Protein AF-A0A162J5L1-F1 (afdb_monomer)

Structure (mmCIF, N/CA/C/O backbone):
data_AF-A0A162J5L1-F1
#
_entry.id   AF-A0A162J5L1-F1
#
loop_
_atom_site.group_PDB
_atom_site.id
_atom_site.type_symbol
_atom_site.label_atom_id
_atom_site.label_alt_id
_atom_site.label_comp_id
_atom_site.label_asym_id
_atom_site.label_entity_id
_atom_site.label_seq_id
_atom_site.pdbx_PDB_ins_code
_atom_site.Cartn_x
_atom_site.Cartn_y
_atom_site.Cartn_z
_atom_site.occupancy
_atom_site.B_iso_or_equiv
_atom_site.auth_seq_id
_atom_site.auth_comp_id
_atom_site.auth_asym_id
_atom_site.auth_atom_id
_atom_site.pdbx_PDB_model_num
ATOM 1 N N . MET A 1 1 ? -24.250 -11.290 -26.781 1.00 43.41 1 MET A N 1
ATOM 2 C CA . MET A 1 1 ? -25.250 -11.915 -25.893 1.00 43.41 1 MET A CA 1
ATOM 3 C C . MET A 1 1 ? -24.844 -11.512 -24.492 1.00 43.41 1 MET A C 1
ATOM 5 O O . MET A 1 1 ? -23.792 -11.963 -24.065 1.00 43.41 1 MET A O 1
ATOM 9 N N . ASP A 1 2 ? -25.583 -10.611 -23.847 1.00 47.97 2 ASP A N 1
ATOM 10 C CA . ASP A 1 2 ? -25.292 -10.205 -22.467 1.00 47.97 2 ASP A CA 1
ATOM 11 C C . ASP A 1 2 ? -25.579 -11.386 -21.537 1.00 47.97 2 ASP A C 1
ATOM 13 O O . ASP A 1 2 ? -26.735 -11.768 -21.344 1.00 47.97 2 ASP A O 1
ATOM 17 N N . GLN A 1 3 ? -24.530 -12.004 -20.992 1.00 59.78 3 GLN A N 1
ATOM 18 C CA . GLN A 1 3 ? -24.691 -12.860 -19.821 1.00 59.78 3 GLN A CA 1
ATOM 19 C C . GLN A 1 3 ? -25.046 -11.955 -18.639 1.00 59.78 3 GLN A C 1
ATOM 21 O O . GLN A 1 3 ? -24.416 -10.920 -18.431 1.00 59.78 3 GLN A O 1
ATOM 26 N N . SER A 1 4 ? -26.072 -12.313 -17.866 1.00 77.44 4 SER A N 1
ATOM 27 C CA . SER A 1 4 ? -26.405 -11.551 -16.662 1.00 77.44 4 SER A CA 1
ATOM 28 C C . SER A 1 4 ? -25.272 -11.675 -15.636 1.00 77.44 4 SER A C 1
ATOM 30 O O . SER A 1 4 ? -24.654 -12.734 -15.522 1.00 77.44 4 SER A O 1
ATOM 32 N N . ALA A 1 5 ? -25.018 -10.627 -14.846 1.00 76.25 5 ALA A N 1
ATOM 33 C CA . ALA A 1 5 ? -23.974 -10.632 -13.810 1.00 76.25 5 ALA A CA 1
ATOM 34 C C . ALA A 1 5 ? -24.096 -11.831 -12.842 1.00 76.25 5 ALA A C 1
ATOM 36 O O . ALA A 1 5 ? -23.098 -12.416 -12.431 1.00 76.25 5 ALA A O 1
ATOM 37 N N . ALA A 1 6 ? -25.329 -12.265 -12.555 1.00 79.75 6 ALA A N 1
ATOM 38 C CA . ALA A 1 6 ? -25.604 -13.459 -11.758 1.00 79.75 6 ALA A CA 1
ATOM 39 C C . ALA A 1 6 ? -25.089 -14.757 -12.411 1.00 79.75 6 ALA A C 1
ATOM 41 O O . ALA A 1 6 ? -24.610 -15.648 -11.713 1.00 79.75 6 ALA A O 1
ATOM 42 N N . SER A 1 7 ? -25.153 -14.862 -13.742 1.00 84.25 7 SER A N 1
ATOM 43 C CA . SER A 1 7 ? -24.625 -16.011 -14.485 1.00 84.25 7 SER A CA 1
ATOM 44 C C . SER A 1 7 ? -23.099 -16.069 -14.425 1.00 84.25 7 SER A C 1
ATOM 46 O O . SER A 1 7 ? -22.542 -17.149 -14.248 1.00 84.25 7 SER A O 1
ATOM 48 N N . VAL A 1 8 ? -22.418 -14.925 -14.540 1.00 85.50 8 VAL A N 1
ATOM 49 C CA . VAL A 1 8 ? -20.948 -14.855 -14.446 1.00 85.50 8 VAL A CA 1
ATOM 50 C C . VAL A 1 8 ? -20.485 -15.217 -13.032 1.00 85.50 8 VAL A C 1
ATOM 52 O O . VAL A 1 8 ? -19.583 -16.037 -12.858 1.00 85.50 8 VAL A O 1
ATOM 55 N N . GLN A 1 9 ? -21.173 -14.688 -12.018 1.00 85.88 9 GLN A N 1
ATOM 56 C CA . GLN A 1 9 ? -20.917 -14.979 -10.609 1.00 85.88 9 GLN A CA 1
ATOM 57 C C . GLN A 1 9 ? -21.093 -1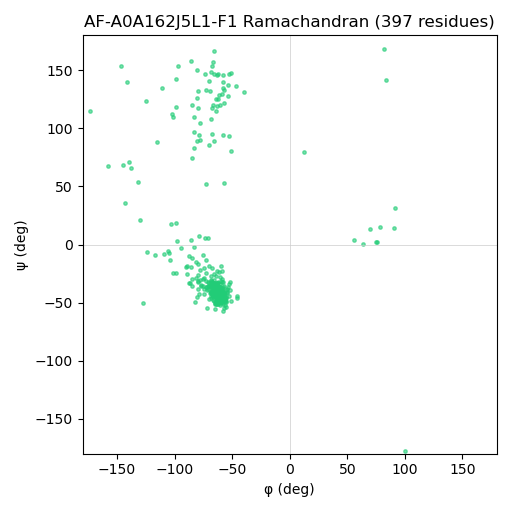6.470 -10.271 1.00 85.88 9 GLN A C 1
ATOM 59 O O . GLN A 1 9 ? -20.293 -17.043 -9.528 1.00 85.88 9 GLN A O 1
ATOM 64 N N . ALA A 1 10 ? -22.118 -17.123 -10.824 1.00 89.06 10 ALA A N 1
ATOM 65 C CA . ALA A 1 10 ? -22.335 -18.555 -10.637 1.00 89.06 10 ALA A CA 1
ATOM 66 C C . ALA A 1 10 ? -21.226 -19.392 -11.295 1.00 89.06 10 ALA A C 1
ATOM 68 O O . ALA A 1 10 ? -20.729 -20.339 -10.688 1.00 89.06 10 ALA A O 1
ATOM 69 N N . ASN A 1 11 ? -20.788 -19.004 -12.497 1.00 91.88 11 ASN A N 1
ATOM 70 C CA . ASN A 1 11 ? -19.734 -19.705 -13.230 1.00 91.88 11 ASN A CA 1
ATOM 71 C C . ASN A 1 11 ? -18.399 -19.697 -12.475 1.00 91.88 11 ASN A C 1
ATOM 73 O O . ASN A 1 11 ? -17.766 -20.743 -12.339 1.00 91.88 11 ASN A O 1
ATOM 77 N N . ILE A 1 12 ? -17.975 -18.540 -11.952 1.00 92.94 12 ILE A N 1
ATOM 78 C CA . ILE A 1 12 ? -16.718 -18.466 -11.194 1.00 92.94 12 ILE A CA 1
ATOM 79 C C . ILE A 1 12 ? -16.820 -19.181 -9.838 1.00 92.94 12 ILE A C 1
ATOM 81 O O . ILE A 1 12 ? -15.860 -19.803 -9.391 1.00 92.94 12 ILE A O 1
ATOM 85 N N . SER A 1 13 ? -17.998 -19.162 -9.207 1.00 93.19 13 SER A N 1
ATOM 86 C CA . SER A 1 13 ? -18.236 -19.889 -7.954 1.00 93.19 13 SER A CA 1
ATOM 87 C C . SER A 1 13 ? -18.125 -21.402 -8.165 1.00 93.19 13 SER A C 1
ATOM 89 O O . SER A 1 13 ? -17.435 -22.074 -7.403 1.00 93.19 13 SER A O 1
ATOM 91 N N . ALA A 1 14 ? -18.717 -21.920 -9.246 1.00 94.31 14 ALA A N 1
ATOM 92 C CA . ALA A 1 14 ? -18.604 -23.325 -9.633 1.00 94.31 14 ALA A CA 1
ATOM 93 C C . ALA A 1 14 ? -17.154 -23.721 -9.963 1.00 94.31 14 ALA A C 1
ATOM 95 O O . ALA A 1 14 ? -16.708 -24.802 -9.580 1.00 94.31 14 ALA A O 1
ATOM 96 N N . LEU A 1 15 ? -16.391 -22.835 -10.619 1.00 95.56 15 LEU A N 1
ATOM 97 C CA . LEU A 1 15 ? -14.957 -23.041 -10.840 1.00 95.56 15 LEU A CA 1
ATOM 98 C C . LEU A 1 15 ? -14.209 -23.181 -9.508 1.00 95.56 15 LEU A C 1
ATOM 100 O O . LEU A 1 15 ? -13.416 -24.107 -9.347 1.00 95.56 15 LEU A O 1
ATOM 104 N N . PHE A 1 16 ? -14.445 -22.281 -8.552 1.00 96.81 16 PHE A N 1
ATOM 105 C CA . PHE A 1 16 ? -13.789 -22.347 -7.245 1.00 96.81 16 PHE A CA 1
ATOM 106 C C . PHE A 1 16 ? -14.157 -23.613 -6.477 1.00 96.81 16 PHE A C 1
ATOM 108 O O . PHE A 1 16 ? -13.268 -24.265 -5.933 1.00 96.81 16 PHE A O 1
ATOM 115 N N . GLU A 1 17 ? -15.428 -24.003 -6.487 1.00 97.00 17 GLU A N 1
ATOM 116 C CA . GLU A 1 17 ? -15.888 -25.250 -5.880 1.00 97.00 17 GLU A CA 1
ATOM 117 C C . GLU A 1 17 ? -15.199 -26.474 -6.501 1.00 97.00 17 GLU A C 1
ATOM 119 O O . GLU A 1 17 ? -14.709 -27.348 -5.785 1.00 97.00 17 GLU A O 1
ATOM 124 N N . GLN A 1 18 ? -15.067 -26.502 -7.830 1.00 96.44 18 GLN A N 1
ATOM 125 C CA . GLN A 1 18 ? -14.379 -27.572 -8.547 1.00 96.44 18 GLN A CA 1
ATOM 126 C C . GLN A 1 18 ? -12.883 -27.644 -8.203 1.00 96.44 18 GLN A C 1
ATOM 128 O O . GLN A 1 18 ? -12.355 -28.738 -8.011 1.00 96.44 18 GLN A O 1
ATOM 133 N N . GLN A 1 19 ? -12.188 -26.503 -8.153 1.00 96.25 19 GLN A N 1
ATOM 134 C CA . GLN A 1 19 ? -10.735 -26.465 -7.936 1.00 96.25 19 GLN A CA 1
ATOM 135 C C . GLN A 1 19 ? -10.343 -26.700 -6.472 1.00 96.25 19 GLN A C 1
ATOM 137 O O . GLN A 1 19 ? -9.317 -27.319 -6.193 1.00 96.25 19 GLN A O 1
ATOM 142 N N . LEU A 1 20 ? -11.148 -26.216 -5.525 1.00 96.50 20 LEU A N 1
ATOM 143 C CA . LEU A 1 20 ? -10.869 -26.336 -4.090 1.00 96.50 20 LEU A CA 1
ATOM 144 C C . LEU A 1 20 ? -11.456 -27.615 -3.474 1.00 96.50 20 LEU A C 1
ATOM 146 O O . LEU A 1 20 ? -11.009 -28.041 -2.404 1.00 96.50 20 LEU A O 1
ATOM 150 N N . GLY A 1 21 ? -12.437 -28.222 -4.147 1.00 97.25 21 GLY A N 1
ATOM 151 C CA . GLY A 1 21 ? -13.313 -29.254 -3.604 1.00 97.25 21 GLY A CA 1
ATOM 152 C C . GLY A 1 21 ? -14.487 -28.641 -2.834 1.00 97.25 21 GLY A C 1
ATOM 153 O O . GLY A 1 21 ? -14.313 -27.659 -2.107 1.00 97.25 21 GLY A O 1
ATOM 154 N N . ALA A 1 22 ? -15.672 -29.247 -2.971 1.00 96.12 22 ALA A N 1
ATOM 155 C CA . ALA A 1 22 ? -16.925 -28.733 -2.412 1.00 96.12 22 ALA A CA 1
ATOM 156 C C . ALA A 1 22 ? -16.852 -28.480 -0.899 1.00 96.12 22 ALA A C 1
ATOM 158 O O . ALA A 1 22 ? -17.219 -27.401 -0.441 1.00 96.12 22 ALA A O 1
ATOM 159 N N . ASP A 1 23 ? -16.289 -29.418 -0.132 1.00 96.31 23 ASP A N 1
ATOM 160 C CA . ASP A 1 23 ? -16.159 -29.279 1.324 1.00 96.31 23 ASP A CA 1
ATOM 161 C C . ASP A 1 23 ? -15.295 -28.069 1.710 1.00 96.31 23 ASP A C 1
ATOM 163 O O . ASP A 1 23 ? -15.692 -27.255 2.544 1.00 96.31 23 ASP A O 1
ATOM 167 N N . THR A 1 24 ? -14.136 -27.906 1.060 1.00 95.81 24 THR A N 1
ATOM 168 C CA . THR A 1 24 ? -13.232 -26.770 1.296 1.00 95.81 24 THR A CA 1
ATOM 169 C C . THR A 1 24 ? -13.897 -25.451 0.914 1.00 95.81 24 THR A C 1
ATOM 171 O O . THR A 1 24 ? -13.812 -24.473 1.653 1.00 95.81 24 THR A O 1
ATOM 174 N N . TYR A 1 25 ? -14.556 -25.408 -0.247 1.00 97.25 25 TYR A N 1
ATOM 175 C CA . TYR A 1 25 ? -15.240 -24.212 -0.725 1.00 97.25 25 TYR A CA 1
ATOM 176 C C . TYR A 1 25 ? -16.390 -23.819 0.208 1.00 97.25 25 TYR A C 1
ATOM 178 O O . TYR A 1 25 ? -16.482 -22.666 0.623 1.00 97.25 25 TYR A O 1
ATOM 186 N N . HIS A 1 26 ? -17.229 -24.768 0.620 1.00 96.38 26 HIS A N 1
ATOM 187 C CA . HIS A 1 26 ? -18.313 -24.491 1.556 1.00 96.38 26 HIS A CA 1
ATOM 188 C C . HIS A 1 26 ? -17.804 -24.069 2.939 1.00 96.38 26 HIS A C 1
ATOM 190 O O . HIS A 1 26 ? -18.379 -23.150 3.523 1.00 96.38 26 HIS A O 1
ATOM 196 N N . ASP A 1 27 ? -16.712 -24.650 3.449 1.00 96.56 27 ASP A N 1
ATOM 197 C CA . ASP A 1 27 ? -16.069 -24.174 4.682 1.00 96.56 27 ASP A CA 1
ATOM 198 C C . ASP A 1 27 ? -15.562 -22.728 4.542 1.00 96.56 27 ASP A C 1
ATOM 200 O O . ASP A 1 27 ? -15.802 -21.902 5.422 1.00 96.56 27 ASP A O 1
ATOM 204 N N . LEU A 1 28 ? -14.947 -22.370 3.408 1.00 95.69 28 LEU A N 1
ATOM 205 C CA . LEU A 1 28 ? -14.508 -20.995 3.127 1.00 95.69 28 LEU A CA 1
ATOM 206 C C . LEU A 1 28 ? -15.671 -19.998 3.104 1.00 95.69 28 LEU A C 1
ATOM 208 O O . LEU A 1 28 ? -15.535 -18.869 3.587 1.00 95.69 28 LEU A O 1
ATOM 212 N N . ILE A 1 29 ? -16.813 -20.386 2.536 1.00 96.62 29 ILE A N 1
ATOM 213 C CA . ILE A 1 29 ? -17.990 -19.517 2.460 1.00 96.62 29 ILE A CA 1
ATOM 214 C C . ILE A 1 29 ? -18.687 -19.395 3.823 1.00 96.62 29 ILE A C 1
ATOM 216 O O . ILE A 1 29 ? -19.135 -18.298 4.173 1.00 96.62 29 ILE A O 1
ATOM 220 N N . ASN A 1 30 ? -18.766 -20.479 4.597 1.00 96.00 30 ASN A N 1
ATOM 221 C CA . ASN A 1 30 ? -19.514 -20.528 5.858 1.00 96.00 30 ASN A CA 1
ATOM 222 C C . ASN A 1 30 ? -18.691 -20.112 7.085 1.00 96.00 30 ASN A C 1
ATOM 224 O O . ASN A 1 30 ? -19.255 -19.679 8.085 1.00 96.00 30 ASN A O 1
ATOM 228 N N . SER A 1 31 ? -17.369 -20.248 7.037 1.00 95.81 31 SER A N 1
ATOM 229 C CA . SER A 1 31 ? -16.448 -19.939 8.136 1.00 95.81 31 SER A CA 1
ATOM 230 C C . SER A 1 31 ? -15.202 -19.220 7.606 1.00 95.81 31 SER A C 1
ATOM 232 O O . SER A 1 31 ? -14.096 -19.780 7.644 1.00 95.81 31 SER A O 1
ATOM 234 N N . PRO A 1 32 ? -15.378 -17.989 7.080 1.00 95.38 32 PRO A N 1
ATOM 235 C CA . PRO A 1 32 ? -14.318 -17.263 6.404 1.00 95.38 32 PRO A CA 1
ATOM 236 C C . PRO A 1 32 ? -13.232 -16.786 7.372 1.00 95.38 32 PRO A C 1
ATOM 238 O O . PRO A 1 32 ? -13.514 -16.293 8.461 1.00 95.38 32 PRO A O 1
ATOM 241 N N . SER A 1 33 ? -11.978 -16.868 6.933 1.00 94.19 33 SER A N 1
ATOM 242 C CA . SER A 1 33 ? -10.848 -16.171 7.549 1.00 94.19 33 SER A CA 1
ATOM 243 C C . SER A 1 33 ? -9.839 -15.778 6.475 1.00 94.19 33 SER A C 1
ATOM 245 O O . SER A 1 33 ? -9.729 -16.452 5.451 1.00 94.19 33 SER A O 1
ATOM 247 N N . ILE A 1 34 ? -9.067 -14.716 6.714 1.00 93.94 34 ILE A N 1
ATOM 248 C CA . ILE A 1 34 ? -8.049 -14.249 5.761 1.00 93.94 34 ILE A CA 1
ATOM 249 C C . ILE A 1 34 ? -7.063 -15.376 5.430 1.00 93.94 34 ILE A C 1
ATOM 251 O O . ILE A 1 34 ? -6.839 -15.675 4.260 1.00 93.94 34 ILE A O 1
ATOM 255 N N . SER A 1 35 ? -6.552 -16.073 6.450 1.00 91.69 35 SER A N 1
ATOM 256 C CA . SER A 1 35 ? -5.611 -17.185 6.277 1.00 91.69 35 SER A CA 1
ATOM 257 C C . SER A 1 35 ? -6.166 -18.310 5.403 1.00 91.69 35 SER A C 1
ATOM 259 O O . SER A 1 35 ? -5.481 -18.764 4.490 1.00 91.69 35 SER A O 1
ATOM 261 N N . LYS A 1 36 ? -7.421 -18.730 5.618 1.00 95.06 36 LYS A N 1
ATOM 262 C CA . LYS A 1 36 ? -8.051 -19.771 4.797 1.00 95.06 36 LYS A CA 1
ATOM 263 C C . LYS A 1 36 ? -8.164 -19.335 3.334 1.00 95.06 36 LYS A C 1
ATOM 265 O O . LYS A 1 36 ? -7.905 -20.142 2.446 1.00 95.06 36 LYS A O 1
ATOM 270 N N . TYR A 1 37 ? -8.511 -18.071 3.079 1.00 96.00 37 TYR A N 1
ATOM 271 C CA . TYR A 1 37 ? -8.616 -17.542 1.716 1.00 96.00 37 TYR A CA 1
ATOM 272 C C . TYR A 1 37 ? -7.247 -17.457 1.038 1.00 96.00 37 TYR A C 1
ATOM 274 O O . TYR A 1 37 ? -7.127 -17.908 -0.098 1.00 96.00 37 TYR A O 1
ATOM 282 N N . LEU A 1 38 ? -6.214 -16.975 1.740 1.00 92.44 38 LEU A N 1
ATOM 283 C CA . LEU A 1 38 ? -4.837 -16.941 1.233 1.00 92.44 38 LEU A CA 1
ATOM 284 C C . LEU A 1 38 ? -4.309 -18.336 0.866 1.00 92.44 38 LEU A C 1
ATOM 286 O O . LEU A 1 38 ? -3.703 -18.507 -0.193 1.00 92.44 38 LEU A O 1
ATOM 290 N N . GLU A 1 39 ? -4.565 -19.346 1.704 1.00 93.12 39 GLU A N 1
ATOM 291 C CA . GLU A 1 39 ? -4.201 -20.737 1.404 1.00 93.12 39 GLU A CA 1
ATOM 292 C C . GLU A 1 39 ? -5.006 -21.314 0.233 1.00 93.12 39 GLU A C 1
ATOM 294 O O . GLU A 1 39 ? -4.471 -22.079 -0.572 1.00 93.12 39 GLU A O 1
ATOM 299 N N . ALA A 1 40 ? -6.281 -20.941 0.100 1.00 95.38 40 ALA A N 1
ATOM 300 C CA . ALA A 1 40 ? -7.107 -21.355 -1.027 1.00 95.38 40 ALA A CA 1
ATOM 301 C C . ALA A 1 40 ? -6.560 -20.813 -2.356 1.00 95.38 40 ALA A C 1
ATOM 303 O O . ALA A 1 40 ? -6.467 -21.569 -3.324 1.00 95.38 40 ALA A O 1
ATOM 304 N N . GLY A 1 41 ? -6.112 -19.553 -2.400 1.00 93.81 41 GLY A N 1
ATOM 305 C CA . GLY A 1 41 ? -5.526 -18.958 -3.605 1.00 93.81 41 GLY A CA 1
ATOM 306 C C . GLY A 1 41 ? -4.303 -19.701 -4.138 1.00 93.81 41 GLY A C 1
ATOM 307 O O . GLY A 1 41 ? -4.112 -19.757 -5.349 1.00 93.81 41 GLY A O 1
ATOM 308 N N . LYS A 1 42 ? -3.515 -20.364 -3.277 1.00 91.56 42 LYS A N 1
ATOM 309 C CA . LYS A 1 42 ? -2.368 -21.196 -3.707 1.00 91.56 42 LYS A CA 1
ATOM 310 C C . LYS A 1 42 ? -2.782 -22.362 -4.605 1.00 91.56 42 LYS A C 1
ATOM 312 O O . LYS A 1 42 ? -1.968 -22.869 -5.371 1.00 91.56 42 LYS A O 1
ATOM 317 N N . LYS A 1 43 ? -4.044 -22.787 -4.511 1.00 93.62 43 LYS A N 1
ATOM 318 C CA . LYS A 1 43 ? -4.644 -23.860 -5.313 1.00 93.62 43 LYS A CA 1
ATOM 319 C C . LYS A 1 43 ? -5.436 -23.336 -6.513 1.00 93.62 43 LYS A C 1
ATOM 321 O O . LYS A 1 43 ? -6.038 -24.136 -7.220 1.00 93.62 43 LYS A O 1
ATOM 326 N N . LEU A 1 44 ? -5.451 -22.022 -6.746 1.00 93.69 44 LEU A N 1
ATOM 327 C CA . LEU A 1 44 ? -6.208 -21.372 -7.814 1.00 93.69 44 LEU A CA 1
ATOM 328 C C . LEU A 1 44 ? -5.252 -20.723 -8.830 1.00 93.69 44 LEU A C 1
ATOM 330 O O . LEU A 1 44 ? -4.925 -19.542 -8.704 1.00 93.69 44 LEU A O 1
ATOM 334 N N . PRO A 1 45 ? -4.796 -21.458 -9.862 1.00 91.44 45 PRO A N 1
ATOM 335 C CA . PRO A 1 45 ? -3.941 -20.894 -10.899 1.00 91.44 45 PRO A CA 1
ATOM 336 C C . PRO A 1 45 ? -4.617 -19.718 -11.609 1.00 91.44 45 PRO A C 1
ATOM 338 O O . PRO A 1 45 ? -5.723 -19.852 -12.136 1.00 91.44 45 PRO A O 1
ATOM 341 N N . TRP A 1 46 ? -3.923 -18.582 -11.715 1.00 90.50 46 TRP A N 1
ATOM 342 C CA . TRP A 1 46 ? -4.471 -17.384 -12.361 1.00 90.50 46 TRP A CA 1
ATOM 343 C C . TRP A 1 46 ? -4.907 -17.612 -13.815 1.00 90.50 46 TRP A C 1
ATOM 345 O O . TRP A 1 46 ? -5.897 -17.037 -14.264 1.00 90.50 46 TRP A O 1
ATOM 355 N N . GLY A 1 47 ? -4.232 -18.505 -14.545 1.00 88.75 47 GLY A N 1
ATOM 356 C CA . GLY A 1 47 ? -4.631 -18.878 -15.906 1.00 88.75 47 GLY A CA 1
ATOM 357 C C . GLY A 1 47 ? -6.035 -19.494 -15.997 1.00 88.75 47 GLY A C 1
ATOM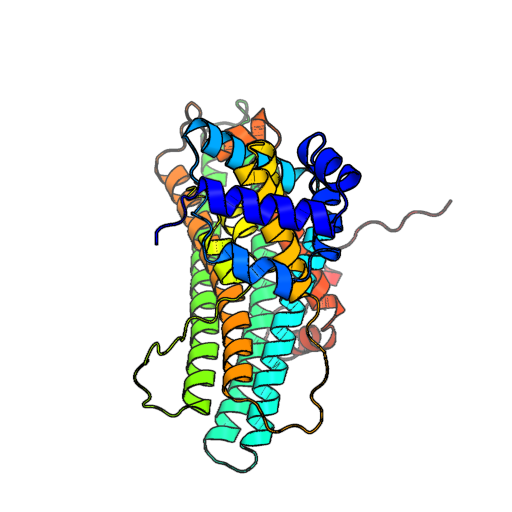 358 O O . GLY A 1 47 ? -6.691 -19.335 -17.019 1.00 88.75 47 GLY A O 1
ATOM 359 N N . LEU A 1 48 ? -6.517 -20.141 -14.928 1.00 90.12 48 LEU A N 1
ATOM 360 C CA . LEU A 1 48 ? -7.880 -20.675 -14.847 1.00 90.12 48 LEU A CA 1
ATOM 361 C C . LEU A 1 48 ? -8.884 -19.629 -14.360 1.00 90.12 48 LEU A C 1
ATOM 363 O O . LEU A 1 48 ? -10.032 -19.649 -14.781 1.00 90.12 48 LEU A O 1
ATOM 367 N N . VAL A 1 49 ? -8.462 -18.717 -13.482 1.00 91.50 49 VAL A N 1
ATOM 368 C CA . VAL A 1 49 ? -9.343 -17.703 -12.881 1.00 91.50 49 VAL A CA 1
ATOM 369 C C . VAL A 1 49 ? -9.577 -16.524 -13.830 1.00 91.50 49 VAL A C 1
ATOM 371 O O . VAL A 1 49 ? -10.712 -16.097 -14.024 1.00 91.50 49 VAL A O 1
ATOM 374 N N . SER A 1 50 ? -8.518 -16.019 -14.466 1.00 89.81 50 SER A N 1
ATOM 375 C CA . SER A 1 50 ? -8.539 -14.791 -15.272 1.00 89.81 50 SER A CA 1
ATOM 376 C C . SER A 1 50 ? -9.596 -14.721 -16.384 1.00 89.81 50 SER A C 1
ATOM 378 O O . SER A 1 50 ? -10.156 -13.633 -16.540 1.00 89.81 50 SER A O 1
ATOM 380 N N . PRO A 1 51 ? -9.952 -15.807 -17.107 1.00 89.25 51 PRO A N 1
ATOM 381 C CA . PRO A 1 51 ? -10.994 -15.740 -18.132 1.00 89.25 51 PRO A CA 1
ATOM 382 C C . PRO A 1 51 ? -12.376 -15.412 -17.559 1.00 89.25 51 PRO A C 1
ATOM 384 O O . PRO A 1 51 ? -13.196 -14.831 -18.253 1.00 89.25 51 PRO A O 1
ATOM 387 N N . HIS A 1 52 ? -12.630 -15.756 -16.294 1.00 88.94 52 HIS A N 1
ATOM 388 C CA . HIS A 1 52 ? -13.914 -15.514 -15.636 1.00 88.94 52 HIS A CA 1
ATOM 389 C C . HIS A 1 52 ? -13.982 -14.149 -14.946 1.00 88.94 52 HIS A C 1
ATOM 391 O O . HIS A 1 52 ? -15.073 -13.672 -14.656 1.00 88.94 52 HIS A O 1
ATOM 397 N N . VAL A 1 53 ? -12.834 -13.518 -14.674 1.00 87.56 53 VAL A N 1
ATOM 398 C CA . VAL A 1 53 ? -12.772 -12.233 -13.957 1.00 87.56 53 VAL A CA 1
ATOM 399 C C . VAL A 1 53 ? -13.035 -11.047 -14.881 1.00 87.56 53 VAL A C 1
ATOM 401 O O . VAL A 1 53 ? -13.544 -10.033 -14.420 1.00 87.56 53 VAL A O 1
ATOM 404 N N . GLN A 1 54 ? -12.717 -11.156 -16.174 1.00 81.06 54 GLN A N 1
ATOM 405 C CA . GLN A 1 54 ? -12.928 -10.066 -17.142 1.00 81.06 54 GLN A CA 1
ATOM 406 C C . GLN A 1 54 ? -14.393 -9.631 -17.236 1.00 81.06 54 GLN A C 1
ATOM 408 O O . GLN A 1 54 ? -14.666 -8.448 -17.432 1.00 81.06 54 GLN A O 1
ATOM 413 N N . ASP A 1 55 ? -15.306 -10.581 -17.043 1.00 83.19 55 ASP A N 1
ATOM 414 C CA . ASP A 1 55 ? -16.748 -10.369 -17.130 1.00 83.19 55 ASP A CA 1
ATOM 415 C C . ASP A 1 55 ? -17.394 -10.082 -15.762 1.00 83.19 55 ASP A C 1
ATOM 417 O O . ASP A 1 55 ? -18.604 -9.851 -15.685 1.00 83.19 55 ASP A O 1
ATOM 421 N N . LEU A 1 56 ? -16.622 -10.109 -14.665 1.00 86.31 56 LEU A N 1
ATOM 422 C CA . LEU A 1 56 ? -17.149 -9.776 -13.344 1.00 86.31 56 LEU A CA 1
ATOM 423 C C . LEU A 1 56 ? -17.397 -8.274 -13.230 1.00 86.31 56 LEU A C 1
ATOM 425 O O . LEU A 1 56 ? -16.543 -7.441 -13.539 1.00 86.31 56 LEU A O 1
ATOM 429 N N . ALA A 1 57 ? -18.578 -7.934 -12.720 1.00 88.19 57 ALA A N 1
ATOM 430 C CA . ALA A 1 57 ? -18.888 -6.565 -12.356 1.00 88.19 57 ALA A CA 1
ATOM 431 C C . ALA A 1 57 ? -18.044 -6.124 -11.150 1.00 88.19 57 ALA A C 1
ATOM 433 O O . ALA A 1 57 ? -17.733 -6.916 -10.261 1.00 88.19 57 ALA A O 1
ATOM 434 N N . LYS A 1 58 ? -17.717 -4.829 -11.108 1.00 92.44 58 LYS A N 1
ATOM 435 C CA . LYS A 1 58 ? -17.144 -4.183 -9.922 1.00 92.44 58 LYS A CA 1
ATOM 436 C C . LYS A 1 58 ? -18.085 -4.380 -8.733 1.00 92.44 58 LYS A C 1
ATOM 438 O O . LYS A 1 58 ? -19.272 -4.067 -8.866 1.00 92.44 58 LYS A O 1
ATOM 443 N N . VAL A 1 59 ? -17.542 -4.784 -7.583 1.00 94.31 59 VAL A N 1
ATOM 444 C CA . VAL A 1 59 ? -18.314 -4.996 -6.352 1.00 94.31 59 VAL A CA 1
ATOM 445 C C . VAL A 1 59 ? -19.061 -3.721 -5.970 1.00 94.31 59 VAL A C 1
ATOM 447 O O . VAL A 1 59 ? -18.455 -2.666 -5.756 1.00 94.31 59 VAL A O 1
ATOM 450 N N . GLN A 1 60 ? -20.388 -3.812 -5.876 1.00 94.81 60 GLN A N 1
ATOM 451 C CA . GLN A 1 60 ? -21.244 -2.692 -5.483 1.00 94.81 60 GLN A CA 1
ATOM 452 C C . GLN A 1 60 ? -21.616 -2.799 -4.006 1.00 94.81 60 GLN A C 1
ATOM 454 O O . GLN A 1 60 ? -22.280 -3.743 -3.588 1.00 94.81 60 GLN A O 1
ATOM 459 N N . LEU A 1 61 ? -21.213 -1.801 -3.216 1.00 96.12 61 LEU A N 1
ATOM 460 C CA . LEU A 1 61 ? -21.505 -1.741 -1.784 1.00 96.12 61 LEU A CA 1
ATOM 461 C C . LEU A 1 61 ? -22.495 -0.618 -1.467 1.00 96.12 61 LEU A C 1
ATOM 463 O O . LEU A 1 61 ? -22.329 0.523 -1.910 1.00 96.12 61 LEU A O 1
ATOM 467 N N . THR A 1 62 ? -23.488 -0.934 -0.638 1.00 96.38 62 THR A N 1
ATOM 468 C CA . THR A 1 62 ? -24.333 0.063 0.040 1.00 96.38 62 THR A CA 1
ATOM 469 C C . THR A 1 62 ? -23.513 0.893 1.035 1.00 96.38 62 THR A C 1
ATOM 471 O O . THR A 1 62 ? -22.392 0.529 1.380 1.00 96.38 62 THR A O 1
ATOM 474 N N . ALA A 1 63 ? -24.059 2.009 1.530 1.00 94.44 63 ALA A N 1
ATOM 475 C CA . ALA A 1 63 ? -23.358 2.862 2.498 1.00 94.44 63 ALA A CA 1
ATOM 476 C C . ALA A 1 63 ? -22.934 2.101 3.771 1.00 94.44 63 ALA A C 1
ATOM 478 O O . ALA A 1 63 ? -21.788 2.216 4.195 1.00 94.44 63 ALA A O 1
ATOM 479 N N . GLU A 1 64 ? -23.821 1.266 4.319 1.00 95.88 64 GLU A N 1
ATOM 480 C CA . GLU A 1 64 ? -23.527 0.423 5.486 1.00 95.88 64 GLU A CA 1
ATOM 481 C C . GLU A 1 64 ? -22.425 -0.601 5.180 1.00 95.88 64 GLU A C 1
ATOM 483 O O . GLU A 1 64 ? -21.487 -0.770 5.954 1.00 95.88 64 GLU A O 1
ATOM 488 N N . GLN A 1 65 ? -22.479 -1.238 4.009 1.00 97.25 65 GLN A N 1
ATOM 489 C CA . GLN A 1 65 ? -21.445 -2.189 3.601 1.00 97.25 65 GLN A CA 1
ATOM 490 C C . GLN A 1 65 ? -20.095 -1.510 3.344 1.00 97.25 65 GLN A C 1
ATOM 492 O O . GLN A 1 65 ? -19.060 -2.114 3.600 1.00 97.25 65 GLN A O 1
ATOM 497 N N . LYS A 1 66 ? -20.069 -0.257 2.868 1.00 95.50 66 LYS A N 1
ATOM 498 C CA . LYS A 1 66 ? -18.820 0.515 2.764 1.00 95.50 66 LYS A CA 1
ATOM 499 C C . LYS A 1 66 ? -18.216 0.777 4.142 1.00 95.50 66 LYS A C 1
ATOM 501 O O . LYS A 1 66 ? -17.007 0.653 4.296 1.00 95.50 66 LYS A O 1
ATOM 506 N N . GLU A 1 67 ? -19.039 1.078 5.145 1.00 92.44 67 GLU A N 1
ATOM 507 C CA . GLU A 1 67 ? -18.569 1.230 6.526 1.00 92.44 67 GLU A CA 1
ATOM 508 C C . GLU A 1 67 ? -18.018 -0.092 7.084 1.00 92.44 67 GLU A C 1
ATOM 510 O O . GLU A 1 67 ? -16.928 -0.111 7.656 1.00 92.44 67 GLU A O 1
ATOM 515 N N . GLN A 1 68 ? -18.721 -1.209 6.859 1.00 95.75 68 GLN A N 1
ATOM 516 C CA . GLN A 1 68 ? -18.256 -2.550 7.238 1.00 95.75 68 GLN A CA 1
ATOM 517 C C . GLN A 1 68 ? -16.940 -2.919 6.544 1.00 95.75 68 GLN A C 1
ATOM 519 O O . GLN A 1 68 ? -16.030 -3.433 7.189 1.00 95.75 68 GLN A O 1
ATOM 524 N N . TYR A 1 69 ? -16.816 -2.611 5.252 1.00 96.19 69 TYR A N 1
ATOM 525 C CA . TYR A 1 69 ? -15.602 -2.829 4.470 1.00 96.19 69 TYR A CA 1
ATOM 526 C C . TYR A 1 69 ? -14.413 -2.049 5.044 1.00 96.19 69 TYR A C 1
ATOM 528 O O . TYR A 1 69 ? -13.358 -2.630 5.304 1.00 96.19 69 TYR A O 1
ATOM 536 N N . THR A 1 70 ? -14.597 -0.753 5.315 1.00 93.44 70 THR A N 1
ATOM 537 C CA . THR A 1 70 ? -13.569 0.092 5.938 1.00 93.44 70 THR A CA 1
ATOM 538 C C . THR A 1 70 ? -13.195 -0.410 7.333 1.00 93.44 70 THR A C 1
ATOM 540 O O . THR A 1 70 ? -12.010 -0.486 7.655 1.00 93.44 70 THR A O 1
ATOM 543 N N . ARG A 1 71 ? -14.175 -0.810 8.156 1.00 91.81 71 ARG A N 1
ATOM 544 C CA . ARG A 1 71 ? -13.920 -1.388 9.486 1.00 91.81 71 ARG A CA 1
ATOM 545 C C . ARG A 1 71 ? -13.125 -2.691 9.393 1.00 91.81 71 ARG A C 1
ATOM 547 O O . ARG A 1 71 ? -12.129 -2.825 10.090 1.00 91.81 71 ARG A O 1
ATOM 554 N N . GLY A 1 72 ? -13.491 -3.593 8.483 1.00 94.00 72 GLY A N 1
ATOM 555 C CA . GLY A 1 72 ? -12.765 -4.845 8.258 1.00 94.00 72 GLY A CA 1
ATOM 556 C C . GLY A 1 72 ? -11.319 -4.632 7.808 1.00 94.00 72 GLY A C 1
ATOM 557 O O . GLY A 1 72 ? -10.427 -5.355 8.250 1.00 94.00 72 GLY A O 1
ATOM 558 N N . ILE A 1 73 ? -11.061 -3.610 6.985 1.00 92.62 73 ILE A N 1
ATOM 559 C CA . ILE A 1 73 ? -9.697 -3.196 6.629 1.00 92.62 73 ILE A CA 1
ATOM 560 C C . ILE A 1 73 ? -8.924 -2.719 7.866 1.00 92.62 73 ILE A C 1
ATOM 562 O O . ILE A 1 73 ? -7.797 -3.166 8.073 1.00 92.62 73 ILE A O 1
ATOM 566 N N . ILE A 1 74 ? -9.518 -1.848 8.690 1.00 90.56 74 ILE A N 1
ATOM 567 C CA . ILE A 1 74 ? -8.897 -1.337 9.925 1.00 90.56 74 ILE A CA 1
ATOM 568 C C . ILE A 1 74 ? -8.575 -2.488 10.883 1.00 90.56 74 ILE A C 1
ATOM 570 O O . ILE A 1 74 ? -7.448 -2.587 11.364 1.00 90.56 74 ILE A O 1
ATOM 574 N N . ASP A 1 75 ? -9.541 -3.373 11.131 1.00 90.69 75 ASP A N 1
ATOM 575 C CA . ASP A 1 75 ? -9.377 -4.528 12.014 1.00 90.69 75 ASP A CA 1
ATOM 576 C C . ASP A 1 75 ? -8.252 -5.434 11.520 1.00 90.69 75 ASP A C 1
ATOM 578 O O . ASP A 1 75 ? -7.342 -5.768 12.275 1.00 90.69 75 ASP A O 1
ATOM 582 N N . THR A 1 76 ? -8.243 -5.738 10.223 1.00 91.19 76 THR A N 1
ATOM 583 C CA . THR A 1 76 ? -7.181 -6.544 9.613 1.00 91.19 76 THR A CA 1
ATOM 584 C C . THR A 1 76 ? -5.820 -5.890 9.776 1.00 91.19 76 THR A C 1
ATOM 586 O O . THR A 1 76 ? -4.860 -6.564 10.145 1.00 91.19 76 THR A O 1
ATOM 589 N N . MET A 1 77 ? -5.740 -4.580 9.524 1.00 86.88 77 MET A N 1
ATOM 590 C CA . MET A 1 77 ? -4.502 -3.820 9.625 1.00 86.88 77 MET A CA 1
ATOM 591 C C . MET A 1 77 ? -3.938 -3.842 11.052 1.00 86.88 77 MET A C 1
ATOM 593 O O . MET A 1 77 ? -2.728 -4.006 11.219 1.00 86.88 77 MET A O 1
ATOM 597 N N . CYS A 1 78 ? -4.806 -3.725 12.062 1.00 84.50 78 CYS A N 1
ATOM 598 C CA . CYS A 1 78 ? -4.435 -3.725 13.477 1.00 84.50 78 CYS A CA 1
ATOM 599 C C . CYS A 1 78 ? -4.123 -5.112 14.052 1.00 84.50 78 CYS A C 1
ATOM 601 O O . CYS A 1 78 ? -3.226 -5.216 14.887 1.00 84.50 78 CYS A O 1
ATOM 603 N N . ASP A 1 79 ? -4.824 -6.160 13.618 1.00 81.31 79 ASP A N 1
ATOM 604 C CA . ASP A 1 79 ? -4.820 -7.439 14.332 1.00 81.31 79 ASP A CA 1
ATOM 605 C C . ASP A 1 79 ? -3.850 -8.481 13.732 1.00 81.31 79 ASP A C 1
ATOM 607 O O . ASP A 1 79 ? -3.436 -9.399 14.441 1.00 81.31 79 ASP A O 1
ATOM 611 N N . GLN A 1 80 ? -3.487 -8.396 12.438 1.00 63.41 80 GLN A N 1
ATOM 612 C CA . GLN A 1 80 ? -2.868 -9.532 11.716 1.00 63.41 80 GLN A CA 1
ATOM 613 C C . GLN A 1 80 ? -1.760 -9.178 10.701 1.00 63.41 80 GLN A C 1
ATOM 615 O O . GLN A 1 80 ? -1.638 -9.833 9.667 1.00 63.41 80 GLN A O 1
ATOM 620 N N . THR A 1 81 ? -0.920 -8.168 10.951 1.00 67.00 81 THR A N 1
ATOM 621 C CA . THR A 1 81 ? -0.052 -7.637 9.878 1.00 67.00 81 THR A CA 1
ATOM 622 C C . THR A 1 81 ? 1.449 -7.763 10.062 1.00 67.00 81 THR A C 1
ATOM 624 O O . THR A 1 81 ? 2.153 -7.521 9.091 1.00 67.00 81 THR A O 1
ATOM 627 N N . GLN A 1 82 ? 1.998 -8.164 11.213 1.00 72.00 82 GLN A N 1
ATOM 628 C CA . GLN A 1 82 ? 3.458 -8.081 11.390 1.00 72.00 82 GLN A CA 1
ATOM 629 C C . GLN A 1 82 ? 4.245 -8.919 10.367 1.00 72.00 82 GLN A C 1
ATOM 631 O O . GLN A 1 82 ? 5.194 -8.416 9.764 1.00 72.00 82 GLN A O 1
ATOM 636 N N . ASP A 1 83 ? 3.832 -10.160 10.115 1.00 77.94 83 ASP A N 1
ATOM 637 C CA . ASP A 1 83 ? 4.488 -11.004 9.110 1.00 77.94 83 ASP A CA 1
ATOM 638 C C . ASP A 1 83 ? 4.183 -10.537 7.682 1.00 77.94 83 ASP A C 1
ATOM 640 O O . ASP A 1 83 ? 5.077 -10.478 6.840 1.00 77.94 83 ASP A O 1
ATOM 644 N N . MET A 1 84 ? 2.965 -10.060 7.432 1.00 79.00 84 MET A N 1
ATOM 645 C CA . MET A 1 84 ? 2.580 -9.508 6.131 1.00 79.00 84 MET A CA 1
ATOM 646 C C . MET A 1 84 ? 3.319 -8.212 5.794 1.00 79.00 84 MET A C 1
ATOM 648 O O . MET A 1 84 ? 3.659 -7.973 4.637 1.00 79.00 84 MET A O 1
ATOM 652 N N . MET A 1 85 ? 3.611 -7.380 6.795 1.00 78.50 85 MET A N 1
ATOM 653 C CA . MET A 1 85 ? 4.429 -6.178 6.659 1.00 78.50 85 MET A CA 1
ATOM 654 C C . MET A 1 85 ? 5.878 -6.543 6.334 1.00 78.50 85 MET A C 1
ATOM 656 O O . MET A 1 85 ? 6.475 -5.896 5.476 1.00 78.50 85 MET A O 1
ATOM 660 N N . LYS A 1 86 ? 6.432 -7.608 6.934 1.00 81.00 86 LYS A N 1
ATOM 661 C CA . LYS A 1 86 ? 7.771 -8.114 6.575 1.00 81.00 86 LYS A CA 1
ATOM 662 C C . LYS A 1 86 ? 7.823 -8.600 5.126 1.00 81.00 86 LYS A C 1
ATOM 664 O O . LYS A 1 86 ? 8.759 -8.262 4.401 1.00 81.00 86 LYS A O 1
ATOM 669 N N . GLU A 1 87 ? 6.825 -9.364 4.685 1.00 80.62 87 GLU A N 1
ATOM 670 C CA . GLU A 1 87 ? 6.745 -9.842 3.297 1.00 80.62 87 GLU A CA 1
ATOM 671 C C . GLU A 1 87 ? 6.484 -8.704 2.299 1.00 80.62 87 GLU A C 1
ATOM 673 O O . GLU A 1 87 ? 7.040 -8.681 1.202 1.00 80.62 87 GLU A O 1
ATOM 678 N N . THR A 1 88 ? 5.696 -7.704 2.686 1.00 79.44 88 THR A N 1
ATOM 679 C CA . THR A 1 88 ? 5.473 -6.500 1.871 1.00 79.44 88 THR A CA 1
ATOM 680 C C . THR A 1 88 ? 6.750 -5.668 1.757 1.00 79.44 88 THR A C 1
ATOM 682 O O . THR A 1 88 ? 7.098 -5.236 0.664 1.00 79.44 88 THR A O 1
ATOM 685 N N . SER A 1 89 ? 7.506 -5.517 2.851 1.00 78.31 89 SER A N 1
ATOM 686 C CA . SER A 1 89 ? 8.842 -4.904 2.831 1.00 78.31 89 SER A CA 1
ATOM 687 C C . SER A 1 89 ? 9.789 -5.665 1.890 1.00 78.31 89 SER A C 1
ATOM 689 O O . SER A 1 89 ? 10.519 -5.043 1.126 1.00 78.31 89 SER A O 1
ATOM 691 N N . LYS A 1 90 ? 9.705 -7.007 1.844 1.00 80.50 90 LYS A N 1
ATOM 692 C CA . LYS A 1 90 ? 10.435 -7.822 0.852 1.00 80.50 90 LYS A CA 1
ATOM 693 C C . LYS A 1 90 ? 10.069 -7.469 -0.578 1.00 80.50 90 LYS A C 1
ATOM 695 O O . LYS A 1 90 ? 10.944 -7.269 -1.403 1.00 80.50 90 LYS A O 1
ATOM 700 N N . THR A 1 91 ? 8.771 -7.378 -0.845 1.00 79.62 91 THR A N 1
ATOM 701 C CA . THR A 1 91 ? 8.261 -7.073 -2.183 1.00 79.62 91 THR A CA 1
ATOM 702 C C . THR A 1 91 ? 8.814 -5.738 -2.685 1.00 79.62 91 THR A C 1
ATOM 704 O O . THR A 1 91 ? 9.117 -5.603 -3.865 1.00 79.62 91 THR A O 1
ATOM 707 N N . LEU A 1 92 ? 8.981 -4.746 -1.805 1.00 76.12 92 LEU A N 1
ATOM 708 C CA . LEU A 1 92 ? 9.579 -3.465 -2.181 1.00 76.12 92 LEU A CA 1
ATOM 709 C C . LEU A 1 92 ? 11.079 -3.547 -2.467 1.00 76.12 92 LEU A C 1
ATOM 711 O O . LEU A 1 92 ? 11.535 -2.888 -3.401 1.00 76.12 92 LEU A O 1
ATOM 715 N N . ASP A 1 93 ? 11.820 -4.341 -1.696 1.00 76.94 93 ASP A N 1
ATOM 716 C CA . ASP A 1 93 ? 13.241 -4.579 -1.955 1.00 76.94 93 ASP A CA 1
ATOM 717 C C . ASP A 1 93 ? 13.451 -5.320 -3.285 1.00 76.94 93 ASP A C 1
ATOM 719 O O . ASP A 1 93 ? 14.234 -4.886 -4.130 1.00 76.94 93 ASP A O 1
ATOM 723 N N . ASP A 1 94 ? 12.645 -6.353 -3.547 1.00 78.50 94 ASP A N 1
ATOM 724 C CA . ASP A 1 94 ? 12.653 -7.076 -4.821 1.00 78.50 94 ASP A CA 1
ATOM 725 C C . ASP A 1 94 ? 12.395 -6.109 -6.001 1.00 78.50 94 ASP A C 1
ATOM 727 O O . ASP A 1 94 ? 13.092 -6.156 -7.014 1.00 78.50 94 ASP A O 1
ATOM 731 N N . LEU A 1 95 ? 11.456 -5.160 -5.859 1.00 78.94 95 LEU A N 1
ATOM 732 C CA . LEU A 1 95 ? 11.209 -4.124 -6.873 1.00 78.94 95 LEU A CA 1
ATOM 733 C C . LEU A 1 95 ? 12.408 -3.187 -7.074 1.00 78.94 95 LEU A C 1
ATOM 735 O O . LEU A 1 95 ? 12.682 -2.776 -8.205 1.00 78.94 95 LEU A O 1
ATOM 739 N N . TYR A 1 96 ? 13.105 -2.814 -5.998 1.00 80.94 96 TYR A N 1
ATOM 740 C CA . TYR A 1 96 ? 14.327 -2.019 -6.100 1.00 80.94 96 TYR A CA 1
ATOM 741 C C . TYR A 1 96 ? 15.389 -2.769 -6.903 1.00 80.94 96 TYR A C 1
ATOM 743 O O . TYR A 1 96 ? 15.921 -2.218 -7.872 1.00 80.94 96 TYR A O 1
ATOM 751 N N . TRP A 1 97 ? 15.635 -4.037 -6.582 1.00 78.31 97 TRP A N 1
ATOM 752 C CA . TRP A 1 97 ? 16.596 -4.860 -7.307 1.00 78.31 97 TRP A CA 1
ATOM 753 C C . TRP A 1 97 ? 16.209 -5.091 -8.761 1.00 78.31 97 TRP A C 1
ATOM 755 O O . TRP A 1 97 ? 17.069 -4.949 -9.629 1.00 78.31 97 TRP A O 1
ATOM 765 N N . ASP A 1 98 ? 14.936 -5.356 -9.054 1.00 77.38 98 ASP A N 1
ATOM 766 C CA . ASP A 1 98 ? 14.432 -5.442 -10.427 1.00 77.38 98 ASP A CA 1
ATOM 767 C C . ASP A 1 98 ? 14.766 -4.164 -11.216 1.00 77.38 98 ASP A C 1
ATOM 769 O O . ASP A 1 98 ? 15.218 -4.232 -12.364 1.00 77.38 98 ASP A O 1
ATOM 773 N N . SER A 1 99 ? 14.621 -2.989 -10.588 1.00 79.44 99 SER A N 1
ATOM 774 C CA . SER A 1 99 ? 14.970 -1.703 -11.203 1.00 79.44 99 SER A CA 1
ATOM 775 C C . SER A 1 99 ? 16.478 -1.537 -11.421 1.00 79.44 99 SER A C 1
ATOM 777 O O . SER A 1 99 ? 16.898 -1.102 -12.495 1.00 79.44 99 SER A O 1
ATOM 779 N N . VAL A 1 100 ? 17.308 -1.924 -10.445 1.00 80.00 100 VAL A N 1
ATOM 780 C CA . VAL A 1 100 ? 18.773 -1.864 -10.551 1.00 80.00 100 VAL A CA 1
ATOM 781 C C . VAL A 1 100 ? 19.241 -2.783 -11.672 1.00 80.00 100 VAL A C 1
ATOM 783 O O . VAL A 1 100 ? 19.98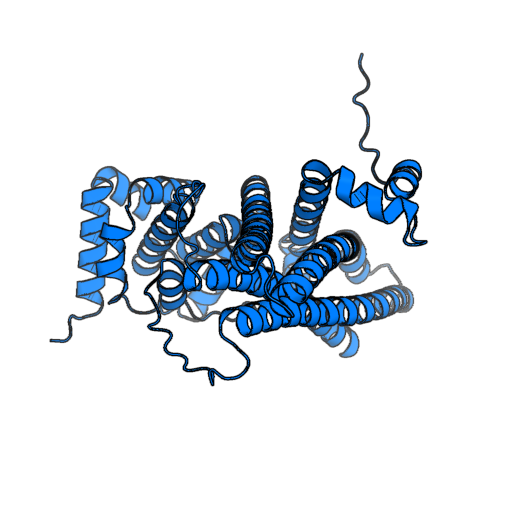9 -2.350 -12.547 1.00 80.00 100 VAL A O 1
ATOM 786 N N . TRP A 1 101 ? 18.744 -4.019 -11.711 1.00 78.81 101 TRP A N 1
ATOM 787 C CA . TRP A 1 101 ? 19.051 -4.972 -12.772 1.00 78.81 101 TRP A CA 1
ATOM 788 C C . TRP A 1 101 ? 18.569 -4.492 -14.137 1.00 78.81 101 TRP A C 1
ATOM 790 O O . TRP A 1 101 ? 19.286 -4.650 -15.122 1.00 78.81 101 TRP A O 1
ATOM 800 N N . ALA A 1 102 ? 17.395 -3.868 -14.233 1.00 78.69 102 ALA A N 1
ATOM 801 C CA . ALA A 1 102 ? 16.927 -3.277 -15.483 1.00 78.69 102 ALA A CA 1
ATOM 802 C C . ALA A 1 102 ? 17.862 -2.163 -15.987 1.00 78.69 102 ALA A C 1
ATOM 804 O O . ALA A 1 102 ? 18.189 -2.132 -17.176 1.00 78.69 102 ALA A O 1
ATOM 805 N N . ILE A 1 103 ? 18.344 -1.293 -15.093 1.00 77.44 103 ILE A N 1
ATOM 806 C CA . ILE A 1 103 ? 19.301 -0.230 -15.431 1.00 77.44 103 ILE A C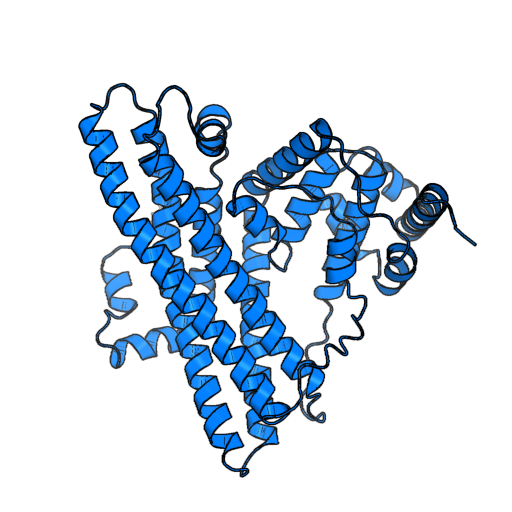A 1
ATOM 807 C C . ILE A 1 103 ? 20.660 -0.819 -15.842 1.00 77.44 103 ILE A C 1
ATOM 809 O O . ILE A 1 103 ? 21.229 -0.382 -16.844 1.00 77.44 103 ILE A O 1
ATOM 813 N N . LEU A 1 104 ? 21.159 -1.831 -15.123 1.00 77.56 104 LEU A N 1
ATOM 814 C CA . LEU A 1 104 ? 22.418 -2.518 -15.438 1.00 77.56 104 LEU A CA 1
ATOM 815 C C . LEU A 1 104 ? 22.361 -3.250 -16.786 1.00 77.56 104 LEU A C 1
ATOM 817 O O . LEU A 1 104 ? 23.254 -3.077 -17.610 1.00 77.56 104 LEU A O 1
ATOM 821 N N . ASN A 1 105 ? 21.281 -3.981 -17.063 1.00 77.44 105 ASN A N 1
ATOM 822 C CA . ASN A 1 105 ? 21.068 -4.620 -18.365 1.00 77.44 105 ASN A CA 1
ATOM 823 C C . ASN A 1 105 ? 21.013 -3.581 -19.496 1.00 77.44 105 ASN A C 1
ATOM 825 O O . ASN A 1 105 ? 21.541 -3.802 -20.586 1.00 77.44 105 ASN A O 1
ATOM 829 N N . GLY A 1 106 ? 20.391 -2.424 -19.244 1.00 74.50 106 GLY A N 1
ATOM 830 C CA . GLY A 1 106 ? 20.411 -1.305 -20.182 1.00 74.50 106 GLY A CA 1
ATOM 831 C C . GLY A 1 106 ? 21.834 -0.814 -20.455 1.00 74.50 106 GLY A C 1
ATOM 832 O O . GLY A 1 106 ? 22.188 -0.570 -21.606 1.00 74.50 106 GLY A O 1
ATOM 833 N N . PHE A 1 107 ? 22.659 -0.693 -19.412 1.00 72.25 107 PHE A N 1
ATOM 834 C CA . PHE A 1 107 ? 24.064 -0.315 -19.543 1.00 72.25 107 PHE A CA 1
ATOM 835 C C . PHE A 1 107 ? 24.838 -1.301 -20.436 1.00 72.25 107 PHE A C 1
ATOM 837 O O . PHE A 1 107 ? 25.489 -0.858 -21.380 1.00 72.25 107 PHE A O 1
ATOM 844 N N . GLU A 1 108 ? 24.700 -2.610 -20.213 1.00 74.62 108 GLU A N 1
ATOM 845 C CA . GLU A 1 108 ? 25.328 -3.643 -21.053 1.00 74.62 108 GLU A CA 1
ATOM 846 C C . GLU A 1 108 ? 24.854 -3.565 -22.514 1.00 74.62 108 GLU A C 1
ATOM 848 O O . GLU A 1 108 ? 25.647 -3.679 -23.447 1.00 74.62 108 GLU A O 1
ATOM 853 N N . HIS A 1 109 ? 23.564 -3.297 -22.741 1.00 79.69 109 HIS A N 1
ATOM 854 C CA . HIS A 1 109 ? 23.012 -3.163 -24.091 1.00 79.69 109 HIS A CA 1
ATOM 855 C C . HIS A 1 109 ? 23.602 -1.980 -24.880 1.00 79.69 109 HIS A C 1
ATOM 857 O O . HIS A 1 109 ? 23.753 -2.052 -26.104 1.00 79.69 109 HIS A O 1
ATOM 863 N N . PHE A 1 110 ? 23.909 -0.877 -24.195 1.00 79.00 110 PHE A N 1
ATOM 864 C CA . PHE A 1 110 ? 24.451 0.340 -24.799 1.00 79.00 110 PHE A CA 1
ATOM 865 C C . PHE A 1 110 ? 25.957 0.510 -24.580 1.00 79.00 110 PHE A C 1
ATOM 867 O O . PHE A 1 110 ? 26.467 1.613 -24.779 1.00 79.00 110 PHE A O 1
ATOM 874 N N . GLU A 1 111 ? 26.681 -0.546 -24.210 1.00 79.69 111 GLU A N 1
ATOM 875 C CA . GLU A 1 111 ? 28.125 -0.473 -23.990 1.00 79.69 111 GLU A CA 1
ATOM 876 C C . GLU A 1 111 ? 28.848 0.111 -25.220 1.00 79.69 111 GLU A C 1
ATOM 878 O O . GLU A 1 111 ? 28.632 -0.303 -26.365 1.00 79.69 111 GLU A O 1
ATOM 883 N N . GLY A 1 112 ? 29.667 1.145 -24.998 1.00 80.12 112 GLY A N 1
ATOM 884 C CA . GLY A 1 112 ? 30.389 1.856 -26.051 1.00 80.12 112 GLY A CA 1
ATOM 885 C C . GLY A 1 112 ? 29.533 2.806 -26.899 1.00 80.12 112 GLY A C 1
ATOM 886 O O . GLY A 1 112 ? 30.059 3.424 -27.828 1.00 80.12 112 GLY A O 1
ATOM 887 N N . ARG A 1 113 ? 28.232 2.963 -26.611 1.00 82.88 113 ARG A N 1
ATOM 888 C CA . ARG A 1 113 ? 27.322 3.866 -27.339 1.00 82.88 113 ARG A CA 1
ATOM 889 C C . ARG A 1 113 ? 27.076 5.149 -26.552 1.00 82.88 113 ARG A C 1
ATOM 891 O O . ARG A 1 113 ? 26.424 5.154 -25.510 1.00 82.88 113 ARG A O 1
ATOM 898 N N . GLN A 1 114 ? 27.578 6.261 -27.082 1.00 84.12 114 GLN A N 1
ATOM 899 C CA . GLN A 1 114 ? 27.420 7.587 -26.483 1.00 84.12 114 GLN A CA 1
ATOM 900 C C . GLN A 1 114 ? 26.276 8.376 -27.148 1.00 84.12 114 GLN A C 1
ATOM 902 O O . GLN A 1 114 ? 26.132 8.305 -28.371 1.00 84.12 114 GLN A O 1
ATOM 907 N N . PRO A 1 115 ? 25.491 9.166 -26.383 1.00 86.00 115 PRO A N 1
ATOM 908 C CA . PRO A 1 115 ? 25.635 9.451 -24.947 1.00 86.00 115 PRO A CA 1
ATOM 909 C C . PRO A 1 115 ? 24.960 8.424 -24.012 1.00 86.00 115 PRO A C 1
ATOM 911 O O . PRO A 1 115 ? 24.941 8.628 -22.798 1.00 86.00 115 PRO A O 1
ATOM 914 N N . GLN A 1 116 ? 24.377 7.347 -24.550 1.00 83.88 116 GLN A N 1
ATOM 915 C CA . GLN A 1 116 ? 23.477 6.453 -23.816 1.00 83.88 116 GLN A CA 1
ATOM 916 C C . GLN A 1 116 ? 24.133 5.775 -22.617 1.00 83.88 116 GLN A C 1
ATOM 918 O O . GLN A 1 116 ? 23.563 5.774 -21.525 1.00 83.88 116 GLN A O 1
ATOM 923 N N . GLU A 1 117 ? 25.343 5.261 -22.807 1.00 80.50 117 GLU A N 1
ATOM 924 C CA . GLU A 1 117 ? 26.114 4.619 -21.750 1.00 80.50 117 GLU A CA 1
ATOM 925 C C . GLU A 1 117 ? 26.331 5.565 -20.556 1.00 80.50 117 GLU A C 1
ATOM 927 O O . GLU A 1 117 ? 26.073 5.203 -19.407 1.00 80.50 117 GLU A O 1
ATOM 932 N N . THR A 1 118 ? 26.751 6.806 -20.825 1.00 84.06 118 THR A N 1
ATOM 933 C CA . THR A 1 118 ? 27.016 7.812 -19.785 1.00 84.06 118 THR A CA 1
ATOM 934 C C . THR A 1 118 ? 25.749 8.154 -19.004 1.00 84.06 118 THR A C 1
ATOM 936 O O . THR A 1 118 ? 25.783 8.250 -17.776 1.00 84.06 118 THR A O 1
ATOM 939 N N . ILE A 1 119 ? 24.614 8.292 -19.695 1.00 84.75 119 ILE A N 1
ATOM 940 C CA . ILE A 1 119 ? 23.338 8.621 -19.050 1.00 84.75 119 ILE A CA 1
ATOM 941 C C . ILE A 1 119 ? 22.858 7.466 -18.165 1.00 84.75 119 ILE A C 1
ATOM 943 O O . ILE A 1 119 ? 22.422 7.713 -17.044 1.00 84.75 119 ILE A O 1
ATOM 947 N N . LEU A 1 120 ? 22.976 6.211 -18.610 1.00 82.19 120 LEU A N 1
ATOM 948 C CA . LEU A 1 120 ? 22.565 5.051 -17.810 1.00 82.19 120 LEU A CA 1
ATOM 949 C C . LEU A 1 120 ? 23.460 4.835 -16.583 1.00 82.19 120 LEU A C 1
ATOM 951 O O . LEU A 1 120 ? 22.949 4.517 -15.508 1.00 82.19 120 LEU A O 1
ATOM 955 N N . ARG A 1 121 ? 24.770 5.096 -16.692 1.00 80.56 121 ARG A N 1
ATOM 956 C CA . ARG A 1 121 ? 25.671 5.114 -15.524 1.00 80.56 121 ARG A CA 1
ATOM 957 C C . ARG A 1 121 ? 25.256 6.182 -14.511 1.00 80.56 121 ARG A C 1
ATOM 959 O O . ARG A 1 121 ? 25.150 5.889 -13.321 1.00 80.56 121 ARG A O 1
ATOM 966 N N . ALA A 1 122 ? 24.977 7.401 -14.975 1.00 82.94 122 ALA A N 1
ATOM 967 C CA . ALA A 1 122 ? 24.504 8.482 -14.111 1.00 82.94 122 ALA A CA 1
ATOM 968 C C . ALA A 1 122 ? 23.141 8.157 -13.473 1.00 82.94 122 ALA A C 1
ATOM 970 O O . ALA A 1 122 ? 22.923 8.439 -12.295 1.00 82.94 122 ALA A O 1
ATOM 971 N N . LEU A 1 123 ? 22.239 7.526 -14.229 1.00 83.12 123 LEU A N 1
ATOM 972 C CA . LEU A 1 123 ? 20.929 7.099 -13.748 1.00 83.12 123 LEU A CA 1
ATOM 973 C C . LEU A 1 123 ? 21.040 6.031 -12.656 1.00 83.12 123 LEU A C 1
ATOM 975 O O . LEU A 1 123 ? 20.323 6.126 -11.668 1.00 83.12 123 LEU A O 1
ATOM 979 N N . SER A 1 124 ? 21.951 5.065 -12.804 1.00 81.12 124 SER A N 1
ATOM 980 C CA . SER A 1 124 ? 22.221 4.045 -11.784 1.00 81.12 124 SER A CA 1
ATOM 981 C C . SER A 1 124 ? 22.645 4.681 -10.456 1.00 81.12 124 SER A C 1
ATOM 983 O O . SER A 1 124 ? 22.012 4.453 -9.427 1.00 81.12 124 SER A O 1
ATOM 985 N N . LEU A 1 125 ? 23.630 5.589 -10.491 1.00 79.69 125 LEU A N 1
ATOM 986 C CA . LEU A 1 125 ? 24.079 6.329 -9.305 1.00 79.69 125 LEU A CA 1
ATOM 987 C C . LEU A 1 125 ? 22.949 7.162 -8.684 1.00 79.69 125 LEU A C 1
ATOM 989 O O . LEU A 1 125 ? 22.761 7.153 -7.467 1.00 79.69 125 LEU A O 1
ATOM 993 N N . ARG A 1 126 ? 22.166 7.860 -9.517 1.00 83.00 126 ARG A N 1
ATOM 994 C CA . ARG A 1 126 ? 21.022 8.659 -9.062 1.00 83.00 126 ARG A CA 1
ATOM 995 C C . ARG A 1 126 ? 19.942 7.783 -8.428 1.00 83.00 126 ARG A C 1
ATOM 997 O O . ARG A 1 126 ? 19.393 8.187 -7.409 1.00 83.00 126 ARG A O 1
ATOM 1004 N N . ASN A 1 127 ? 19.644 6.614 -8.994 1.00 82.06 127 ASN A N 1
ATOM 1005 C CA . ASN A 1 127 ? 18.653 5.683 -8.454 1.00 82.06 127 ASN A CA 1
ATOM 1006 C C . ASN A 1 127 ? 19.039 5.227 -7.043 1.00 82.06 127 ASN A C 1
ATOM 1008 O O . ASN A 1 127 ? 18.238 5.363 -6.119 1.00 82.06 127 ASN A O 1
ATOM 1012 N N . THR A 1 128 ? 20.291 4.797 -6.863 1.00 81.19 128 THR A N 1
ATOM 1013 C CA . THR A 1 128 ? 20.831 4.407 -5.554 1.00 81.19 128 THR A CA 1
ATOM 1014 C C . THR A 1 128 ? 20.768 5.563 -4.556 1.00 81.19 128 THR A C 1
ATOM 1016 O O . THR A 1 128 ? 20.263 5.397 -3.449 1.00 81.19 128 THR A O 1
ATOM 1019 N N . ALA A 1 129 ? 21.203 6.766 -4.943 1.00 81.38 129 ALA A N 1
ATOM 1020 C CA . ALA A 1 129 ? 21.154 7.931 -4.060 1.00 81.38 129 ALA A CA 1
ATOM 1021 C C . ALA A 1 129 ? 19.715 8.318 -3.671 1.00 81.38 129 ALA A C 1
ATOM 1023 O O . ALA A 1 129 ? 19.448 8.684 -2.525 1.00 81.38 129 ALA A O 1
ATOM 1024 N N . VAL A 1 130 ? 18.763 8.252 -4.608 1.00 84.06 130 VAL A N 1
ATOM 1025 C CA . VAL A 1 130 ? 17.351 8.560 -4.336 1.00 84.06 130 VAL A CA 1
ATOM 1026 C C . VAL A 1 130 ? 16.754 7.558 -3.349 1.00 84.06 130 VAL A C 1
ATOM 1028 O O . VAL A 1 130 ? 16.058 8.009 -2.433 1.00 84.06 130 VAL A O 1
ATOM 1031 N N . PHE A 1 131 ? 17.077 6.269 -3.502 1.00 82.38 131 PHE A N 1
ATOM 1032 C CA . PHE A 1 131 ? 16.686 5.179 -2.605 1.00 82.38 131 PHE A CA 1
ATOM 1033 C C . PHE A 1 131 ? 17.271 5.335 -1.189 1.00 82.38 131 PHE A C 1
ATOM 1035 O O . PHE A 1 131 ? 16.536 5.314 -0.208 1.00 82.38 131 PHE A O 1
ATOM 1042 N N . LEU A 1 132 ? 18.569 5.610 -1.038 1.00 79.81 132 LEU A N 1
ATOM 1043 C CA . LEU A 1 132 ? 19.160 5.816 0.297 1.00 79.81 132 LEU A CA 1
ATOM 1044 C C . LEU A 1 132 ? 18.544 7.006 1.026 1.00 79.81 132 LEU A C 1
ATOM 1046 O O . LEU A 1 132 ? 18.107 6.909 2.172 1.00 79.81 132 LEU A O 1
ATOM 1050 N N . ASN A 1 133 ? 18.406 8.126 0.320 1.00 81.38 133 ASN A N 1
ATOM 1051 C CA . ASN A 1 133 ? 17.747 9.299 0.874 1.00 81.38 133 ASN A CA 1
ATOM 1052 C C . ASN A 1 133 ? 16.263 9.036 1.200 1.00 81.38 133 ASN A C 1
ATOM 1054 O O . ASN A 1 133 ? 15.681 9.754 2.012 1.00 81.38 133 ASN A O 1
ATOM 1058 N N . SER A 1 134 ? 15.621 8.048 0.565 1.00 83.94 134 SER A N 1
ATOM 1059 C CA . SER A 1 134 ? 14.252 7.658 0.909 1.00 83.94 134 SER A CA 1
ATOM 1060 C C . SER A 1 134 ? 14.190 6.872 2.223 1.00 83.94 134 SER A C 1
ATOM 1062 O O . SER A 1 134 ? 13.234 7.028 2.974 1.00 83.94 134 SER A O 1
ATOM 1064 N N . VAL A 1 135 ? 15.243 6.136 2.585 1.00 82.44 135 VAL A N 1
ATOM 1065 C CA . VAL A 1 135 ? 15.374 5.464 3.894 1.00 82.44 135 VAL A CA 1
ATOM 1066 C C . VAL A 1 135 ? 15.525 6.481 5.030 1.00 82.44 135 VAL A C 1
ATOM 1068 O O . VAL A 1 135 ? 14.913 6.333 6.088 1.00 82.44 135 VAL A O 1
ATOM 1071 N N . ILE A 1 136 ? 16.278 7.562 4.804 1.00 82.62 136 ILE A N 1
ATOM 1072 C CA . ILE A 1 136 ? 16.398 8.665 5.773 1.00 82.62 136 ILE A CA 1
ATOM 1073 C C . ILE A 1 136 ? 15.029 9.309 6.021 1.00 82.62 136 ILE A C 1
ATOM 1075 O O . ILE A 1 136 ? 14.641 9.533 7.169 1.00 82.62 136 ILE A O 1
ATOM 1079 N N . LEU A 1 137 ? 14.273 9.573 4.951 1.00 83.25 137 LEU A N 1
ATOM 1080 C CA . LEU A 1 137 ? 12.928 10.127 5.069 1.00 83.25 137 LEU A CA 1
ATOM 1081 C C . LEU A 1 137 ? 11.976 9.159 5.787 1.00 83.25 137 LEU A C 1
ATOM 1083 O O . LEU A 1 137 ? 11.266 9.585 6.695 1.00 83.25 137 LEU A O 1
ATOM 1087 N N . ALA A 1 138 ? 12.028 7.863 5.458 1.00 83.62 138 ALA A N 1
ATOM 1088 C CA . ALA A 1 138 ? 11.274 6.810 6.141 1.00 83.62 138 ALA A CA 1
ATOM 1089 C C . ALA A 1 138 ? 11.537 6.793 7.654 1.00 83.62 138 ALA A C 1
ATOM 1091 O O . ALA A 1 138 ? 10.615 6.616 8.444 1.00 83.62 138 ALA A O 1
ATOM 1092 N N . HIS A 1 139 ? 12.777 7.023 8.083 1.00 84.19 139 HIS A N 1
ATOM 1093 C CA . HIS A 1 139 ? 13.116 7.088 9.502 1.00 84.19 139 HIS A CA 1
ATOM 1094 C C . HIS A 1 139 ? 12.519 8.314 10.207 1.00 84.19 139 HIS A C 1
ATOM 1096 O O . HIS A 1 139 ? 12.022 8.201 11.329 1.00 84.19 139 HIS A O 1
ATOM 1102 N N . THR A 1 140 ? 12.527 9.485 9.569 1.00 83.88 140 THR A N 1
ATOM 1103 C CA . THR A 1 140 ? 11.866 10.677 10.130 1.00 83.88 140 THR A CA 1
ATOM 1104 C C . THR A 1 140 ? 10.356 10.464 10.226 1.00 83.88 140 THR A C 1
ATOM 1106 O O . THR A 1 140 ? 9.744 10.762 11.249 1.00 83.88 140 THR A O 1
ATOM 1109 N N . MET A 1 141 ? 9.772 9.864 9.194 1.00 82.88 141 MET A N 1
ATOM 1110 C CA . MET A 1 141 ? 8.366 9.488 9.161 1.00 82.88 141 MET A CA 1
ATOM 1111 C C . MET A 1 141 ? 7.975 8.480 10.238 1.00 82.88 141 MET A C 1
ATOM 1113 O O . MET A 1 141 ? 6.974 8.676 10.917 1.00 82.88 141 MET A O 1
ATOM 1117 N N . MET A 1 142 ? 8.781 7.436 10.438 1.00 86.31 142 MET A N 1
ATOM 1118 C CA . MET A 1 142 ? 8.592 6.455 11.505 1.00 86.31 142 MET A CA 1
ATOM 1119 C C . MET A 1 142 ? 8.416 7.143 12.859 1.00 86.31 142 MET A C 1
ATOM 1121 O O . MET A 1 142 ? 7.482 6.830 13.595 1.00 86.31 142 MET A O 1
ATOM 1125 N N . LYS A 1 143 ? 9.305 8.094 13.174 1.00 83.12 143 LYS A N 1
ATOM 1126 C CA . LYS A 1 143 ? 9.255 8.857 14.424 1.00 83.12 143 LYS A CA 1
ATOM 1127 C C . LYS A 1 143 ? 8.002 9.710 14.505 1.00 83.12 143 LYS A C 1
ATOM 1129 O O . LYS A 1 143 ? 7.305 9.631 15.506 1.00 83.12 143 LYS A O 1
ATOM 1134 N N . TYR A 1 144 ? 7.694 10.456 13.446 1.00 82.25 144 TYR A N 1
ATOM 1135 C CA . TYR A 1 144 ? 6.491 11.281 13.378 1.00 82.25 144 TYR A CA 1
ATOM 1136 C C . TYR A 1 144 ? 5.220 10.452 13.625 1.00 82.25 144 TYR A C 1
ATOM 1138 O O . TYR A 1 144 ? 4.406 10.793 14.480 1.00 82.25 144 TYR A O 1
ATOM 1146 N N . CYS A 1 145 ? 5.078 9.312 12.943 1.00 81.31 145 CYS A N 1
ATOM 1147 C CA . CYS A 1 145 ? 3.928 8.423 13.086 1.00 81.31 145 CYS A CA 1
ATOM 1148 C C . CYS A 1 145 ? 3.837 7.786 14.486 1.00 81.31 145 CYS A C 1
ATOM 1150 O O . CYS A 1 145 ? 2.746 7.695 15.052 1.00 81.31 145 CYS A O 1
ATOM 1152 N N . ALA A 1 146 ? 4.968 7.366 15.065 1.00 84.88 146 ALA A N 1
ATOM 1153 C CA . ALA A 1 146 ? 5.006 6.807 16.416 1.00 84.88 146 ALA A CA 1
ATOM 1154 C C . ALA A 1 146 ? 4.654 7.857 17.482 1.00 84.88 146 ALA A C 1
ATOM 1156 O O . ALA A 1 146 ? 3.861 7.579 18.384 1.00 84.88 146 ALA A O 1
ATOM 1157 N N . ASP A 1 147 ? 5.200 9.068 17.357 1.00 81.19 147 ASP A N 1
ATOM 1158 C CA . ASP A 1 147 ? 4.899 10.195 18.236 1.00 81.19 147 ASP A CA 1
ATOM 1159 C C . ASP A 1 147 ? 3.429 10.596 18.145 1.00 81.19 147 ASP A C 1
ATOM 1161 O O . ASP A 1 147 ? 2.813 10.902 19.165 1.00 81.19 147 ASP A O 1
ATOM 1165 N N . PHE A 1 148 ? 2.838 10.558 16.952 1.00 78.38 148 PHE A N 1
ATOM 1166 C CA . PHE A 1 148 ? 1.446 10.936 16.756 1.00 78.38 148 PHE A CA 1
ATOM 1167 C C . PHE A 1 148 ? 0.492 10.098 17.623 1.00 78.38 148 PHE A C 1
ATOM 1169 O O . PHE A 1 148 ? -0.204 10.636 18.487 1.00 78.38 148 PHE A O 1
ATOM 1176 N N . ASP A 1 149 ? 0.526 8.773 17.487 1.00 81.19 149 ASP A N 1
ATOM 1177 C CA . ASP A 1 149 ? -0.329 7.882 18.285 1.00 81.19 149 ASP A CA 1
ATOM 1178 C C . ASP A 1 149 ? 0.141 7.721 19.737 1.00 81.19 149 ASP A C 1
ATOM 1180 O O . ASP A 1 149 ? -0.663 7.449 20.634 1.00 81.19 149 ASP A O 1
ATOM 1184 N N . GLY A 1 150 ? 1.450 7.826 19.976 1.00 82.75 150 GLY A N 1
ATOM 1185 C CA . GLY A 1 150 ? 2.062 7.576 21.280 1.00 82.75 150 GLY A CA 1
ATOM 1186 C C . GLY A 1 150 ? 2.042 8.775 22.225 1.00 82.75 150 GLY A C 1
ATOM 1187 O O . GLY A 1 150 ? 1.988 8.592 23.440 1.00 82.75 150 GLY A O 1
ATOM 1188 N N . ARG A 1 151 ? 2.077 9.995 21.683 1.00 82.44 151 ARG A N 1
ATOM 1189 C CA . ARG A 1 151 ? 2.245 11.243 22.441 1.00 82.44 151 ARG A CA 1
ATOM 1190 C C . ARG A 1 151 ? 1.162 12.260 22.119 1.00 82.44 151 ARG A C 1
ATOM 1192 O O . ARG A 1 151 ? 0.552 12.794 23.041 1.00 82.44 151 ARG A O 1
ATOM 1199 N N . VAL A 1 152 ? 0.912 12.525 20.840 1.00 77.62 152 VAL A N 1
ATOM 1200 C CA . VAL A 1 152 ? 0.040 13.629 20.410 1.00 77.62 152 VAL A CA 1
ATOM 1201 C C . VAL A 1 152 ? -1.419 13.328 20.707 1.00 77.62 152 VAL A C 1
ATOM 1203 O O . VAL A 1 152 ? -2.059 14.092 21.422 1.00 77.62 152 VAL A O 1
ATOM 1206 N N . VAL A 1 153 ? -1.931 12.194 20.224 1.00 79.25 153 VAL A N 1
ATOM 1207 C CA . VAL A 1 153 ? -3.329 11.791 20.429 1.00 79.25 153 VAL A CA 1
ATOM 1208 C C . VAL A 1 153 ? -3.692 11.742 21.926 1.00 79.25 153 VAL A C 1
ATOM 1210 O O . VAL A 1 153 ? -4.681 12.379 22.300 1.00 79.25 153 VAL A O 1
ATOM 1213 N N . PRO A 1 154 ? -2.901 11.100 22.817 1.00 82.94 154 PRO A N 1
ATOM 1214 C CA . PRO A 1 154 ? -3.176 11.119 24.256 1.00 82.94 154 PRO A CA 1
ATOM 1215 C C . PRO A 1 154 ? -3.119 12.517 24.884 1.00 82.94 154 PRO A C 1
ATOM 1217 O O . PRO A 1 154 ? -3.980 12.857 25.689 1.00 82.94 154 PRO A O 1
ATOM 1220 N N . LEU A 1 155 ? -2.131 13.343 24.516 1.00 79.19 155 LEU A N 1
ATOM 1221 C CA . LEU A 1 155 ? -1.986 14.700 25.056 1.00 79.19 155 LEU A CA 1
ATOM 1222 C C . LEU A 1 155 ? -3.148 15.607 24.635 1.00 79.19 155 LEU A C 1
ATOM 1224 O O . LEU A 1 155 ? -3.631 16.411 25.431 1.00 79.19 155 LEU A O 1
ATOM 1228 N N . CYS A 1 156 ? -3.606 15.473 23.392 1.00 72.69 156 CYS A N 1
ATOM 1229 C CA . CYS A 1 156 ? -4.773 16.188 22.900 1.00 72.69 156 CYS A CA 1
ATOM 1230 C C . CYS A 1 156 ? -6.042 15.759 23.642 1.00 72.69 156 CYS A C 1
ATOM 1232 O O . CYS A 1 156 ? -6.875 16.618 23.902 1.00 72.69 156 CYS A O 1
ATOM 1234 N N . ALA A 1 157 ? -6.166 14.488 24.033 1.00 77.88 157 ALA A N 1
ATOM 1235 C CA . ALA A 1 157 ? -7.316 13.962 24.768 1.00 77.88 157 ALA A CA 1
ATOM 1236 C C . ALA A 1 157 ? -7.304 14.260 26.284 1.00 77.88 157 ALA A C 1
ATOM 1238 O O . ALA A 1 157 ? -8.345 14.148 26.928 1.00 77.88 157 ALA A O 1
ATOM 1239 N N . ASP A 1 158 ? -6.163 14.640 26.873 1.00 83.19 158 ASP A N 1
ATOM 1240 C CA . ASP A 1 158 ? -6.048 14.858 28.321 1.00 83.19 158 ASP A CA 1
ATOM 1241 C C . ASP A 1 158 ? -6.641 16.205 28.759 1.00 83.19 158 ASP A C 1
ATOM 1243 O O . ASP A 1 158 ? -6.026 17.267 28.616 1.00 83.19 158 ASP A O 1
ATOM 1247 N N . GLU A 1 159 ? -7.828 16.154 29.368 1.00 80.81 159 GLU A N 1
ATOM 1248 C CA . GLU A 1 159 ? -8.547 17.316 29.897 1.00 80.81 159 GLU A CA 1
ATOM 1249 C C . GLU A 1 159 ? -7.766 18.105 30.964 1.00 80.81 159 GLU A C 1
ATOM 1251 O O . GLU A 1 159 ? -8.000 19.306 31.123 1.00 80.81 159 GLU A O 1
ATOM 1256 N N . ASN A 1 160 ? -6.790 17.485 31.635 1.00 87.69 160 ASN A N 1
ATOM 1257 C CA . ASN A 1 160 ? -6.002 18.116 32.696 1.00 87.69 160 ASN A CA 1
ATOM 1258 C C . ASN A 1 160 ? -4.851 18.983 32.165 1.00 87.69 160 ASN A C 1
ATOM 1260 O O . ASN A 1 160 ? -4.292 19.797 32.905 1.00 87.69 160 ASN A O 1
ATOM 1264 N N . VAL A 1 161 ? -4.477 18.843 30.889 1.00 81.06 161 VAL A N 1
ATOM 1265 C CA . VAL A 1 161 ? -3.436 19.677 30.276 1.00 81.06 161 VAL A CA 1
ATOM 1266 C C . VAL A 1 161 ? -4.048 21.020 29.873 1.00 81.06 161 VAL A C 1
ATOM 1268 O O . VAL A 1 161 ? -5.017 21.030 29.126 1.00 81.06 161 VAL A O 1
ATOM 1271 N N . PRO A 1 162 ? -3.521 22.186 30.280 1.00 82.62 162 PRO A N 1
ATOM 1272 C CA . PRO A 1 162 ? -4.068 23.467 29.833 1.00 82.62 162 PRO A CA 1
ATOM 1273 C C . PRO A 1 162 ? -4.055 23.606 28.305 1.00 82.62 162 PRO A C 1
ATOM 1275 O O . PRO A 1 162 ? -3.054 23.272 27.668 1.00 82.62 162 PRO A O 1
ATOM 1278 N N . ILE A 1 163 ? -5.123 24.174 27.733 1.00 74.25 163 ILE A N 1
ATOM 1279 C CA . ILE A 1 163 ? -5.280 24.388 26.281 1.00 74.25 163 ILE A CA 1
ATOM 1280 C C . ILE A 1 163 ? -4.010 24.977 25.625 1.00 74.25 163 ILE A C 1
ATOM 1282 O O . ILE A 1 163 ? -3.560 24.402 24.637 1.00 74.25 163 ILE A O 1
ATOM 1286 N N . PRO A 1 164 ? -3.339 26.015 26.177 1.00 77.50 164 PRO A N 1
ATOM 1287 C CA . PRO A 1 164 ? -2.133 26.575 25.556 1.00 77.50 164 PRO A CA 1
ATOM 1288 C C . PRO A 1 164 ? -0.973 25.581 25.396 1.00 77.50 164 PRO A C 1
ATOM 1290 O O . PRO A 1 164 ? -0.207 25.679 24.444 1.00 77.50 164 PRO A O 1
ATOM 1293 N N . LYS A 1 165 ? -0.837 24.603 26.304 1.00 77.25 165 LYS A N 1
ATOM 1294 C CA . LYS A 1 165 ? 0.195 23.562 26.187 1.00 77.25 165 LYS A CA 1
ATOM 1295 C C . LYS A 1 165 ? -0.135 22.556 25.086 1.00 77.25 165 LYS A C 1
ATOM 1297 O O . LYS A 1 165 ? 0.776 22.109 24.401 1.00 77.25 165 LYS A O 1
ATOM 1302 N N . ARG A 1 166 ? -1.418 22.224 24.904 1.00 74.19 166 ARG A N 1
ATOM 1303 C CA . ARG A 1 166 ? -1.866 21.363 23.796 1.00 74.19 166 ARG A CA 1
ATOM 1304 C C . ARG A 1 166 ? -1.628 22.060 22.454 1.00 74.19 166 ARG A C 1
ATOM 1306 O O . ARG A 1 166 ? -1.069 21.454 21.551 1.00 74.19 166 ARG A O 1
ATOM 1313 N N . VAL A 1 167 ? -1.948 23.356 22.373 1.00 72.25 167 VAL A N 1
ATOM 1314 C CA . VAL A 1 167 ? -1.705 24.198 21.187 1.00 72.25 167 VAL A CA 1
ATOM 1315 C C . VAL A 1 167 ? -0.215 24.285 20.835 1.00 72.25 167 VAL A C 1
ATOM 1317 O O . VAL A 1 167 ? 0.139 24.114 19.677 1.00 72.25 167 VAL A O 1
ATOM 1320 N N . ALA A 1 168 ? 0.683 24.465 21.808 1.00 75.62 168 ALA A N 1
ATOM 1321 C CA . ALA A 1 168 ? 2.121 24.541 21.524 1.00 75.62 168 ALA A CA 1
ATOM 1322 C C . ALA A 1 168 ? 2.692 23.249 20.902 1.00 75.62 168 ALA A C 1
ATOM 1324 O O . ALA A 1 168 ? 3.536 23.312 20.010 1.00 75.62 168 ALA A O 1
ATOM 1325 N N . VAL A 1 169 ? 2.217 22.078 21.344 1.00 72.06 169 VAL A N 1
ATOM 1326 C CA . VAL A 1 169 ? 2.607 20.785 20.752 1.00 72.06 169 VAL A CA 1
ATOM 1327 C C . VAL A 1 169 ? 2.045 20.638 19.334 1.00 72.06 169 VAL A C 1
ATOM 1329 O O . VAL A 1 169 ? 2.720 20.106 18.457 1.00 72.06 169 VAL A O 1
ATOM 1332 N N . ILE A 1 170 ? 0.842 21.161 19.088 1.00 69.75 170 ILE A N 1
ATOM 1333 C CA . ILE A 1 170 ? 0.225 21.204 17.756 1.00 69.75 170 ILE A CA 1
ATOM 1334 C C . ILE A 1 170 ? 1.058 22.056 16.786 1.00 69.75 170 ILE A C 1
ATOM 1336 O O . ILE A 1 170 ? 1.339 21.612 15.676 1.00 69.75 170 ILE A O 1
ATOM 1340 N N . GLU A 1 171 ? 1.506 23.240 17.205 1.00 72.50 171 GLU A N 1
ATOM 1341 C CA . GLU A 1 171 ? 2.335 24.125 16.372 1.00 72.50 171 GLU A CA 1
ATOM 1342 C C . GLU A 1 171 ? 3.717 23.526 16.056 1.00 72.50 171 GLU A C 1
ATOM 1344 O O . GLU A 1 171 ? 4.309 23.807 15.013 1.00 72.50 171 GLU A O 1
ATOM 1349 N N . GLU A 1 172 ? 4.272 22.713 16.957 1.00 75.31 172 GLU A N 1
ATOM 1350 C CA . GLU A 1 172 ? 5.517 21.981 16.707 1.00 75.31 172 GLU A CA 1
ATOM 1351 C C . GLU A 1 172 ? 5.326 20.901 15.638 1.00 75.31 172 GLU A C 1
ATOM 1353 O O . GLU A 1 172 ? 6.091 20.853 14.673 1.00 75.31 172 GLU A O 1
ATOM 1358 N N . LEU A 1 173 ? 4.253 20.117 15.747 1.00 72.75 173 LEU A N 1
ATOM 1359 C CA . LEU A 1 173 ? 3.908 19.090 14.762 1.00 72.75 173 LEU A CA 1
ATOM 1360 C C . LEU A 1 173 ? 3.541 19.671 13.402 1.00 72.75 173 LEU A C 1
ATOM 1362 O O . LEU A 1 173 ? 3.829 19.047 12.386 1.00 72.75 173 LEU A O 1
ATOM 1366 N N . GLU A 1 174 ? 2.927 20.854 13.361 1.00 71.62 174 GLU A N 1
ATOM 1367 C CA . GLU A 1 174 ? 2.644 21.558 12.111 1.00 71.62 174 GLU A CA 1
ATOM 1368 C C . GLU A 1 174 ? 3.938 21.842 11.341 1.00 71.62 174 GLU A C 1
ATOM 1370 O O . GLU A 1 174 ? 4.032 21.562 10.144 1.00 71.62 174 GLU A O 1
ATOM 1375 N N . ARG A 1 175 ? 4.960 22.371 12.026 1.00 76.94 175 ARG A N 1
ATOM 1376 C CA . ARG A 1 175 ? 6.252 22.666 11.393 1.00 7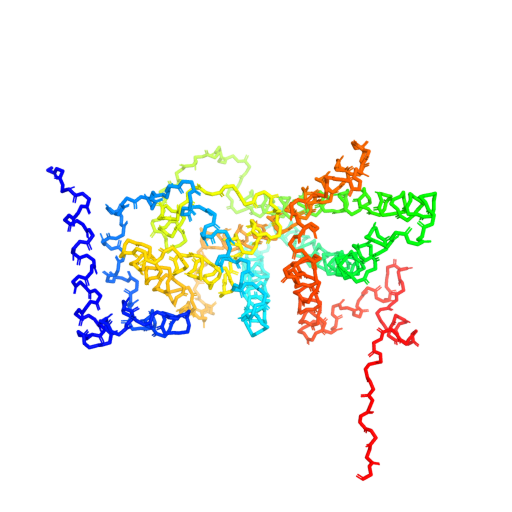6.94 175 ARG A CA 1
ATOM 1377 C C . ARG A 1 175 ? 6.913 21.400 10.862 1.00 76.94 175 ARG A C 1
ATOM 1379 O O . ARG A 1 175 ? 7.439 21.415 9.750 1.00 76.94 175 ARG A O 1
ATOM 1386 N N . GLU A 1 176 ? 6.869 20.316 11.629 1.00 76.75 176 GLU A N 1
ATOM 1387 C CA . GLU A 1 176 ? 7.406 19.022 11.200 1.00 76.75 176 GLU A CA 1
ATOM 1388 C C . GLU A 1 176 ? 6.636 18.448 10.004 1.00 76.75 176 GLU A C 1
ATOM 1390 O O . GLU A 1 176 ? 7.255 18.000 9.038 1.00 76.75 176 GLU A O 1
ATOM 1395 N N . ALA A 1 177 ? 5.303 18.536 10.014 1.00 77.00 177 ALA A N 1
ATOM 1396 C CA . ALA A 1 177 ? 4.449 18.058 8.931 1.00 77.00 177 ALA A CA 1
ATOM 1397 C C . ALA A 1 177 ? 4.731 18.782 7.604 1.00 77.00 177 ALA A C 1
ATOM 1399 O O . ALA A 1 177 ? 4.859 18.128 6.571 1.00 77.00 177 ALA A O 1
ATOM 1400 N N . LEU A 1 178 ? 4.909 20.110 7.620 1.00 78.19 178 LEU A N 1
ATOM 1401 C CA . LEU A 1 178 ? 5.241 20.888 6.414 1.00 78.19 178 LEU A CA 1
ATOM 1402 C C . LEU A 1 178 ? 6.614 20.517 5.832 1.00 78.19 178 LEU A C 1
ATOM 1404 O O . LEU A 1 178 ? 6.787 20.449 4.613 1.00 78.19 178 LEU A O 1
ATOM 1408 N N . ILE A 1 179 ? 7.604 20.266 6.694 1.00 81.81 179 ILE A N 1
ATOM 1409 C CA . ILE A 1 179 ? 8.939 19.826 6.264 1.00 81.81 179 ILE A CA 1
ATOM 1410 C C . ILE A 1 179 ? 8.857 18.433 5.627 1.00 81.81 179 ILE A C 1
ATOM 1412 O O . ILE A 1 179 ? 9.461 18.194 4.578 1.00 81.81 179 ILE A O 1
ATOM 1416 N N . LEU A 1 180 ? 8.088 17.526 6.235 1.00 81.56 180 LEU A N 1
ATOM 1417 C CA . LEU A 1 180 ? 7.863 16.179 5.714 1.00 81.56 180 LEU A CA 1
ATOM 1418 C C . LEU A 1 180 ? 7.116 16.194 4.377 1.00 81.56 180 LEU A C 1
ATOM 1420 O O . LEU A 1 180 ? 7.515 15.468 3.468 1.00 81.56 180 LEU A O 1
ATOM 1424 N N . GLU A 1 181 ? 6.103 17.048 4.219 1.00 81.88 181 GLU A N 1
ATOM 1425 C CA . GLU A 1 181 ? 5.383 17.240 2.954 1.00 81.88 181 GLU A CA 1
ATOM 1426 C C . GLU A 1 181 ? 6.352 17.622 1.826 1.00 81.88 181 GLU A C 1
ATOM 1428 O O . GLU A 1 181 ? 6.406 16.954 0.790 1.00 81.88 181 GLU A O 1
ATOM 1433 N N . ALA A 1 182 ? 7.176 18.653 2.044 1.00 83.06 182 ALA A N 1
ATOM 1434 C CA . ALA A 1 182 ? 8.147 19.108 1.052 1.00 83.06 182 ALA A CA 1
ATOM 1435 C C . ALA A 1 182 ? 9.172 18.015 0.697 1.00 83.06 182 ALA A C 1
ATOM 1437 O O . ALA A 1 182 ? 9.506 17.827 -0.478 1.00 83.06 182 ALA A O 1
ATOM 1438 N N . ALA A 1 183 ? 9.644 17.261 1.694 1.00 84.94 183 ALA A N 1
ATOM 1439 C CA . ALA A 1 183 ? 10.565 16.149 1.479 1.00 84.94 183 ALA A CA 1
ATOM 1440 C C . ALA A 1 183 ? 9.922 15.010 0.664 1.00 84.94 183 ALA A C 1
ATOM 1442 O O . ALA A 1 183 ? 10.555 14.462 -0.241 1.00 84.94 183 ALA A O 1
ATOM 1443 N N . CYS A 1 184 ? 8.654 14.693 0.928 1.00 83.81 184 CYS A N 1
ATOM 1444 C CA . CYS A 1 184 ? 7.900 13.676 0.198 1.00 83.81 184 CYS A CA 1
ATOM 1445 C C . CYS A 1 184 ? 7.610 14.085 -1.251 1.00 83.81 184 CYS A C 1
ATOM 1447 O O . CYS A 1 184 ? 7.792 13.280 -2.167 1.00 83.81 184 CYS A O 1
ATOM 1449 N N . ALA A 1 185 ? 7.238 15.346 -1.485 1.00 84.75 185 ALA A N 1
ATOM 1450 C CA . ALA A 1 185 ? 7.038 15.882 -2.831 1.00 84.75 185 ALA A CA 1
ATOM 1451 C C . ALA A 1 185 ? 8.336 15.851 -3.657 1.00 84.75 185 ALA A C 1
ATOM 1453 O O . ALA A 1 185 ? 8.329 15.474 -4.832 1.00 84.75 185 ALA A O 1
ATOM 1454 N N . LEU A 1 186 ? 9.474 16.177 -3.032 1.00 87.00 186 LEU A N 1
ATOM 1455 C CA . LEU A 1 186 ? 10.784 16.049 -3.670 1.00 87.00 186 LEU A CA 1
ATOM 1456 C C . LEU A 1 186 ? 11.082 14.593 -4.058 1.00 87.00 186 LEU A C 1
ATOM 1458 O O . LEU A 1 186 ? 11.631 14.348 -5.134 1.00 87.00 186 LEU A O 1
ATOM 1462 N N . LYS A 1 187 ? 10.703 13.621 -3.219 1.00 86.50 187 LYS A N 1
ATOM 1463 C CA . LYS A 1 187 ? 10.881 12.197 -3.527 1.00 86.50 187 LYS A CA 1
ATOM 1464 C C . LYS A 1 187 ? 10.012 11.736 -4.687 1.00 86.50 187 LYS A C 1
ATOM 1466 O O . LYS A 1 187 ? 10.538 11.080 -5.587 1.00 86.50 187 LYS A O 1
ATOM 1471 N N . ASP A 1 188 ? 8.737 12.117 -4.719 1.00 84.06 188 ASP A N 1
ATOM 1472 C CA . ASP A 1 188 ? 7.857 11.813 -5.855 1.00 84.06 188 ASP A CA 1
ATOM 1473 C C . ASP A 1 188 ? 8.452 12.328 -7.177 1.00 84.06 188 ASP A C 1
ATOM 1475 O O . ASP A 1 188 ? 8.562 11.576 -8.151 1.00 84.06 188 ASP A O 1
ATOM 1479 N N . TYR A 1 189 ? 8.936 13.574 -7.181 1.00 86.69 189 TYR A N 1
ATOM 1480 C CA . TYR A 1 189 ? 9.617 14.159 -8.335 1.00 86.69 189 TYR A CA 1
ATOM 1481 C C . TYR A 1 189 ? 10.867 13.362 -8.740 1.00 86.69 189 TYR A C 1
ATOM 1483 O O . TYR A 1 189 ? 11.027 13.003 -9.906 1.00 86.69 189 TYR A O 1
ATOM 1491 N N . GLN A 1 190 ? 11.745 13.036 -7.785 1.00 88.50 190 GLN A N 1
ATOM 1492 C CA . GLN A 1 190 ? 12.990 12.307 -8.049 1.00 88.50 190 GLN A CA 1
ATOM 1493 C C . GLN A 1 190 ? 12.752 10.926 -8.677 1.00 88.50 190 GLN A C 1
ATOM 1495 O O . GLN A 1 190 ? 13.449 10.564 -9.627 1.00 88.50 190 GLN A O 1
ATOM 1500 N N . PHE A 1 191 ? 11.764 10.170 -8.194 1.00 86.31 191 PHE A N 1
ATOM 1501 C CA . PHE A 1 191 ? 11.399 8.884 -8.793 1.00 86.31 191 PHE A CA 1
ATOM 1502 C C . PHE A 1 191 ? 10.735 9.043 -10.168 1.00 86.31 191 PHE A C 1
ATOM 1504 O O . PHE A 1 191 ? 10.980 8.234 -11.064 1.00 86.31 191 PHE A O 1
ATOM 1511 N N . GLY A 1 192 ? 9.927 10.090 -10.367 1.00 85.31 192 GLY A N 1
ATOM 1512 C CA . GLY A 1 192 ? 9.343 10.409 -11.673 1.00 85.31 192 GLY A CA 1
ATOM 1513 C C . GLY A 1 192 ? 10.404 10.712 -12.736 1.00 85.31 192 GLY A C 1
ATOM 1514 O O . GLY A 1 192 ? 10.314 10.231 -13.868 1.00 85.31 192 GLY A O 1
ATOM 1515 N N . GLU A 1 193 ? 11.446 11.443 -12.351 1.00 88.56 193 GLU A N 1
ATOM 1516 C CA . GLU A 1 193 ? 12.599 11.757 -13.198 1.00 88.56 193 GLU A CA 1
ATOM 1517 C C . GLU A 1 193 ? 13.407 10.514 -13.585 1.00 88.56 193 GLU A C 1
ATOM 1519 O O . GLU A 1 193 ? 13.813 10.384 -14.742 1.00 88.56 193 GLU A O 1
ATOM 1524 N N . ILE A 1 194 ? 13.617 9.581 -12.646 1.00 87.75 194 ILE A N 1
ATOM 1525 C CA . ILE A 1 194 ? 14.295 8.303 -12.923 1.00 87.75 194 ILE A CA 1
ATOM 1526 C C . ILE A 1 194 ? 13.537 7.531 -14.005 1.00 87.75 194 ILE A C 1
ATOM 1528 O O . ILE A 1 194 ? 14.134 7.131 -15.006 1.00 87.75 194 ILE A O 1
ATOM 1532 N N . ASN A 1 195 ? 12.218 7.386 -13.842 1.00 86.06 195 ASN A N 1
ATOM 1533 C CA . ASN A 1 195 ? 11.376 6.685 -14.809 1.00 86.06 195 ASN A CA 1
ATOM 1534 C C . ASN A 1 195 ? 11.425 7.342 -16.195 1.00 86.06 195 ASN A C 1
ATOM 1536 O O . ASN A 1 195 ? 11.666 6.682 -17.204 1.00 86.06 195 ASN A O 1
ATOM 1540 N N . THR A 1 196 ? 11.242 8.664 -16.235 1.00 86.50 196 THR A N 1
ATOM 1541 C CA . THR A 1 196 ? 11.201 9.436 -17.485 1.00 86.50 196 THR A CA 1
ATOM 1542 C C . THR A 1 196 ? 12.532 9.365 -18.225 1.00 86.50 196 THR A C 1
ATOM 1544 O O . THR A 1 196 ? 12.557 9.152 -19.440 1.00 86.50 196 THR A O 1
ATOM 1547 N N . THR A 1 197 ? 13.645 9.481 -17.494 1.00 86.69 197 THR A N 1
ATOM 1548 C CA . THR A 1 197 ? 14.992 9.342 -18.057 1.00 86.69 197 THR A CA 1
ATOM 1549 C C . THR A 1 197 ? 15.169 7.948 -18.648 1.00 86.69 197 THR A C 1
ATOM 1551 O O . THR A 1 197 ? 15.516 7.833 -19.819 1.00 86.69 197 THR A O 1
ATOM 1554 N N . PHE A 1 198 ? 14.870 6.889 -17.890 1.00 85.38 198 PHE A N 1
ATOM 1555 C CA . PHE A 1 198 ? 15.039 5.510 -18.353 1.00 85.38 198 PHE A CA 1
ATOM 1556 C C . PHE A 1 198 ? 14.241 5.207 -19.629 1.00 85.38 198 PHE A C 1
ATOM 1558 O O . PHE A 1 198 ? 14.791 4.690 -20.603 1.00 85.38 198 PHE A O 1
ATOM 1565 N N . GLN A 1 199 ? 12.963 5.595 -19.658 1.00 82.62 199 GLN A N 1
ATOM 1566 C CA . GLN A 1 199 ? 12.094 5.410 -20.822 1.00 82.62 199 GLN A CA 1
ATOM 1567 C C . GLN A 1 199 ? 12.608 6.173 -22.048 1.00 82.62 199 GLN A C 1
ATOM 1569 O O . GLN A 1 199 ? 12.720 5.601 -23.133 1.00 82.62 199 GLN A O 1
ATOM 1574 N N . THR A 1 200 ? 12.973 7.446 -21.869 1.00 82.75 200 THR A N 1
ATOM 1575 C CA . THR A 1 200 ? 13.515 8.286 -22.950 1.00 82.75 200 THR A CA 1
ATOM 1576 C C . THR A 1 200 ? 14.809 7.700 -23.510 1.00 82.75 200 THR A C 1
ATOM 1578 O O . THR A 1 200 ? 15.037 7.746 -24.718 1.00 82.75 200 THR A O 1
ATOM 1581 N N . MET A 1 201 ? 15.646 7.110 -22.654 1.00 82.12 201 MET A N 1
ATOM 1582 C CA . MET A 1 201 ? 16.893 6.481 -23.078 1.00 82.12 201 MET A CA 1
ATOM 1583 C C . MET A 1 201 ? 16.675 5.246 -23.948 1.00 82.12 201 MET A C 1
ATOM 1585 O O . MET A 1 201 ? 17.383 5.072 -24.938 1.00 82.12 201 MET A O 1
ATOM 1589 N N . LEU A 1 202 ? 15.701 4.406 -23.600 1.00 75.69 202 LEU A N 1
ATOM 1590 C CA . LEU A 1 202 ? 15.434 3.166 -24.327 1.00 75.69 202 LEU A CA 1
ATOM 1591 C C . LEU A 1 202 ? 14.628 3.377 -25.614 1.00 75.69 202 LEU A C 1
ATOM 1593 O O . LEU A 1 202 ? 14.824 2.638 -26.577 1.00 75.69 202 LEU A O 1
ATOM 1597 N N . LEU A 1 203 ? 13.739 4.373 -25.645 1.00 76.38 203 LEU A N 1
ATOM 1598 C CA . LEU A 1 203 ? 12.791 4.591 -26.747 1.00 76.38 203 LEU A CA 1
ATOM 1599 C C . LEU A 1 203 ? 13.103 5.829 -27.613 1.00 76.38 203 LEU A C 1
ATOM 1601 O O . LEU A 1 203 ? 12.485 6.015 -28.661 1.00 76.38 203 LEU A O 1
ATOM 1605 N N . GLY A 1 204 ? 14.063 6.666 -27.207 1.00 68.81 204 GLY A N 1
ATOM 1606 C CA . GLY A 1 204 ? 14.442 7.916 -27.871 1.00 68.81 204 GLY A CA 1
ATOM 1607 C C . GLY A 1 204 ? 13.539 9.124 -27.534 1.00 68.81 204 GLY A C 1
ATOM 1608 O O . GLY A 1 204 ? 12.451 8.955 -26.984 1.00 68.81 204 GLY A O 1
ATOM 1609 N N . PRO A 1 205 ? 13.942 10.369 -27.891 1.00 60.41 205 PRO A N 1
ATOM 1610 C CA . PRO A 1 205 ? 13.258 11.614 -27.483 1.00 60.41 205 PRO A CA 1
ATOM 1611 C C . PRO A 1 205 ? 11.890 11.890 -28.134 1.00 60.41 205 PRO A C 1
ATOM 1613 O O . PRO A 1 205 ? 11.337 12.977 -27.983 1.00 60.41 205 PRO A O 1
ATOM 1616 N N . SER A 1 206 ? 11.344 10.970 -28.927 1.00 47.56 206 SER A N 1
ATOM 1617 C CA . SER A 1 206 ? 10.096 11.175 -29.671 1.00 47.56 206 SER A CA 1
ATOM 1618 C C . SER A 1 206 ? 9.452 9.841 -30.030 1.00 47.56 206 SER A C 1
ATOM 1620 O O . SER A 1 206 ? 9.319 9.483 -31.194 1.00 47.56 206 SER A O 1
ATOM 1622 N N . SER A 1 207 ? 8.987 9.119 -29.020 1.00 44.34 207 SER A N 1
ATOM 1623 C CA . SER A 1 207 ? 7.644 8.569 -29.141 1.00 44.34 207 SER A CA 1
ATOM 1624 C C . SER A 1 207 ? 6.759 9.492 -28.317 1.00 44.34 207 SER A C 1
ATOM 1626 O O . SER A 1 207 ? 6.851 9.560 -27.094 1.00 44.34 207 SER A O 1
ATOM 1628 N N . THR A 1 208 ? 5.910 10.270 -28.991 1.00 41.44 208 THR A N 1
ATOM 1629 C CA . THR A 1 208 ? 4.641 10.666 -28.381 1.00 41.44 208 THR A CA 1
ATOM 1630 C C . THR A 1 208 ? 4.123 9.442 -27.649 1.00 41.44 208 THR A C 1
ATOM 1632 O O . THR A 1 208 ? 4.138 8.361 -28.242 1.00 41.44 208 THR A O 1
ATOM 1635 N N . LEU A 1 209 ? 3.724 9.612 -26.383 1.00 43.69 209 LEU A N 1
ATOM 1636 C CA . LEU A 1 209 ? 2.998 8.615 -25.606 1.00 43.69 209 LEU A CA 1
ATOM 1637 C C . LEU A 1 209 ? 1.794 8.141 -26.428 1.00 43.69 209 LEU A C 1
ATOM 1639 O O . LEU A 1 209 ? 0.655 8.552 -26.213 1.00 43.69 209 LEU A O 1
ATOM 1643 N N . THR A 1 210 ? 2.014 7.240 -27.372 1.00 37.12 210 THR A N 1
ATOM 1644 C CA . THR A 1 210 ? 1.010 6.291 -27.751 1.00 37.12 210 THR A CA 1
ATOM 1645 C C . THR A 1 210 ? 0.935 5.450 -26.501 1.00 37.12 210 THR A C 1
ATOM 1647 O O . THR A 1 210 ? 1.699 4.522 -26.267 1.00 37.12 210 THR A O 1
ATOM 1650 N N . LYS A 1 211 ? -0.024 5.818 -25.652 1.00 43.97 211 LYS A N 1
ATOM 1651 C CA . LYS A 1 211 ? -0.725 4.877 -24.795 1.00 43.97 211 LYS A CA 1
ATOM 1652 C C . LYS A 1 211 ? -1.362 3.796 -25.688 1.00 43.97 211 LYS A C 1
ATOM 1654 O O . LYS A 1 211 ? -2.535 3.497 -25.548 1.00 43.97 211 LYS A O 1
ATOM 1659 N N . THR A 1 212 ? -0.607 3.137 -26.566 1.00 33.03 212 THR A N 1
ATOM 1660 C CA . THR A 1 212 ? -0.810 1.737 -26.912 1.00 33.03 212 THR A CA 1
ATOM 1661 C C . THR A 1 212 ? -0.335 0.916 -25.719 1.00 33.03 212 THR A C 1
ATOM 1663 O O . THR A 1 212 ? 0.445 -0.018 -25.833 1.00 33.03 212 THR A O 1
ATOM 1666 N N . SER A 1 213 ? -0.849 1.262 -24.536 1.00 38.69 213 SER A N 1
ATOM 1667 C CA . SER A 1 213 ? -1.158 0.255 -23.554 1.00 38.69 213 SER A CA 1
ATOM 1668 C C . SER A 1 213 ? -2.292 -0.520 -24.214 1.00 38.69 213 SER A C 1
ATOM 1670 O O . SER A 1 213 ? -3.467 -0.191 -24.063 1.00 38.69 213 SER A O 1
ATOM 1672 N N . THR A 1 214 ? -1.958 -1.545 -25.000 1.00 39.12 214 THR A N 1
ATOM 1673 C CA . THR A 1 214 ? -2.744 -2.769 -24.886 1.00 39.12 214 THR A CA 1
ATOM 1674 C C . THR A 1 214 ? -2.689 -3.074 -23.403 1.00 39.12 214 THR A C 1
ATOM 1676 O O . THR A 1 214 ? -1.670 -3.566 -22.923 1.00 39.12 214 THR A O 1
ATOM 1679 N N . ARG A 1 215 ? -3.695 -2.592 -22.663 1.00 46.62 215 ARG A N 1
ATOM 1680 C CA . ARG A 1 215 ? -3.837 -2.781 -21.225 1.00 46.62 215 ARG A CA 1
ATOM 1681 C C . ARG A 1 215 ? -3.864 -4.290 -21.069 1.00 46.62 215 ARG A C 1
ATOM 1683 O O . ARG A 1 215 ? -4.885 -4.917 -21.340 1.00 46.62 215 ARG A O 1
ATOM 1690 N N . SER A 1 216 ? -2.709 -4.890 -20.806 1.00 56.00 216 SER A N 1
ATOM 1691 C CA . SER A 1 216 ? -2.646 -6.315 -20.568 1.00 56.00 216 SER A CA 1
ATOM 1692 C C . SER A 1 216 ? -3.509 -6.542 -19.338 1.00 56.00 216 SER A C 1
ATOM 1694 O O . SER A 1 216 ? -3.411 -5.808 -18.354 1.00 56.00 216 SER A O 1
ATOM 1696 N N . PHE A 1 217 ? -4.443 -7.483 -19.435 1.00 69.50 217 PHE A N 1
ATOM 1697 C CA . PHE A 1 217 ? -5.271 -7.867 -18.305 1.00 69.50 217 PHE A CA 1
ATOM 1698 C C . PHE A 1 217 ? -4.376 -8.617 -17.314 1.00 69.50 217 PHE A C 1
ATOM 1700 O O . PHE A 1 217 ? -4.210 -9.834 -17.388 1.00 69.50 217 PHE A O 1
ATOM 1707 N N . THR A 1 218 ? -3.698 -7.863 -16.454 1.00 78.88 218 THR A N 1
ATOM 1708 C CA . THR A 1 218 ? -2.830 -8.390 -15.403 1.00 78.88 218 THR A CA 1
ATOM 1709 C C . THR A 1 218 ? -3.653 -8.712 -14.155 1.00 78.88 218 THR A C 1
ATOM 1711 O O . THR A 1 218 ? -4.717 -8.107 -13.968 1.00 78.88 218 THR A O 1
ATOM 1714 N N . PRO A 1 219 ? -3.149 -9.592 -13.267 1.00 84.56 219 PRO A N 1
ATOM 1715 C CA . PRO A 1 219 ? -3.735 -9.806 -11.944 1.00 84.56 219 PRO A CA 1
ATOM 1716 C C . PRO A 1 219 ? -4.079 -8.496 -11.215 1.00 84.56 219 PRO A C 1
ATOM 1718 O O . PRO A 1 219 ? -5.199 -8.338 -10.737 1.00 84.56 219 PRO A O 1
ATOM 1721 N N . ASP A 1 220 ? -3.176 -7.509 -11.238 1.00 79.75 220 ASP A N 1
ATOM 1722 C CA . ASP A 1 220 ? -3.401 -6.202 -10.605 1.00 79.75 220 ASP A CA 1
ATOM 1723 C C . ASP A 1 220 ? -4.588 -5.452 -11.206 1.00 79.75 220 ASP A C 1
ATOM 1725 O O . ASP A 1 220 ? -5.451 -4.964 -10.481 1.00 79.75 220 ASP A O 1
ATOM 1729 N N . THR A 1 221 ? -4.650 -5.349 -12.538 1.00 82.06 221 THR A N 1
ATOM 1730 C CA . THR A 1 221 ? -5.745 -4.620 -13.199 1.00 82.06 221 THR A CA 1
ATOM 1731 C C . THR A 1 221 ? -7.092 -5.301 -12.987 1.00 82.06 221 THR A C 1
ATOM 1733 O O . THR A 1 221 ? -8.101 -4.617 -12.830 1.00 82.06 221 THR A O 1
ATOM 1736 N N . ALA A 1 222 ? -7.105 -6.634 -12.931 1.00 86.06 222 ALA A N 1
ATOM 1737 C CA . ALA A 1 222 ? -8.297 -7.420 -12.661 1.00 86.06 222 ALA A CA 1
ATOM 1738 C C . ALA A 1 222 ? -8.818 -7.169 -11.240 1.00 86.06 222 ALA A C 1
ATOM 1740 O O . ALA A 1 222 ? -9.992 -6.852 -11.062 1.00 86.06 222 ALA A O 1
ATOM 1741 N N . VAL A 1 223 ? -7.929 -7.222 -10.242 1.00 88.88 223 VAL A N 1
ATOM 1742 C CA . VAL A 1 223 ? -8.264 -6.910 -8.847 1.00 88.88 223 VAL A CA 1
ATOM 1743 C C . VAL A 1 223 ? -8.773 -5.474 -8.715 1.00 88.88 223 VAL A C 1
ATOM 1745 O O . VAL A 1 223 ? -9.823 -5.253 -8.121 1.00 88.88 223 VAL A O 1
ATOM 1748 N N . GLN A 1 224 ? -8.088 -4.496 -9.311 1.00 87.38 224 GLN A N 1
ATOM 1749 C CA . GLN A 1 224 ? -8.497 -3.087 -9.243 1.00 87.38 224 GLN A CA 1
ATOM 1750 C C . GLN A 1 224 ? -9.880 -2.834 -9.857 1.00 87.38 224 GLN A C 1
ATOM 1752 O O . GLN A 1 224 ? -10.646 -2.030 -9.331 1.00 87.38 224 GLN A O 1
ATOM 1757 N N . ASN A 1 225 ? -10.221 -3.529 -10.944 1.00 88.31 225 ASN A N 1
ATOM 1758 C CA . ASN A 1 225 ? -11.539 -3.409 -11.568 1.00 88.31 225 ASN A CA 1
ATOM 1759 C C . ASN A 1 225 ? -12.652 -4.075 -10.742 1.00 88.31 225 ASN A C 1
ATOM 1761 O O . ASN A 1 225 ? -13.810 -3.684 -10.870 1.00 88.31 225 ASN A O 1
ATOM 1765 N N . LEU A 1 226 ? -12.307 -5.059 -9.907 1.00 91.31 226 LEU A N 1
ATOM 1766 C CA . LEU A 1 226 ? -13.252 -5.796 -9.075 1.00 91.31 226 LEU A CA 1
ATOM 1767 C C . LEU A 1 226 ? -13.558 -5.082 -7.751 1.00 91.31 226 LEU A C 1
ATOM 1769 O O . LEU A 1 226 ? -14.687 -5.143 -7.273 1.00 91.31 226 LEU A O 1
ATOM 1773 N N . LEU A 1 227 ? -12.570 -4.414 -7.152 1.00 92.88 227 LEU A N 1
ATOM 1774 C CA . LEU A 1 227 ? -12.697 -3.807 -5.825 1.00 92.88 227 LEU A CA 1
ATOM 1775 C C . LEU A 1 227 ? -13.772 -2.706 -5.762 1.00 92.88 227 LEU A C 1
ATOM 1777 O O . LEU A 1 227 ? -13.954 -1.959 -6.725 1.00 92.88 227 LEU A O 1
ATOM 1781 N N . PRO A 1 228 ? -14.463 -2.556 -4.619 1.00 93.31 228 PRO A N 1
ATOM 1782 C CA . PRO A 1 228 ? -15.488 -1.535 -4.451 1.00 93.31 228 PRO A CA 1
ATOM 1783 C C . PRO A 1 228 ? -14.909 -0.116 -4.452 1.00 93.31 228 PRO A C 1
ATOM 1785 O O . PRO A 1 228 ? -13.763 0.114 -4.076 1.00 93.31 228 PRO A O 1
ATOM 1788 N N . ASP A 1 229 ? -15.735 0.857 -4.848 1.00 90.88 229 ASP A N 1
ATOM 1789 C CA . ASP A 1 229 ? -15.381 2.279 -4.785 1.00 90.88 229 ASP A CA 1
ATOM 1790 C C . ASP A 1 229 ? -15.631 2.837 -3.381 1.00 90.88 229 ASP A C 1
ATOM 1792 O O . ASP A 1 229 ? -16.774 3.157 -3.012 1.00 90.88 229 ASP A O 1
ATOM 1796 N N . VAL A 1 230 ? -14.573 2.880 -2.575 1.00 88.50 230 VAL A N 1
ATOM 1797 C CA . VAL A 1 230 ? -14.612 3.352 -1.190 1.00 88.50 230 VAL A CA 1
ATOM 1798 C C . VAL A 1 230 ? -13.590 4.467 -1.023 1.00 88.50 230 VAL A C 1
ATOM 1800 O O . VAL A 1 230 ? -12.403 4.277 -1.267 1.00 88.50 230 VAL A O 1
ATOM 1803 N N . ASP A 1 231 ? -14.074 5.622 -0.577 1.00 86.12 231 ASP A N 1
ATOM 1804 C CA . ASP A 1 231 ? -13.233 6.687 -0.047 1.00 86.12 231 ASP A CA 1
ATOM 1805 C C . ASP A 1 231 ? -12.947 6.372 1.424 1.00 86.12 231 ASP A C 1
ATOM 1807 O O . ASP A 1 231 ? -13.856 6.389 2.260 1.00 86.12 231 ASP A O 1
ATOM 1811 N N . PHE A 1 232 ? -11.700 6.016 1.725 1.00 79.62 232 PHE A N 1
ATOM 1812 C CA . PHE A 1 232 ? -11.296 5.606 3.066 1.00 79.62 232 PHE A CA 1
ATOM 1813 C C . PHE A 1 232 ? -11.154 6.764 4.050 1.00 79.62 232 PHE A C 1
ATOM 1815 O O . PHE A 1 232 ? -10.984 6.496 5.239 1.00 79.62 232 PHE A O 1
ATOM 1822 N N . ARG A 1 233 ? -11.221 8.022 3.585 1.00 71.94 233 ARG A N 1
ATOM 1823 C CA . ARG A 1 233 ? -11.088 9.242 4.405 1.00 71.94 233 ARG A CA 1
ATOM 1824 C C . ARG A 1 233 ? -9.801 9.354 5.229 1.00 71.94 233 ARG A C 1
ATOM 1826 O O . ARG A 1 233 ? -9.679 10.269 6.025 1.00 71.94 233 ARG A O 1
ATOM 1833 N N . THR A 1 234 ? -8.874 8.411 5.097 1.00 72.12 234 THR A N 1
ATOM 1834 C CA . THR A 1 234 ? -7.530 8.470 5.667 1.00 72.12 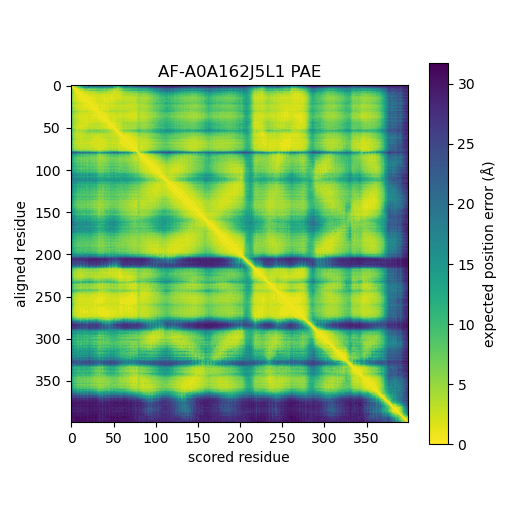234 THR A CA 1
ATOM 1835 C C . THR A 1 234 ? -6.568 7.867 4.652 1.00 72.12 234 THR A C 1
ATOM 1837 O O . THR A 1 234 ? -6.878 6.852 3.996 1.00 72.12 234 THR A O 1
ATOM 1840 N N . TRP A 1 235 ? -5.386 8.460 4.491 1.00 73.12 235 TRP A N 1
ATOM 1841 C CA . TRP A 1 235 ? -4.443 7.923 3.519 1.00 73.12 235 TRP A CA 1
ATOM 1842 C C . TRP A 1 235 ? -3.728 6.696 4.042 1.00 73.12 235 TRP A C 1
ATOM 1844 O O . TRP A 1 235 ? -3.370 5.866 3.223 1.00 73.12 235 TRP A O 1
ATOM 1854 N N . VAL A 1 236 ? -3.640 6.475 5.357 1.00 78.12 236 VAL A N 1
ATOM 1855 C CA . VAL A 1 236 ? -3.109 5.224 5.930 1.00 78.12 236 VAL A CA 1
ATOM 1856 C C . VAL A 1 236 ? -3.831 3.982 5.388 1.00 78.12 236 VAL A C 1
ATOM 1858 O O . VAL A 1 236 ? -3.199 2.980 5.048 1.00 78.12 236 VAL A O 1
ATOM 1861 N N . LEU A 1 237 ? -5.155 4.051 5.239 1.00 84.00 237 LEU A N 1
ATOM 1862 C CA . LEU A 1 237 ? -5.954 2.946 4.700 1.00 84.00 237 LEU A CA 1
ATOM 1863 C C . LEU A 1 237 ? -5.894 2.880 3.169 1.00 84.00 237 LEU A C 1
ATOM 1865 O O . LEU A 1 237 ? -5.792 1.795 2.587 1.00 84.00 237 LEU A O 1
ATOM 1869 N N . THR A 1 238 ? -5.887 4.040 2.509 1.00 83.50 238 THR A N 1
ATOM 1870 C CA . THR A 1 238 ? -5.641 4.132 1.059 1.00 83.50 238 THR A CA 1
ATOM 1871 C C . THR A 1 238 ? -4.280 3.536 0.698 1.00 83.50 238 THR A C 1
ATOM 1873 O O . THR A 1 238 ? -4.142 2.805 -0.280 1.00 83.50 238 THR A O 1
ATOM 1876 N N . TYR A 1 239 ? -3.281 3.797 1.530 1.00 78.50 239 TYR A N 1
ATOM 1877 C CA . TYR A 1 239 ? -1.924 3.304 1.444 1.00 78.50 239 TYR A CA 1
ATOM 1878 C C . TYR A 1 239 ? -1.889 1.787 1.623 1.00 78.50 239 TYR A C 1
ATOM 1880 O O . TYR A 1 239 ? -1.442 1.081 0.717 1.00 78.50 239 TYR A O 1
ATOM 1888 N N . ALA A 1 240 ? -2.445 1.278 2.727 1.00 81.75 240 ALA A N 1
ATOM 1889 C CA . ALA A 1 240 ? -2.489 -0.153 3.013 1.00 81.75 240 ALA A CA 1
ATOM 1890 C C . ALA A 1 240 ? -3.131 -0.954 1.869 1.00 81.75 240 ALA A C 1
ATOM 1892 O O . ALA A 1 240 ? -2.633 -2.016 1.517 1.00 81.75 240 ALA A O 1
ATOM 1893 N N . THR A 1 241 ? -4.179 -0.422 1.233 1.00 86.44 241 THR A N 1
ATOM 1894 C CA . THR A 1 241 ? -4.883 -1.070 0.110 1.00 86.44 241 THR A CA 1
ATOM 1895 C C . THR A 1 241 ? -4.243 -0.827 -1.266 1.00 86.44 241 THR A C 1
ATOM 1897 O O . THR A 1 241 ? -4.595 -1.491 -2.245 1.00 86.44 241 THR A O 1
ATOM 1900 N N . SER A 1 242 ? -3.291 0.099 -1.382 1.00 81.25 242 SER A N 1
ATOM 1901 C CA . SER A 1 242 ? -2.645 0.451 -2.657 1.00 81.25 242 SER A CA 1
ATOM 1902 C C . SER A 1 242 ? -1.239 -0.115 -2.818 1.00 81.25 242 SER A C 1
ATOM 1904 O O . SER A 1 242 ? -0.704 -0.092 -3.931 1.00 81.25 242 SER A O 1
ATOM 1906 N N . LEU A 1 243 ? -0.634 -0.609 -1.736 1.00 77.19 243 LEU A N 1
ATOM 1907 C CA . LEU A 1 243 ? 0.682 -1.232 -1.779 1.00 77.19 243 LEU A CA 1
ATOM 1908 C C . LEU A 1 243 ? 0.682 -2.503 -2.636 1.00 77.19 243 LEU A C 1
ATOM 1910 O O . LEU A 1 243 ? -0.319 -3.222 -2.659 1.00 77.19 243 LEU A O 1
ATOM 1914 N N . PRO A 1 244 ? 1.782 -2.811 -3.338 1.00 77.06 244 PRO A N 1
ATOM 1915 C CA . PRO A 1 244 ? 1.992 -4.155 -3.847 1.00 77.06 244 PRO A CA 1
ATOM 1916 C C . PRO A 1 244 ? 2.359 -5.095 -2.696 1.00 77.06 244 PRO A C 1
ATOM 1918 O O . PRO A 1 244 ? 3.056 -4.703 -1.761 1.00 77.06 244 PRO A O 1
ATOM 1921 N N . GLY A 1 245 ? 1.936 -6.349 -2.807 1.00 81.06 245 GLY A N 1
ATOM 1922 C CA . GLY A 1 245 ? 2.341 -7.409 -1.897 1.00 81.06 245 GLY A CA 1
ATOM 1923 C C . GLY A 1 245 ? 1.320 -7.753 -0.809 1.00 81.06 245 GLY A C 1
ATOM 1924 O O . GLY A 1 245 ? 0.225 -7.182 -0.750 1.00 81.06 245 GLY A O 1
ATOM 1925 N N . PRO A 1 246 ? 1.684 -8.700 0.073 1.00 85.56 246 PRO A N 1
ATOM 1926 C CA . PRO A 1 246 ? 0.709 -9.472 0.840 1.00 85.56 246 PRO A CA 1
ATOM 1927 C C . PRO A 1 246 ? -0.157 -8.647 1.796 1.00 85.56 246 PRO A C 1
ATOM 1929 O O . PRO A 1 246 ? -1.324 -8.977 2.002 1.00 85.56 246 PRO A O 1
ATOM 1932 N N . LEU A 1 247 ? 0.374 -7.561 2.374 1.00 86.88 247 LEU A N 1
ATOM 1933 C CA . LEU A 1 247 ? -0.393 -6.696 3.276 1.00 86.88 247 LEU A CA 1
ATOM 1934 C C . LEU A 1 247 ? -1.654 -6.161 2.592 1.00 86.88 247 LEU A C 1
ATOM 1936 O O . LEU A 1 247 ? -2.738 -6.213 3.165 1.00 86.88 247 LEU A O 1
ATOM 1940 N N . SER A 1 248 ? -1.494 -5.680 1.361 1.00 89.38 248 SER A N 1
ATOM 1941 C CA . SER A 1 248 ? -2.556 -5.073 0.564 1.00 89.38 248 SER A CA 1
ATOM 1942 C C . SER A 1 248 ? -3.654 -6.065 0.227 1.00 89.38 248 SER A C 1
ATOM 1944 O O . SER A 1 248 ? -4.839 -5.761 0.374 1.00 89.38 248 SER A O 1
ATOM 1946 N N . ASP A 1 249 ? -3.264 -7.276 -0.162 1.00 91.62 249 ASP A N 1
ATOM 1947 C CA . ASP A 1 249 ? -4.204 -8.349 -0.466 1.00 91.62 249 ASP A CA 1
ATOM 1948 C C . ASP A 1 249 ? -4.989 -8.758 0.778 1.00 91.62 249 ASP A C 1
ATOM 1950 O O . ASP A 1 249 ? -6.212 -8.881 0.722 1.00 91.62 249 ASP A O 1
ATOM 1954 N N . SER A 1 250 ? -4.321 -8.872 1.926 1.00 92.31 250 SER A N 1
ATOM 1955 C CA . SER A 1 250 ? -4.988 -9.220 3.177 1.00 92.31 250 SER A CA 1
ATOM 1956 C C . SER A 1 250 ? -5.943 -8.168 3.682 1.00 92.31 250 SER A C 1
ATOM 1958 O O . SER A 1 250 ? -7.049 -8.533 4.069 1.00 92.31 250 SER A O 1
ATOM 1960 N N . VAL A 1 251 ? -5.581 -6.881 3.665 1.00 93.25 251 VAL A N 1
ATOM 1961 C CA . VAL A 1 251 ? -6.520 -5.842 4.111 1.00 93.25 251 VAL A CA 1
ATOM 1962 C C . VAL A 1 251 ? -7.742 -5.783 3.194 1.00 93.25 251 VAL A C 1
ATOM 1964 O O . VAL A 1 251 ? -8.863 -5.701 3.693 1.00 93.25 251 VAL A O 1
ATOM 1967 N N . LYS A 1 252 ? -7.570 -5.931 1.870 1.00 95.12 252 LYS A N 1
ATOM 1968 C CA . LYS A 1 252 ? -8.694 -6.011 0.920 1.00 95.12 252 LYS A CA 1
ATOM 1969 C C . LYS A 1 252 ? -9.581 -7.223 1.192 1.00 95.12 252 LYS A C 1
ATOM 1971 O O . LYS A 1 252 ? -10.801 -7.078 1.258 1.00 95.12 252 LYS A O 1
ATOM 1976 N N . ILE A 1 253 ? -8.981 -8.404 1.368 1.00 95.94 253 ILE A N 1
ATOM 1977 C CA . ILE A 1 253 ? -9.702 -9.637 1.707 1.00 95.94 253 ILE A CA 1
ATOM 1978 C C . ILE A 1 253 ? -10.449 -9.446 3.028 1.00 95.94 253 ILE A C 1
ATOM 1980 O O . ILE A 1 253 ? -11.642 -9.715 3.086 1.00 95.94 253 ILE A O 1
ATOM 1984 N N . GLY A 1 254 ? -9.791 -8.936 4.065 1.00 95.75 254 GLY A N 1
ATOM 1985 C CA . GLY A 1 254 ? -10.384 -8.685 5.374 1.00 95.75 254 GLY A CA 1
ATOM 1986 C C . GLY A 1 254 ? -11.583 -7.740 5.321 1.00 95.75 254 GLY A C 1
ATOM 1987 O O . GLY A 1 254 ? -12.641 -8.064 5.860 1.00 95.75 254 GLY A O 1
ATOM 1988 N N . GLY A 1 255 ? -11.471 -6.632 4.582 1.00 96.56 255 GLY A N 1
ATOM 1989 C CA . GLY A 1 255 ? -12.595 -5.731 4.319 1.00 96.56 255 GLY A CA 1
ATOM 1990 C C . GLY A 1 255 ? -13.763 -6.432 3.627 1.00 96.56 255 GLY A C 1
ATOM 1991 O O . GLY A 1 255 ? -14.908 -6.324 4.064 1.00 96.56 255 GLY A O 1
ATOM 1992 N N . LEU A 1 256 ? -13.500 -7.176 2.548 1.00 97.94 256 LEU A N 1
ATOM 1993 C CA . LEU A 1 256 ? -14.541 -7.901 1.808 1.00 97.94 256 LEU A CA 1
ATOM 1994 C C . LEU A 1 256 ? -15.206 -8.986 2.670 1.00 97.94 256 LEU A C 1
ATOM 1996 O O . LEU A 1 256 ? -16.425 -9.162 2.629 1.00 97.94 256 LEU A O 1
ATOM 2000 N N . LEU A 1 257 ? -14.427 -9.703 3.480 1.00 97.50 257 LEU A N 1
ATOM 2001 C CA . LEU A 1 257 ? -14.945 -10.728 4.383 1.00 97.50 257 LEU A CA 1
ATOM 2002 C C . LEU A 1 257 ? -15.796 -10.130 5.510 1.00 97.50 257 LEU A C 1
ATOM 2004 O O . LEU A 1 257 ? -16.774 -10.766 5.900 1.00 97.50 257 LEU A O 1
ATOM 2008 N N . ALA A 1 258 ? -15.487 -8.915 5.975 1.00 97.19 258 ALA A N 1
ATOM 2009 C CA . ALA A 1 258 ? -16.311 -8.197 6.949 1.00 97.19 258 ALA A CA 1
ATOM 2010 C C . ALA A 1 258 ? -17.702 -7.835 6.398 1.00 97.19 258 ALA A C 1
ATOM 2012 O O . ALA A 1 258 ? -18.677 -7.867 7.143 1.00 97.19 258 ALA A O 1
ATOM 2013 N N . VAL A 1 259 ? -17.813 -7.555 5.093 1.00 97.94 259 VAL A N 1
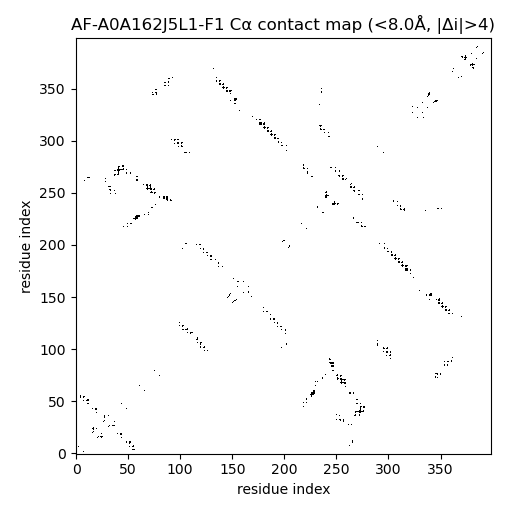ATOM 2014 C CA . VAL A 1 259 ? -19.110 -7.376 4.411 1.00 97.94 259 VAL A CA 1
ATOM 2015 C C . VAL A 1 259 ? -19.851 -8.710 4.255 1.00 97.94 259 VAL A C 1
ATOM 2017 O O . VAL A 1 259 ? -21.071 -8.784 4.390 1.00 97.94 259 VAL A O 1
ATOM 2020 N N . GLY A 1 260 ? -19.125 -9.788 3.948 1.00 96.44 260 GLY A N 1
ATOM 2021 C CA . GLY A 1 260 ? -19.622 -11.162 4.069 1.00 96.44 260 GLY A CA 1
ATOM 2022 C C . GLY A 1 260 ? -20.598 -11.650 2.989 1.00 96.44 260 GLY A C 1
ATOM 2023 O O . GLY A 1 260 ? -21.033 -12.807 3.055 1.00 96.44 260 GLY A O 1
ATOM 2024 N N . THR A 1 261 ? -20.924 -10.841 1.975 1.00 95.44 261 THR A N 1
ATOM 2025 C CA . THR A 1 261 ? -21.739 -11.289 0.831 1.00 95.44 261 THR A CA 1
ATOM 2026 C C . THR A 1 261 ? -20.990 -12.326 -0.011 1.00 95.44 261 THR A C 1
ATOM 2028 O O . THR A 1 261 ? -19.759 -12.396 -0.001 1.00 95.44 261 THR A O 1
ATOM 2031 N N . LEU A 1 262 ? -21.726 -13.146 -0.770 1.00 93.81 262 LEU A N 1
ATOM 2032 C CA . LEU A 1 262 ? -21.114 -14.131 -1.671 1.00 93.81 262 LEU A CA 1
ATOM 2033 C C . LEU A 1 262 ? -20.232 -13.463 -2.738 1.00 93.81 262 LEU A C 1
ATOM 2035 O O . LEU A 1 262 ? -19.171 -13.986 -3.075 1.00 93.81 262 LEU A O 1
ATOM 2039 N N . GLU A 1 263 ? -20.648 -12.298 -3.231 1.00 94.25 263 GLU A N 1
ATOM 2040 C CA . GLU A 1 263 ? -19.880 -11.482 -4.173 1.00 94.25 263 GLU A CA 1
ATOM 2041 C C . GLU A 1 263 ? -18.539 -11.045 -3.564 1.00 94.25 263 GLU A C 1
ATOM 2043 O O . GLU A 1 263 ? -17.489 -11.313 -4.145 1.00 94.25 263 GLU A O 1
ATOM 2048 N N . CYS A 1 264 ? -18.548 -10.489 -2.346 1.00 96.69 264 CYS A N 1
ATOM 2049 C CA . CYS A 1 264 ? -17.327 -10.098 -1.643 1.00 96.69 264 CYS A CA 1
ATOM 2050 C C . CYS A 1 264 ? -16.411 -11.296 -1.354 1.00 96.69 264 CYS A C 1
ATOM 2052 O O . CYS A 1 264 ? -15.207 -11.213 -1.575 1.00 96.69 264 CYS A O 1
ATOM 2054 N N . LYS A 1 265 ? -16.967 -12.437 -0.929 1.00 96.81 265 LYS A N 1
ATOM 2055 C CA . LYS A 1 265 ? -16.201 -13.679 -0.715 1.00 96.81 265 LYS A CA 1
ATOM 2056 C C . LYS A 1 265 ? -15.560 -14.181 -2.010 1.00 96.81 265 LYS A C 1
ATOM 2058 O O . LYS A 1 265 ? -14.393 -14.556 -2.034 1.00 96.81 265 LYS A O 1
ATOM 2063 N N . THR A 1 266 ? -16.290 -14.134 -3.116 1.00 95.19 266 THR A N 1
ATOM 2064 C CA . THR A 1 266 ? -15.757 -14.515 -4.431 1.00 95.19 266 THR A CA 1
ATOM 2065 C C . THR A 1 266 ? -14.632 -13.578 -4.855 1.00 95.19 266 THR A C 1
ATOM 2067 O O . THR A 1 266 ? -13.578 -14.045 -5.282 1.00 95.19 266 THR A O 1
ATOM 2070 N N . ALA A 1 267 ? -14.808 -12.269 -4.662 1.00 95.94 267 ALA A N 1
ATOM 2071 C CA . ALA A 1 267 ? -13.763 -11.291 -4.925 1.00 95.94 267 ALA A CA 1
ATOM 2072 C C . ALA A 1 267 ? -12.509 -11.527 -4.066 1.00 95.94 267 ALA A C 1
ATOM 2074 O O . ALA A 1 267 ? -11.399 -11.450 -4.588 1.00 95.94 267 ALA A O 1
ATOM 2075 N N . SER A 1 268 ? -12.659 -11.925 -2.800 1.00 97.06 268 SER A N 1
ATOM 2076 C CA . SER A 1 268 ? -11.531 -12.315 -1.945 1.00 97.06 268 SER A CA 1
ATOM 2077 C C . SER A 1 268 ? -10.739 -13.508 -2.498 1.00 97.06 268 SER A C 1
ATOM 2079 O O . SER A 1 268 ? -9.510 -13.506 -2.434 1.00 97.06 268 SER A O 1
ATOM 2081 N N . LEU A 1 269 ? -11.406 -14.515 -3.078 1.00 96.44 269 LEU A N 1
ATOM 2082 C CA . LEU A 1 269 ? -10.723 -15.643 -3.731 1.00 96.44 269 LEU A CA 1
ATOM 2083 C C . LEU A 1 269 ? -9.997 -15.214 -5.012 1.00 96.44 269 LEU A C 1
ATOM 2085 O O . LEU A 1 269 ? -8.886 -15.678 -5.264 1.00 96.44 269 LEU A O 1
ATOM 2089 N N . VAL A 1 270 ? -10.580 -14.295 -5.790 1.00 95.31 270 VAL A N 1
ATOM 2090 C CA . VAL A 1 270 ? -9.920 -13.711 -6.971 1.00 95.31 270 VAL A CA 1
ATOM 2091 C C . VAL A 1 270 ? -8.651 -12.955 -6.574 1.00 95.31 270 VAL A C 1
ATOM 2093 O O . VAL A 1 270 ? -7.608 -13.169 -7.189 1.00 95.31 270 VAL A O 1
ATOM 2096 N N . ILE A 1 271 ? -8.717 -12.115 -5.534 1.00 94.88 271 ILE A N 1
ATOM 2097 C CA . ILE A 1 271 ? -7.554 -11.387 -4.997 1.00 94.88 271 ILE A CA 1
ATOM 2098 C C . ILE A 1 271 ? -6.474 -12.372 -4.556 1.00 94.88 271 ILE A C 1
ATOM 2100 O O . ILE A 1 271 ? -5.310 -12.222 -4.915 1.00 94.88 271 ILE A O 1
ATOM 2104 N N . SER A 1 272 ? -6.862 -13.424 -3.836 1.00 94.50 272 SER A N 1
ATOM 2105 C CA . SER A 1 272 ? -5.912 -14.428 -3.375 1.00 94.50 272 SER A CA 1
ATOM 2106 C C . SER A 1 272 ? -5.233 -15.184 -4.528 1.00 94.50 272 SER A C 1
ATOM 2108 O O . SER A 1 272 ? -4.017 -15.368 -4.507 1.00 94.50 272 SER A O 1
ATOM 2110 N N . ALA A 1 273 ? -5.981 -15.571 -5.566 1.00 93.69 273 ALA A N 1
ATOM 2111 C CA . ALA A 1 273 ? -5.423 -16.198 -6.766 1.00 93.69 273 ALA A CA 1
ATOM 2112 C C . ALA A 1 273 ? -4.474 -15.253 -7.532 1.00 93.69 273 ALA A C 1
ATOM 2114 O O . ALA A 1 273 ? -3.420 -15.674 -8.017 1.00 93.69 273 ALA A O 1
ATOM 2115 N N . ALA A 1 274 ? -4.829 -13.967 -7.620 1.00 91.12 274 ALA A N 1
ATOM 2116 C CA . ALA A 1 274 ? -4.006 -12.933 -8.240 1.00 91.12 274 ALA A CA 1
ATOM 2117 C C . ALA A 1 274 ? -2.662 -12.757 -7.513 1.00 91.12 274 ALA A C 1
ATOM 2119 O O . ALA A 1 274 ? -1.615 -12.772 -8.166 1.00 91.12 274 ALA A O 1
ATOM 2120 N N . ALA A 1 275 ? -2.686 -12.678 -6.178 1.00 87.69 275 ALA A N 1
ATOM 2121 C CA . ALA A 1 275 ? -1.496 -12.539 -5.339 1.00 87.69 275 ALA A CA 1
ATOM 2122 C C . ALA A 1 275 ? -0.485 -13.677 -5.573 1.00 87.69 275 ALA A C 1
ATOM 2124 O O . ALA A 1 275 ? 0.708 -13.445 -5.766 1.00 87.69 275 ALA A O 1
ATOM 2125 N N . GLN A 1 276 ? -0.961 -14.924 -5.661 1.00 84.19 276 GLN A N 1
ATOM 2126 C CA . GLN A 1 276 ? -0.090 -16.088 -5.872 1.00 84.19 276 GLN A CA 1
ATOM 2127 C C . GLN A 1 276 ? 0.587 -16.098 -7.244 1.00 84.19 276 GLN A C 1
ATOM 2129 O O . GLN A 1 276 ? 1.738 -16.519 -7.367 1.00 84.19 276 GLN A O 1
ATOM 2134 N N . SER A 1 277 ? -0.087 -15.589 -8.278 1.00 79.69 277 SER A N 1
ATOM 2135 C CA . SER A 1 277 ? 0.508 -15.474 -9.612 1.00 79.69 277 SER A CA 1
ATOM 2136 C C . SER A 1 277 ? 1.677 -14.493 -9.662 1.00 79.69 277 SER A C 1
ATOM 2138 O O . SER A 1 277 ? 2.528 -14.616 -10.542 1.00 79.69 277 SER A O 1
ATOM 2140 N N . GLN A 1 278 ? 1.718 -13.511 -8.761 1.00 67.12 278 GLN A N 1
ATOM 2141 C CA . GLN A 1 278 ? 2.780 -12.508 -8.719 1.00 67.12 278 GLN A CA 1
ATOM 2142 C C . GLN A 1 278 ? 4.049 -13.045 -8.050 1.00 67.12 278 GLN A C 1
ATOM 2144 O O . GLN A 1 278 ? 5.149 -12.689 -8.467 1.00 67.12 278 GLN A O 1
ATOM 2149 N N . CYS A 1 279 ? 3.910 -13.963 -7.090 1.00 60.66 279 CYS A N 1
ATOM 2150 C CA . CYS A 1 279 ? 5.035 -14.595 -6.398 1.00 60.66 279 CYS A CA 1
ATOM 2151 C C . CYS A 1 279 ? 5.810 -15.621 -7.251 1.00 60.66 279 CYS A C 1
ATOM 2153 O O . CYS A 1 279 ? 6.895 -16.038 -6.857 1.00 60.66 279 CYS A O 1
ATOM 2155 N N . GLN A 1 280 ? 5.281 -16.054 -8.402 1.00 54.72 280 GLN A N 1
ATOM 2156 C CA . GLN A 1 280 ? 5.843 -17.153 -9.207 1.00 54.72 280 GLN A CA 1
ATOM 2157 C C . GLN A 1 280 ? 6.706 -16.707 -10.400 1.00 54.72 280 GLN A C 1
ATOM 2159 O O . GLN A 1 280 ? 6.934 -17.493 -11.323 1.00 54.72 280 GLN A O 1
ATOM 2164 N N . LYS A 1 281 ? 7.208 -15.465 -10.426 1.00 54.81 281 LYS A N 1
ATOM 2165 C CA . LYS A 1 281 ? 8.089 -15.038 -11.523 1.00 54.81 281 LYS A CA 1
ATOM 2166 C C . LYS A 1 281 ? 9.396 -15.848 -11.519 1.00 54.81 281 LYS A C 1
ATOM 2168 O O . LYS A 1 281 ? 10.084 -15.881 -10.499 1.00 54.81 281 LYS A O 1
ATOM 2173 N N . PRO A 1 282 ? 9.773 -16.495 -12.637 1.00 42.75 282 PRO A N 1
ATOM 2174 C CA . PRO A 1 282 ? 11.039 -17.206 -12.715 1.00 42.75 282 PRO A CA 1
ATOM 2175 C C . PRO A 1 282 ? 12.206 -16.214 -12.663 1.00 42.75 282 PRO A C 1
ATOM 2177 O O . PRO A 1 282 ? 12.382 -15.386 -13.554 1.00 42.75 282 PRO A O 1
ATOM 2180 N N . VAL A 1 283 ? 13.029 -16.336 -11.623 1.00 42.69 283 VAL A N 1
ATOM 2181 C CA . VAL A 1 283 ? 14.307 -15.631 -11.482 1.00 42.69 283 VAL A CA 1
ATOM 2182 C C . VAL A 1 283 ? 15.338 -16.337 -12.362 1.00 42.69 283 VAL A C 1
ATOM 2184 O O . VAL A 1 283 ? 15.967 -17.294 -11.923 1.00 42.69 283 VAL A O 1
ATOM 2187 N N . SER A 1 284 ? 15.489 -15.931 -13.624 1.00 41.97 284 SER A N 1
ATOM 2188 C CA . SER A 1 284 ? 16.698 -16.237 -14.409 1.00 41.97 284 SER A CA 1
ATOM 2189 C C . SER A 1 284 ? 16.694 -15.533 -15.763 1.00 41.97 284 SER A C 1
ATOM 2191 O O . SER A 1 284 ? 15.913 -15.900 -16.640 1.00 41.97 284 SER A O 1
ATOM 2193 N N . LEU A 1 285 ? 17.633 -14.604 -15.972 1.00 44.91 285 LEU A N 1
ATOM 2194 C CA . LEU A 1 285 ? 18.053 -14.163 -17.305 1.00 44.91 285 LEU A CA 1
ATOM 2195 C C . LEU A 1 285 ? 19.559 -13.854 -17.326 1.00 44.91 285 LEU A C 1
ATOM 2197 O O . LEU A 1 285 ? 19.967 -12.713 -17.498 1.00 44.91 285 LEU A O 1
ATOM 2201 N N . GLN A 1 286 ? 20.404 -14.879 -17.199 1.00 41.03 286 GLN A N 1
ATOM 2202 C CA . GLN A 1 286 ? 21.744 -14.798 -17.790 1.00 41.03 286 GLN A CA 1
ATOM 2203 C C . GLN A 1 286 ? 21.649 -15.226 -19.262 1.00 41.03 286 GLN A C 1
ATOM 2205 O O . GLN A 1 286 ? 21.242 -16.348 -19.560 1.00 41.03 286 GLN A O 1
ATOM 2210 N N . GLY A 1 287 ? 22.013 -14.329 -20.186 1.00 45.16 287 GLY A N 1
ATOM 2211 C CA . GLY A 1 287 ? 22.283 -14.666 -21.592 1.00 45.16 287 GLY A CA 1
ATOM 2212 C C . GLY A 1 287 ? 21.118 -14.597 -22.590 1.00 45.16 287 GLY A C 1
ATOM 2213 O O . GLY A 1 287 ? 21.263 -15.115 -23.697 1.00 45.16 287 GLY A O 1
ATOM 2214 N N . ARG A 1 288 ? 19.976 -13.974 -22.261 1.00 49.53 288 ARG A N 1
ATOM 2215 C CA . ARG A 1 288 ? 18.923 -13.675 -23.259 1.00 49.53 288 ARG A CA 1
ATOM 2216 C C . ARG A 1 288 ? 19.038 -12.236 -23.784 1.00 49.53 288 ARG A C 1
ATOM 2218 O O . ARG A 1 288 ? 19.531 -11.379 -23.055 1.00 49.53 288 ARG A O 1
ATOM 2225 N N . PRO A 1 289 ? 18.566 -11.951 -25.016 1.00 57.94 289 PRO A N 1
ATOM 2226 C CA . PRO A 1 289 ? 18.394 -10.580 -25.487 1.00 57.94 289 PRO A CA 1
ATOM 2227 C C . PRO A 1 289 ? 17.543 -9.784 -24.494 1.00 57.94 289 PRO A C 1
ATOM 2229 O O . PRO A 1 289 ? 16.539 -10.302 -24.006 1.00 57.94 289 PRO A O 1
ATOM 2232 N N . ILE A 1 290 ? 17.940 -8.542 -24.209 1.00 65.44 290 ILE A N 1
ATOM 2233 C CA . ILE A 1 290 ? 17.182 -7.653 -23.328 1.00 65.44 290 ILE A CA 1
ATOM 2234 C C . ILE A 1 290 ? 15.781 -7.419 -23.909 1.00 65.44 290 ILE A C 1
ATOM 2236 O O . ILE A 1 290 ? 15.625 -6.914 -25.023 1.00 65.44 290 ILE A O 1
ATOM 2240 N N . ASP A 1 291 ? 14.754 -7.793 -23.152 1.00 74.12 291 ASP A N 1
ATOM 2241 C CA . ASP A 1 291 ? 13.381 -7.404 -23.452 1.00 74.12 291 ASP A CA 1
ATOM 2242 C C . ASP A 1 291 ? 13.195 -5.955 -22.982 1.00 74.12 291 ASP A C 1
ATOM 2244 O O . ASP A 1 291 ? 12.980 -5.679 -21.801 1.00 74.12 291 ASP A O 1
ATOM 2248 N N . ILE A 1 292 ? 13.381 -5.009 -23.910 1.00 71.12 292 ILE A N 1
ATOM 2249 C CA . ILE A 1 292 ? 13.284 -3.568 -23.633 1.00 71.12 292 ILE A CA 1
ATOM 2250 C C . ILE A 1 292 ? 11.920 -3.210 -23.007 1.00 71.12 292 ILE A C 1
ATOM 2252 O O . ILE A 1 292 ? 11.926 -2.545 -21.967 1.00 71.12 292 ILE A O 1
ATOM 2256 N N . PRO A 1 293 ? 10.766 -3.642 -23.564 1.00 73.69 293 PRO A N 1
ATOM 2257 C CA . PRO A 1 293 ? 9.466 -3.462 -22.918 1.00 73.69 293 PRO A CA 1
ATOM 2258 C C . PRO A 1 293 ? 9.403 -3.972 -21.473 1.00 73.69 293 PRO A C 1
ATOM 2260 O O . PRO A 1 293 ? 8.889 -3.268 -20.604 1.00 73.69 293 PRO A O 1
ATOM 2263 N N . GLU A 1 294 ? 9.940 -5.161 -21.196 1.00 73.56 294 GLU A N 1
ATOM 2264 C CA . GLU A 1 294 ? 9.944 -5.729 -19.844 1.00 73.56 294 GLU A CA 1
ATOM 2265 C C . GLU A 1 294 ? 10.800 -4.898 -18.879 1.00 73.56 294 GLU A C 1
ATOM 2267 O O . GLU A 1 294 ? 10.353 -4.567 -17.781 1.00 73.56 294 GLU A O 1
ATOM 2272 N N . ARG A 1 295 ? 12.001 -4.478 -19.298 1.00 77.50 295 ARG A N 1
ATOM 2273 C CA . ARG A 1 295 ? 12.884 -3.660 -18.452 1.00 77.50 295 ARG A CA 1
ATOM 2274 C C . ARG A 1 295 ? 12.286 -2.288 -18.149 1.00 77.50 295 ARG A C 1
ATOM 2276 O O . ARG A 1 295 ? 12.416 -1.806 -17.025 1.00 77.50 295 ARG A O 1
ATOM 2283 N N . ILE A 1 296 ? 11.609 -1.670 -19.122 1.00 75.44 296 ILE A N 1
ATOM 2284 C CA . ILE A 1 296 ? 10.833 -0.439 -18.895 1.00 75.44 296 ILE A CA 1
ATOM 2285 C C . ILE A 1 296 ? 9.754 -0.685 -17.844 1.00 75.44 296 ILE A C 1
ATOM 2287 O O . ILE A 1 296 ? 9.635 0.106 -16.911 1.00 75.44 296 ILE A O 1
ATOM 2291 N N . ALA A 1 297 ? 9.011 -1.787 -17.964 1.00 73.94 297 ALA A N 1
ATOM 2292 C CA . ALA A 1 297 ? 7.957 -2.125 -17.018 1.00 73.94 297 ALA A CA 1
ATOM 2293 C C . ALA A 1 297 ? 8.491 -2.357 -15.593 1.00 73.94 297 ALA A C 1
ATOM 2295 O O . ALA A 1 297 ? 7.798 -2.024 -14.634 1.00 73.94 297 ALA A O 1
ATOM 2296 N N . ASP A 1 298 ? 9.704 -2.890 -15.430 1.00 74.62 298 ASP A N 1
ATOM 2297 C CA . ASP A 1 298 ? 10.315 -3.101 -14.112 1.00 74.62 298 ASP A CA 1
ATOM 2298 C C . ASP A 1 298 ? 10.700 -1.778 -13.429 1.00 74.62 298 ASP A C 1
ATOM 2300 O O . ASP A 1 298 ? 10.310 -1.544 -12.281 1.00 74.62 298 ASP A O 1
ATOM 2304 N N . VAL A 1 299 ? 11.361 -0.857 -14.145 1.00 75.69 299 VAL A N 1
ATOM 2305 C CA . VAL A 1 299 ? 11.668 0.488 -13.614 1.00 75.69 299 VAL A CA 1
ATOM 2306 C C . VAL A 1 299 ? 10.388 1.293 -13.374 1.00 75.69 299 VAL A C 1
ATOM 2308 O O . VAL A 1 299 ? 10.262 1.969 -12.349 1.00 75.69 299 VAL A O 1
ATOM 2311 N N . GLU A 1 300 ? 9.402 1.198 -14.266 1.00 81.12 300 GLU A N 1
ATOM 2312 C CA . GLU A 1 300 ? 8.111 1.868 -14.101 1.00 81.12 300 GLU A CA 1
ATOM 2313 C C . GLU A 1 300 ? 7.348 1.333 -12.885 1.00 81.12 300 GLU A C 1
ATOM 2315 O O . GLU A 1 300 ? 6.784 2.124 -12.126 1.00 81.12 300 GLU A O 1
ATOM 2320 N N . ARG A 1 301 ? 7.354 0.012 -12.657 1.00 77.88 301 ARG A N 1
ATOM 2321 C CA . ARG A 1 301 ? 6.704 -0.612 -11.497 1.00 77.88 301 ARG A CA 1
ATOM 2322 C C . ARG A 1 301 ? 7.351 -0.132 -10.204 1.00 77.88 301 ARG A C 1
ATOM 2324 O O . ARG A 1 301 ? 6.641 0.355 -9.327 1.00 77.88 301 ARG A O 1
ATOM 2331 N N . TYR A 1 302 ? 8.678 -0.205 -10.111 1.00 81.38 302 TYR A N 1
ATOM 2332 C CA . TYR A 1 302 ? 9.434 0.267 -8.950 1.00 81.38 302 TYR A CA 1
ATOM 2333 C C . TYR A 1 302 ? 9.166 1.744 -8.646 1.00 81.38 302 TYR A C 1
ATOM 2335 O O . TYR A 1 302 ? 8.746 2.088 -7.537 1.00 81.38 302 TYR A O 1
ATOM 2343 N N . THR A 1 303 ? 9.357 2.613 -9.642 1.00 79.12 303 THR A N 1
ATOM 2344 C CA . THR A 1 303 ? 9.209 4.062 -9.468 1.00 79.12 303 THR A CA 1
ATOM 2345 C C . THR A 1 303 ? 7.761 4.441 -9.183 1.00 79.12 303 THR A C 1
ATOM 2347 O O . THR A 1 303 ? 7.516 5.224 -8.276 1.00 79.12 303 THR A O 1
ATOM 2350 N N . THR A 1 304 ? 6.775 3.858 -9.868 1.00 82.19 304 THR A N 1
ATOM 2351 C CA . THR A 1 304 ? 5.351 4.111 -9.586 1.00 82.19 304 THR A CA 1
ATOM 2352 C C . THR A 1 304 ? 4.964 3.718 -8.165 1.00 82.19 304 THR A C 1
ATOM 2354 O O . THR A 1 304 ? 4.243 4.464 -7.502 1.00 82.19 304 THR A O 1
ATOM 2357 N N . VAL A 1 305 ? 5.433 2.566 -7.682 1.00 79.12 305 VAL A N 1
ATOM 2358 C CA . VAL A 1 305 ? 5.151 2.098 -6.319 1.00 79.12 305 VAL A CA 1
ATOM 2359 C C . VAL A 1 305 ? 5.766 3.037 -5.279 1.00 79.12 305 VAL A C 1
ATOM 2361 O O . VAL A 1 305 ? 5.050 3.513 -4.398 1.00 79.12 305 VAL A O 1
ATOM 2364 N N . HIS A 1 306 ? 7.051 3.376 -5.416 1.00 77.56 306 HIS A N 1
ATOM 2365 C CA . HIS A 1 306 ? 7.731 4.275 -4.477 1.00 77.56 306 HIS A CA 1
ATOM 2366 C C . HIS A 1 306 ? 7.163 5.699 -4.529 1.00 77.56 306 HIS A C 1
ATOM 2368 O O . HIS A 1 306 ? 7.029 6.358 -3.506 1.00 77.56 306 HIS A O 1
ATOM 2374 N N . ARG A 1 307 ? 6.738 6.180 -5.699 1.00 78.88 307 ARG A N 1
ATOM 2375 C CA . ARG A 1 307 ? 6.049 7.472 -5.834 1.00 78.88 307 ARG A CA 1
ATOM 2376 C C . ARG A 1 307 ? 4.735 7.525 -5.073 1.00 78.88 307 ARG A C 1
ATOM 2378 O O . ARG A 1 307 ? 4.496 8.476 -4.336 1.00 78.88 307 ARG A O 1
ATOM 2385 N N . LYS A 1 308 ? 3.891 6.498 -5.227 1.00 76.62 308 LYS A N 1
ATOM 2386 C CA . LYS A 1 308 ? 2.616 6.399 -4.499 1.00 76.62 308 LYS A CA 1
ATOM 2387 C C . LYS A 1 308 ? 2.836 6.467 -2.992 1.00 76.62 308 LYS A C 1
ATOM 2389 O O . LYS A 1 308 ? 2.120 7.190 -2.312 1.00 76.62 308 LYS A O 1
ATOM 2394 N N . TYR A 1 309 ? 3.855 5.768 -2.506 1.00 73.19 309 TYR A N 1
ATOM 2395 C CA . TYR A 1 309 ? 4.240 5.748 -1.102 1.00 73.19 309 TYR A CA 1
ATOM 2396 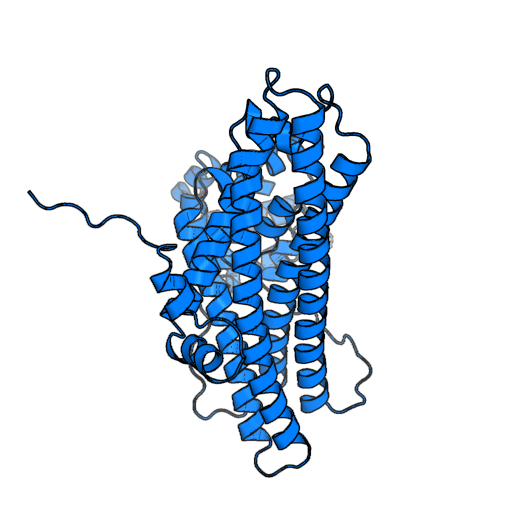C C . TYR A 1 309 ? 4.515 7.156 -0.537 1.00 73.19 309 TYR A C 1
ATOM 2398 O O . TYR A 1 309 ? 3.894 7.574 0.444 1.00 73.19 309 TYR A O 1
ATOM 2406 N N . TRP A 1 310 ? 5.390 7.924 -1.195 1.00 78.50 310 TRP A N 1
ATOM 2407 C CA . TRP A 1 310 ? 5.735 9.277 -0.739 1.00 78.50 310 TRP A CA 1
ATOM 2408 C C . TRP A 1 310 ? 4.598 10.269 -0.972 1.00 78.50 310 TRP A C 1
ATOM 2410 O O . TRP A 1 310 ? 4.387 11.177 -0.176 1.00 78.50 310 TRP A O 1
ATOM 2420 N N . ARG A 1 311 ? 3.805 10.074 -2.025 1.00 77.00 311 ARG A N 1
ATOM 2421 C CA . ARG A 1 311 ? 2.631 10.905 -2.284 1.00 77.00 311 ARG A CA 1
ATOM 2422 C C . ARG A 1 311 ? 1.566 10.768 -1.193 1.00 77.00 311 ARG A C 1
ATOM 2424 O O . ARG A 1 311 ? 1.135 11.784 -0.666 1.00 77.00 311 ARG A O 1
ATOM 2431 N N . PHE A 1 312 ? 1.163 9.544 -0.844 1.00 72.50 312 PHE A N 1
ATOM 2432 C CA . PHE A 1 312 ? 0.121 9.324 0.171 1.00 72.50 312 PHE A CA 1
ATOM 2433 C C . PHE A 1 312 ? 0.517 9.886 1.536 1.00 72.50 312 PHE A C 1
ATOM 2435 O O . PHE A 1 312 ? -0.311 10.446 2.244 1.00 72.50 312 PHE A O 1
ATOM 2442 N N . THR A 1 313 ? 1.807 9.824 1.854 1.00 67.38 313 THR A N 1
ATOM 2443 C CA . THR A 1 313 ? 2.365 10.481 3.034 1.00 67.38 313 THR A CA 1
ATOM 2444 C C . THR A 1 313 ? 2.131 11.995 3.041 1.00 67.38 313 THR A C 1
ATOM 2446 O O . THR A 1 313 ? 1.765 12.563 4.070 1.00 67.38 313 THR A O 1
ATOM 2449 N N . ALA A 1 314 ? 2.415 12.668 1.921 1.00 67.81 314 ALA A N 1
ATOM 2450 C CA . ALA A 1 314 ? 2.295 14.120 1.824 1.00 67.81 314 ALA A CA 1
ATOM 2451 C C . ALA A 1 314 ? 0.837 14.570 2.003 1.00 67.81 314 ALA A C 1
ATOM 2453 O O . ALA A 1 314 ? 0.572 15.573 2.665 1.00 67.81 314 ALA A O 1
ATOM 2454 N N . ASP A 1 315 ? -0.102 13.797 1.452 1.00 70.38 315 ASP A N 1
ATOM 2455 C CA . ASP A 1 315 ? -1.533 14.068 1.564 1.00 70.38 315 ASP A CA 1
ATOM 2456 C C . ASP A 1 315 ? -2.041 13.886 3.018 1.00 70.38 315 ASP A C 1
ATOM 2458 O O . ASP A 1 315 ? -2.779 14.745 3.504 1.00 70.38 315 ASP A O 1
ATOM 2462 N N . ASP A 1 316 ? -1.572 12.865 3.757 1.00 65.62 316 ASP A N 1
ATOM 2463 C CA . ASP A 1 316 ? -1.863 12.680 5.197 1.00 65.62 316 ASP A CA 1
ATOM 2464 C C . ASP A 1 316 ? -1.338 13.850 6.044 1.00 65.62 316 ASP A C 1
ATOM 2466 O O . ASP A 1 316 ? -2.066 14.411 6.866 1.00 65.62 316 ASP A O 1
ATOM 2470 N N . ALA A 1 317 ? -0.083 14.261 5.824 1.00 65.00 317 ALA A N 1
ATOM 2471 C CA . ALA A 1 317 ? 0.508 15.399 6.530 1.00 65.00 317 ALA A CA 1
ATOM 2472 C C . ALA A 1 317 ? -0.319 16.684 6.320 1.00 65.00 317 ALA A C 1
ATOM 2474 O O . ALA A 1 317 ? -0.491 17.485 7.243 1.00 65.00 317 ALA A O 1
ATOM 2475 N N . LYS A 1 318 ? -0.888 16.854 5.121 1.00 69.75 318 LYS A N 1
ATOM 2476 C CA . LYS A 1 318 ? -1.730 17.995 4.753 1.00 69.75 318 LYS A CA 1
ATOM 2477 C C . LYS A 1 318 ? -3.128 17.941 5.366 1.00 69.75 318 LYS A C 1
ATOM 2479 O O . LYS A 1 318 ? -3.619 18.975 5.819 1.00 69.75 318 LYS A O 1
ATOM 2484 N N . GLU A 1 319 ? -3.775 16.779 5.369 1.00 71.88 319 GLU A N 1
ATOM 2485 C CA . GLU A 1 319 ? -5.091 16.594 5.989 1.00 71.88 319 GLU A CA 1
ATOM 2486 C C . GLU A 1 319 ? -5.024 16.855 7.497 1.00 71.88 319 GLU A C 1
ATOM 2488 O O . GLU A 1 319 ? -5.822 17.626 8.037 1.00 71.88 319 GLU A O 1
ATOM 2493 N N . ILE A 1 320 ? -3.991 16.316 8.148 1.00 63.38 320 ILE A N 1
ATOM 2494 C CA . ILE A 1 320 ? -3.715 16.555 9.565 1.00 63.38 320 ILE A CA 1
ATOM 2495 C C . ILE A 1 320 ? -3.459 18.044 9.814 1.00 63.38 320 ILE A C 1
ATOM 2497 O O . ILE A 1 320 ? -4.068 18.627 10.711 1.00 63.38 320 ILE A O 1
ATOM 2501 N N . ALA A 1 321 ? -2.628 18.698 8.994 1.00 66.38 321 ALA A N 1
ATOM 2502 C CA . ALA A 1 321 ? -2.416 20.139 9.099 1.00 66.38 321 ALA A CA 1
ATOM 2503 C C . ALA A 1 321 ? -3.726 20.936 8.934 1.00 66.38 321 ALA A C 1
ATOM 2505 O O . ALA A 1 321 ? -3.921 21.928 9.630 1.00 66.38 321 ALA A O 1
ATOM 2506 N N . SER A 1 322 ? -4.639 20.516 8.050 1.00 71.62 322 SER A N 1
ATOM 2507 C CA . SER A 1 322 ? -5.930 21.195 7.849 1.00 71.62 322 SER A CA 1
ATOM 2508 C C . SER A 1 322 ? -6.838 21.085 9.067 1.00 71.62 322 SER A C 1
ATOM 2510 O O . SER A 1 322 ? -7.345 22.100 9.538 1.00 71.62 322 SER A O 1
ATOM 2512 N N . TRP A 1 323 ? -6.989 19.882 9.628 1.00 67.81 323 TRP A N 1
ATOM 2513 C CA . TRP A 1 323 ? -7.779 19.691 10.845 1.00 67.81 323 TRP A CA 1
ATOM 2514 C C . TRP A 1 323 ? -7.256 20.549 12.009 1.00 67.81 323 TRP A C 1
ATOM 2516 O O . TRP A 1 323 ? -8.033 21.167 12.741 1.00 67.81 323 TRP A O 1
ATOM 2526 N N . LEU A 1 324 ? -5.931 20.645 12.141 1.00 61.44 324 LEU A N 1
ATOM 2527 C CA . LEU A 1 324 ? -5.298 21.496 13.145 1.00 61.44 324 LEU A CA 1
ATOM 2528 C C . LEU A 1 324 ? -5.558 22.993 12.873 1.00 61.44 324 LEU A C 1
ATOM 2530 O O . LEU A 1 324 ? -5.919 23.722 13.798 1.00 61.44 324 LEU A O 1
ATOM 2534 N N . ARG A 1 325 ? -5.459 23.451 11.612 1.00 62.31 325 ARG A N 1
ATOM 2535 C CA . ARG A 1 325 ? -5.734 24.848 11.199 1.00 62.31 325 ARG A CA 1
ATOM 2536 C C . ARG A 1 325 ? -7.181 25.281 11.417 1.00 62.31 325 ARG A C 1
ATOM 2538 O O . ARG A 1 325 ? -7.429 26.450 11.696 1.00 62.31 325 ARG A O 1
ATOM 2545 N N . GLU A 1 326 ? -8.132 24.364 11.282 1.00 64.44 326 GLU A N 1
ATOM 2546 C CA . GLU A 1 326 ? -9.571 24.641 11.402 1.00 64.44 326 GLU A CA 1
ATOM 2547 C C . GLU A 1 326 ? -10.051 24.764 12.859 1.00 64.44 326 GLU A C 1
ATOM 2549 O O . GLU A 1 326 ? -11.244 24.931 13.115 1.00 64.44 326 GLU A O 1
ATOM 2554 N N . GLY A 1 327 ? -9.121 24.766 13.818 1.00 54.31 327 GLY A N 1
ATOM 2555 C CA . GLY A 1 327 ? -9.399 25.096 15.211 1.00 54.31 327 GLY A CA 1
ATOM 2556 C C . GLY A 1 327 ? -9.747 23.894 16.080 1.00 54.31 327 GLY A C 1
ATOM 2557 O O . GLY A 1 327 ? -10.525 24.076 17.012 1.00 54.31 327 GLY A O 1
ATOM 2558 N N . ALA A 1 328 ? -9.184 22.714 15.763 1.00 59.38 328 ALA A N 1
ATOM 2559 C CA . ALA A 1 328 ? -9.169 21.475 16.555 1.00 59.38 328 ALA A CA 1
ATOM 2560 C C . ALA A 1 328 ? -10.145 21.485 17.747 1.00 59.38 328 ALA A C 1
ATOM 2562 O O . ALA A 1 328 ? -9.776 21.754 18.893 1.00 59.38 328 ALA A O 1
ATOM 2563 N N . ASP A 1 329 ? -11.421 21.239 17.455 1.00 59.31 329 ASP A N 1
ATOM 2564 C CA . ASP A 1 329 ? -12.480 21.290 18.454 1.00 59.31 329 ASP A CA 1
ATOM 2565 C C . ASP A 1 329 ? -12.484 19.994 19.273 1.00 59.31 329 ASP A C 1
ATOM 2567 O O . ASP A 1 329 ? -12.744 18.902 18.762 1.00 59.31 329 ASP A O 1
ATOM 2571 N N . MET A 1 330 ? -12.230 20.120 20.574 1.00 57.34 330 MET A N 1
ATOM 2572 C CA . MET A 1 330 ? -12.264 19.016 21.536 1.00 57.34 330 MET A CA 1
ATOM 2573 C C . MET A 1 330 ? -13.640 18.331 21.616 1.00 57.34 330 MET A C 1
ATOM 2575 O O . MET A 1 330 ? -13.716 17.206 22.100 1.00 57.34 330 MET A O 1
ATOM 2579 N N . ALA A 1 331 ? -14.711 18.979 21.141 1.00 55.56 331 ALA A N 1
ATOM 2580 C CA . ALA A 1 331 ? -16.050 18.403 21.025 1.00 55.56 331 ALA A CA 1
ATOM 2581 C C . ALA A 1 331 ? -16.293 17.663 19.692 1.00 55.56 331 ALA A C 1
ATOM 2583 O O . ALA A 1 331 ? -17.316 16.993 19.540 1.00 55.56 331 ALA A O 1
ATOM 2584 N N . ARG A 1 332 ? -15.383 17.786 18.715 1.00 65.06 332 ARG A N 1
ATOM 2585 C CA . ARG A 1 332 ? -15.468 17.173 17.380 1.00 65.06 332 ARG A CA 1
ATOM 2586 C C . ARG A 1 332 ? -14.104 16.653 16.943 1.00 65.06 332 ARG A C 1
ATOM 2588 O O . ARG A 1 332 ? -13.464 17.192 16.040 1.00 65.06 332 ARG A O 1
ATOM 2595 N N . TRP A 1 333 ? -13.667 15.583 17.597 1.00 68.38 333 TRP A N 1
ATOM 2596 C CA . TRP A 1 333 ? -12.451 14.888 17.196 1.00 68.38 333 TRP A CA 1
ATOM 2597 C C . TRP A 1 333 ? -12.554 14.397 15.743 1.00 68.38 333 TRP A C 1
ATOM 2599 O O . TRP A 1 333 ? -13.637 13.981 15.313 1.00 68.38 333 TRP A O 1
ATOM 2609 N N . PRO A 1 334 ? -11.437 14.389 14.995 1.00 72.31 334 PRO A N 1
ATOM 2610 C CA . PRO A 1 334 ? -11.339 13.684 13.731 1.00 72.31 334 PRO A CA 1
ATOM 26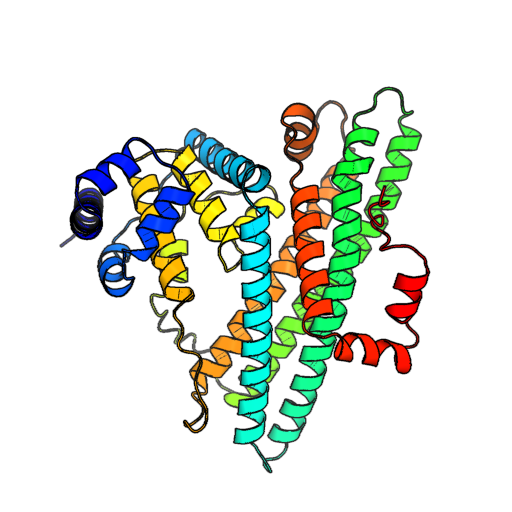11 C C . PRO A 1 334 ? -11.790 12.249 13.892 1.00 72.31 334 PRO A C 1
ATOM 2613 O O . PRO A 1 334 ? -11.535 11.611 14.918 1.00 72.31 334 PRO A O 1
ATOM 2616 N N . GLU A 1 335 ? -12.371 11.717 12.824 1.00 74.25 335 GLU A N 1
ATOM 2617 C CA . GLU A 1 335 ? -12.800 10.325 12.765 1.00 74.25 335 GLU A CA 1
ATOM 2618 C C . GLU A 1 335 ? -11.662 9.370 13.174 1.00 74.25 335 GLU A C 1
ATOM 2620 O O . GLU A 1 335 ? -11.884 8.437 13.947 1.00 74.25 335 GLU A O 1
ATOM 2625 N N . TYR A 1 336 ? -10.423 9.663 12.760 1.00 75.81 336 TYR A N 1
ATOM 2626 C CA . TYR A 1 336 ? -9.245 8.906 13.180 1.00 75.81 336 TYR A CA 1
ATOM 2627 C C . TYR A 1 336 ? -9.006 8.929 14.697 1.00 75.81 336 TYR A C 1
ATOM 2629 O O . TYR A 1 336 ? -8.812 7.877 15.298 1.00 75.81 336 TYR A O 1
ATOM 2637 N N . MET A 1 337 ? -9.038 10.099 15.341 1.00 75.50 337 MET A N 1
ATOM 2638 C CA . MET A 1 337 ? -8.790 10.201 16.783 1.00 75.50 337 MET A CA 1
ATOM 2639 C C . MET A 1 337 ? -9.847 9.462 17.597 1.00 75.50 337 MET A C 1
ATOM 2641 O O . MET A 1 337 ? -9.504 8.788 18.565 1.00 75.50 337 MET A O 1
ATOM 2645 N N . CYS A 1 338 ? -11.115 9.521 17.179 1.00 78.50 338 CYS A N 1
ATOM 2646 C CA . CYS A 1 338 ? -12.174 8.707 17.772 1.00 78.50 338 CYS A CA 1
ATOM 2647 C C . CYS A 1 338 ? -11.833 7.214 17.707 1.00 78.50 338 CYS A C 1
ATOM 2649 O O . CYS A 1 338 ? -11.938 6.523 18.717 1.00 78.50 338 CYS A O 1
ATOM 2651 N N . LYS A 1 339 ? -11.372 6.721 16.553 1.00 78.62 339 LYS A N 1
ATOM 2652 C CA . LYS A 1 339 ? -10.961 5.319 16.377 1.00 78.62 339 LYS A CA 1
ATOM 2653 C C . LYS A 1 339 ? -9.722 4.971 17.210 1.00 78.62 339 LYS A C 1
ATOM 2655 O O . LYS A 1 339 ? -9.685 3.930 17.860 1.00 78.62 339 LYS A O 1
ATOM 2660 N N . ALA A 1 340 ? -8.728 5.851 17.256 1.00 81.88 340 ALA A N 1
ATOM 2661 C CA . ALA A 1 340 ? -7.504 5.631 18.019 1.00 81.88 340 ALA A CA 1
ATOM 2662 C C . ALA A 1 340 ? -7.754 5.603 19.538 1.00 81.88 340 ALA A C 1
ATOM 2664 O O . ALA A 1 340 ? -7.216 4.739 20.229 1.00 81.88 340 ALA A O 1
ATOM 2665 N N . ILE A 1 341 ? -8.583 6.517 20.056 1.00 80.50 341 ILE A N 1
ATOM 2666 C CA . ILE A 1 341 ? -8.858 6.662 21.494 1.00 80.50 341 ILE A CA 1
ATOM 2667 C C . ILE A 1 341 ? -9.912 5.657 21.964 1.00 80.50 341 ILE A C 1
ATOM 2669 O O . ILE A 1 341 ? -9.692 4.963 22.954 1.00 80.50 341 ILE A O 1
ATOM 2673 N N . ASN A 1 342 ? -11.047 5.563 21.264 1.00 82.88 342 ASN A N 1
ATOM 2674 C CA . ASN A 1 342 ? -12.191 4.776 21.733 1.00 82.88 342 ASN A CA 1
ATOM 2675 C C . ASN A 1 342 ? -12.112 3.307 21.305 1.00 82.88 342 ASN A C 1
ATOM 2677 O O . ASN A 1 342 ? -12.578 2.436 22.034 1.00 82.88 342 ASN A O 1
ATOM 2681 N N . GLU A 1 343 ? -11.534 3.024 20.134 1.00 83.56 343 GLU A N 1
ATOM 2682 C CA . GLU A 1 343 ? -11.445 1.664 19.579 1.00 83.56 343 GLU A CA 1
ATOM 2683 C C . GLU A 1 343 ? -10.021 1.081 19.680 1.00 83.56 343 GLU A C 1
ATOM 2685 O O . GLU A 1 343 ? -9.802 -0.083 19.349 1.00 83.56 343 GLU A O 1
ATOM 2690 N N . GLY A 1 344 ? -9.035 1.872 20.126 1.00 81.69 344 GLY A N 1
ATOM 2691 C CA . GLY A 1 344 ? -7.631 1.457 20.223 1.00 81.69 344 GLY A CA 1
ATOM 2692 C C . GLY A 1 344 ? -6.934 1.263 18.870 1.00 81.69 344 GLY A C 1
ATOM 2693 O O . GLY A 1 344 ? -5.849 0.680 18.814 1.00 81.69 344 GLY A O 1
ATOM 2694 N N . LYS A 1 345 ? -7.536 1.730 17.769 1.00 85.50 345 LYS A N 1
ATOM 2695 C CA . LYS A 1 345 ? -7.055 1.506 16.396 1.00 85.50 345 LYS A CA 1
ATOM 2696 C C . LYS A 1 345 ? -5.972 2.522 16.014 1.00 85.50 345 LYS A C 1
ATOM 2698 O O . LYS A 1 345 ? -6.247 3.549 15.400 1.00 85.50 345 LYS A O 1
ATOM 2703 N N . LYS A 1 346 ? -4.731 2.226 16.407 1.00 85.81 346 LYS A N 1
ATOM 2704 C CA . LYS A 1 346 ? -3.532 3.065 16.208 1.00 85.81 346 LYS A CA 1
ATOM 2705 C C . LYS A 1 346 ? -2.883 2.850 14.833 1.00 85.81 346 LYS A C 1
ATOM 2707 O O . LYS A 1 346 ? -1.876 2.150 14.708 1.00 85.81 346 LYS A O 1
ATOM 2712 N N . LEU A 1 347 ? -3.501 3.388 13.781 1.00 83.31 347 LEU A N 1
ATOM 2713 C CA . LEU A 1 347 ? -3.061 3.175 12.396 1.00 83.31 347 LEU A CA 1
ATOM 2714 C C . LEU A 1 347 ? -1.686 3.797 12.103 1.00 83.31 347 LEU A C 1
ATOM 2716 O O . LEU A 1 347 ? -0.899 3.192 11.372 1.00 83.31 347 LEU A O 1
ATOM 2720 N N . TYR A 1 348 ? -1.353 4.950 12.693 1.00 80.19 348 TYR A N 1
ATOM 2721 C CA . TYR A 1 348 ? -0.029 5.559 12.506 1.00 80.19 348 TYR A CA 1
ATOM 2722 C C . TYR A 1 348 ? 1.065 4.768 13.221 1.00 80.19 348 TYR A C 1
ATOM 2724 O O . TYR A 1 348 ? 2.167 4.639 12.698 1.00 80.19 348 TYR A O 1
ATOM 2732 N N . PHE A 1 349 ? 0.767 4.143 14.355 1.00 85.19 349 PHE A N 1
ATOM 2733 C CA . PHE A 1 349 ? 1.707 3.244 15.016 1.00 85.19 349 PHE A CA 1
ATOM 2734 C C . PHE A 1 349 ? 2.036 2.019 14.146 1.00 85.19 349 PHE A C 1
ATOM 2736 O O . PHE A 1 349 ? 3.190 1.598 14.070 1.00 85.19 349 PHE A O 1
ATOM 2743 N N . ILE A 1 350 ? 1.047 1.481 13.425 1.00 83.62 350 ILE A N 1
ATOM 2744 C CA . ILE A 1 350 ? 1.256 0.392 12.454 1.00 83.62 350 ILE A CA 1
ATOM 2745 C C . ILE A 1 350 ? 2.093 0.883 11.272 1.00 83.62 350 ILE A C 1
ATOM 2747 O O . ILE A 1 350 ? 3.026 0.201 10.850 1.00 83.62 350 ILE A O 1
ATOM 2751 N N . MET A 1 351 ? 1.817 2.091 10.777 1.00 81.25 351 MET A N 1
ATOM 2752 C CA . MET A 1 351 ? 2.632 2.723 9.740 1.00 81.25 351 MET A CA 1
ATOM 2753 C C . MET A 1 351 ? 4.090 2.901 10.202 1.00 81.25 351 MET A C 1
ATOM 2755 O O . MET A 1 351 ? 5.013 2.579 9.460 1.00 81.25 351 MET A O 1
ATOM 2759 N N . ALA A 1 352 ? 4.322 3.326 11.448 1.00 83.88 352 ALA A N 1
ATOM 2760 C CA . ALA A 1 352 ? 5.658 3.425 12.037 1.00 83.88 352 ALA A CA 1
ATOM 2761 C C . ALA A 1 352 ? 6.371 2.064 12.077 1.00 83.88 352 ALA A C 1
ATOM 2763 O O . ALA A 1 352 ? 7.530 1.962 11.675 1.00 83.88 352 ALA A O 1
ATOM 2764 N N . ALA A 1 353 ? 5.675 1.001 12.493 1.00 83.62 353 ALA A N 1
ATOM 2765 C CA . ALA A 1 353 ? 6.225 -0.355 12.476 1.00 83.62 353 ALA A CA 1
ATOM 2766 C C . ALA A 1 353 ? 6.618 -0.796 11.057 1.00 83.62 353 ALA A C 1
ATOM 2768 O O . ALA A 1 353 ? 7.664 -1.416 10.859 1.00 83.62 353 ALA A O 1
ATOM 2769 N N . TRP A 1 354 ? 5.819 -0.425 10.058 1.00 81.31 354 TRP A N 1
ATOM 2770 C CA . TRP A 1 354 ? 6.144 -0.657 8.657 1.00 81.31 354 TRP A CA 1
ATOM 2771 C C . TRP A 1 354 ? 7.419 0.090 8.232 1.00 81.31 354 TRP A C 1
ATOM 2773 O O . TRP A 1 354 ? 8.313 -0.523 7.648 1.00 81.31 354 TRP A O 1
ATOM 2783 N N . PHE A 1 355 ? 7.545 1.386 8.561 1.00 81.69 355 PHE A N 1
ATOM 2784 C CA . PHE A 1 355 ? 8.747 2.172 8.242 1.00 81.69 355 PHE A CA 1
ATOM 2785 C C . PHE A 1 355 ? 9.993 1.549 8.871 1.00 81.69 355 PHE A C 1
ATOM 2787 O O . PHE A 1 355 ? 11.016 1.436 8.200 1.00 81.69 355 PHE A O 1
ATOM 2794 N N . SER A 1 356 ? 9.891 1.084 10.121 1.00 83.88 356 SER A N 1
ATOM 2795 C CA . SER A 1 356 ? 10.977 0.370 10.801 1.00 83.88 356 SER A CA 1
ATOM 2796 C C . SER A 1 356 ? 11.430 -0.851 10.003 1.00 83.88 356 SER A C 1
ATOM 2798 O O . SER A 1 356 ? 12.618 -1.004 9.749 1.00 83.88 356 SER A O 1
ATOM 2800 N N . LEU A 1 357 ? 10.494 -1.682 9.531 1.00 83.38 357 LEU A N 1
ATOM 2801 C CA . LEU A 1 357 ? 10.821 -2.872 8.740 1.00 83.38 357 LEU A CA 1
ATOM 2802 C C . LEU A 1 357 ? 11.470 -2.537 7.393 1.00 83.38 357 LEU A C 1
ATOM 2804 O O . LEU A 1 357 ? 12.318 -3.293 6.923 1.00 83.38 357 LEU A O 1
ATOM 2808 N N . TYR A 1 358 ? 11.072 -1.438 6.754 1.00 79.69 358 TYR A N 1
ATOM 2809 C CA . TYR A 1 358 ? 11.710 -0.959 5.526 1.00 79.69 358 TYR A CA 1
ATOM 2810 C C . TYR A 1 358 ? 13.153 -0.482 5.780 1.00 79.69 358 TYR A C 1
ATOM 2812 O O . TYR A 1 358 ? 14.069 -0.832 5.030 1.00 79.69 358 TYR A O 1
ATOM 2820 N N . ILE A 1 359 ? 13.378 0.251 6.875 1.00 81.81 359 ILE A N 1
ATOM 2821 C CA . ILE A 1 359 ? 14.705 0.734 7.288 1.00 81.81 359 ILE A CA 1
ATOM 2822 C C . ILE A 1 359 ? 15.624 -0.436 7.654 1.00 81.81 359 ILE A C 1
ATOM 2824 O O . ILE A 1 359 ? 16.732 -0.534 7.127 1.00 81.81 359 ILE A O 1
ATOM 2828 N N . ASP A 1 360 ? 15.160 -1.337 8.523 1.00 81.06 360 ASP A N 1
ATOM 2829 C CA . ASP A 1 360 ? 15.934 -2.481 9.018 1.00 81.06 360 ASP A CA 1
ATOM 2830 C C . ASP A 1 360 ? 16.357 -3.407 7.882 1.00 81.06 360 ASP A C 1
ATOM 2832 O O . ASP A 1 360 ? 17.496 -3.882 7.833 1.00 81.06 360 ASP A O 1
ATOM 2836 N N . ARG A 1 361 ? 15.441 -3.642 6.941 1.00 75.94 361 ARG A N 1
ATOM 2837 C CA . ARG A 1 361 ? 15.713 -4.447 5.758 1.00 75.94 361 ARG A CA 1
ATOM 2838 C C . ARG A 1 361 ? 16.796 -3.815 4.896 1.00 75.94 361 ARG A C 1
ATOM 2840 O O . ARG A 1 361 ? 17.803 -4.466 4.626 1.00 75.94 361 ARG A O 1
ATOM 2847 N N . THR A 1 362 ? 16.643 -2.531 4.577 1.00 72.94 362 THR A N 1
ATOM 2848 C CA . THR A 1 362 ? 17.645 -1.803 3.793 1.00 72.94 362 THR A CA 1
ATOM 2849 C C . THR A 1 362 ? 19.016 -1.838 4.475 1.00 72.94 362 THR A C 1
ATOM 2851 O O . THR A 1 362 ? 20.032 -2.059 3.822 1.00 72.94 362 THR A O 1
ATOM 2854 N N . ALA A 1 363 ? 19.060 -1.691 5.802 1.00 72.19 363 ALA A N 1
ATOM 2855 C CA . ALA A 1 363 ? 20.304 -1.756 6.563 1.00 72.19 363 ALA A CA 1
ATOM 2856 C C . ALA A 1 363 ? 20.947 -3.153 6.594 1.00 72.19 363 ALA A C 1
ATOM 2858 O O . ALA A 1 363 ? 22.172 -3.263 6.658 1.00 72.19 363 ALA A O 1
ATOM 2859 N N . THR A 1 364 ? 20.136 -4.210 6.547 1.00 72.38 364 THR A N 1
ATOM 2860 C CA . THR A 1 364 ? 20.600 -5.604 6.557 1.00 72.38 364 THR A CA 1
ATOM 2861 C C . THR A 1 364 ? 21.105 -6.047 5.187 1.00 72.38 364 THR A C 1
ATOM 2863 O O . THR A 1 364 ? 22.137 -6.709 5.099 1.00 72.38 364 THR A O 1
ATOM 2866 N N . GLU A 1 365 ? 20.393 -5.684 4.121 1.00 66.94 365 GLU A N 1
ATOM 2867 C CA . GLU A 1 365 ? 20.689 -6.116 2.750 1.00 66.94 365 GLU A CA 1
ATOM 2868 C C . GLU A 1 365 ? 21.726 -5.201 2.065 1.00 66.94 365 GLU A C 1
ATOM 2870 O O . GLU A 1 365 ? 22.419 -5.636 1.144 1.00 66.94 365 GLU A O 1
ATOM 2875 N N . HIS A 1 366 ? 21.929 -3.973 2.568 1.00 65.12 366 HIS A N 1
ATOM 2876 C CA . HIS A 1 366 ? 22.873 -2.996 2.006 1.00 65.12 366 HIS A CA 1
ATOM 2877 C C . HIS A 1 366 ? 23.813 -2.338 3.040 1.00 65.12 366 HIS A C 1
ATOM 2879 O O . HIS A 1 366 ? 23.924 -1.105 3.086 1.00 65.12 366 HIS A O 1
ATOM 2885 N N . PRO A 1 367 ? 24.556 -3.119 3.847 1.00 59.50 367 PRO A N 1
ATOM 2886 C CA . PRO A 1 367 ? 25.414 -2.571 4.901 1.00 59.50 367 PRO A CA 1
ATOM 2887 C C . PRO A 1 367 ? 26.536 -1.673 4.353 1.00 59.50 367 PRO A C 1
ATOM 2889 O O . PRO A 1 367 ? 26.921 -0.695 4.996 1.00 59.50 367 PRO A O 1
ATOM 2892 N N . ASP A 1 368 ? 27.038 -1.968 3.152 1.00 53.47 368 ASP A N 1
ATOM 2893 C CA . ASP A 1 368 ? 28.137 -1.226 2.524 1.00 53.47 368 ASP A CA 1
ATOM 2894 C C . ASP A 1 368 ? 27.675 0.083 1.874 1.00 53.47 368 ASP A C 1
ATOM 2896 O O . ASP A 1 368 ? 28.431 1.051 1.807 1.00 53.47 368 ASP A O 1
ATOM 2900 N N . ILE A 1 369 ? 26.409 0.160 1.456 1.00 48.66 369 ILE A N 1
ATOM 2901 C CA . ILE A 1 369 ? 25.855 1.372 0.849 1.00 48.66 369 ILE A CA 1
ATOM 2902 C C . ILE A 1 369 ? 25.596 2.439 1.929 1.00 48.66 369 ILE A C 1
ATOM 2904 O O . ILE A 1 369 ? 25.885 3.615 1.716 1.00 48.66 369 ILE A O 1
ATOM 2908 N N . LEU A 1 370 ? 25.177 2.030 3.133 1.00 47.97 370 LEU A N 1
ATOM 2909 C CA . LEU A 1 370 ? 25.074 2.923 4.298 1.00 47.97 370 LEU A CA 1
ATOM 2910 C C . LEU A 1 370 ? 26.440 3.370 4.854 1.00 47.97 370 LEU A C 1
ATOM 2912 O O . LEU A 1 370 ? 26.517 4.365 5.578 1.00 47.97 370 LEU A O 1
ATOM 2916 N N . ARG A 1 371 ? 27.527 2.659 4.522 1.00 43.06 371 ARG A N 1
ATOM 2917 C CA . ARG A 1 371 ? 28.903 3.076 4.841 1.00 43.06 371 ARG A CA 1
ATOM 2918 C C . ARG A 1 371 ? 29.430 4.155 3.895 1.00 43.06 371 ARG A C 1
ATOM 2920 O O . ARG A 1 371 ? 30.199 4.994 4.342 1.00 43.06 371 ARG A O 1
ATOM 2927 N N . LEU A 1 372 ? 28.998 4.191 2.635 1.00 37.69 372 LEU A N 1
ATOM 2928 C CA . LEU A 1 372 ? 29.496 5.168 1.655 1.00 37.69 372 LEU A CA 1
ATOM 2929 C C . LEU A 1 372 ? 29.060 6.615 1.960 1.00 37.69 372 LEU A C 1
ATOM 2931 O O . LEU A 1 372 ? 29.823 7.546 1.721 1.00 37.69 372 LEU A O 1
ATOM 2935 N N . GLU A 1 373 ? 27.891 6.834 2.571 1.00 41.34 373 GLU A N 1
ATOM 2936 C CA . GLU A 1 373 ? 27.485 8.183 3.009 1.00 41.34 373 GLU A CA 1
ATOM 2937 C C . GLU A 1 373 ? 28.235 8.670 4.262 1.00 41.34 373 GLU A C 1
ATOM 2939 O O . GLU A 1 373 ? 28.312 9.879 4.495 1.00 41.34 373 GLU A O 1
ATOM 2944 N N . ALA A 1 374 ? 28.824 7.762 5.049 1.00 39.56 374 ALA A N 1
ATOM 2945 C CA . ALA A 1 374 ? 29.577 8.096 6.257 1.00 39.56 374 ALA A CA 1
ATOM 2946 C C . ALA A 1 374 ? 30.892 8.835 5.974 1.00 39.56 374 ALA A C 1
ATOM 2948 O O . ALA A 1 374 ? 31.371 9.567 6.844 1.00 39.56 374 ALA A O 1
ATOM 2949 N N . GLU A 1 375 ? 31.476 8.614 4.796 1.00 35.53 375 GLU A N 1
ATOM 2950 C CA . GLU A 1 375 ? 32.815 9.099 4.462 1.00 35.53 375 GLU A CA 1
ATOM 2951 C C . GLU A 1 375 ? 32.798 10.353 3.571 1.00 35.53 375 GLU A C 1
ATOM 2953 O O . GLU A 1 375 ? 33.721 11.154 3.692 1.00 35.53 375 GLU A O 1
ATOM 2958 N N . ASP A 1 376 ? 31.735 10.606 2.788 1.00 39.56 376 ASP A N 1
ATOM 2959 C CA . ASP A 1 376 ? 31.751 11.667 1.756 1.00 39.56 376 ASP A CA 1
ATOM 2960 C C . ASP A 1 376 ? 30.645 12.747 1.840 1.00 39.56 376 ASP A C 1
ATOM 2962 O O . ASP A 1 376 ? 30.693 13.729 1.101 1.00 39.56 376 ASP A O 1
ATOM 2966 N N . SER A 1 377 ? 29.646 12.639 2.727 1.00 37.28 377 SER A N 1
ATOM 2967 C CA . SER A 1 377 ? 28.458 13.525 2.665 1.00 37.28 377 SER A CA 1
ATOM 2968 C C . SER A 1 377 ? 28.384 14.646 3.713 1.00 37.28 377 SER A C 1
ATOM 2970 O O . SER A 1 377 ? 27.476 15.476 3.663 1.00 37.28 377 SER A O 1
ATOM 2972 N N . GLY A 1 378 ? 29.289 14.691 4.696 1.00 37.97 378 GLY A N 1
ATOM 2973 C CA . GLY A 1 378 ? 29.187 15.641 5.816 1.00 37.97 378 GLY A CA 1
ATOM 2974 C C . GLY A 1 378 ? 27.946 15.452 6.710 1.00 37.97 378 GLY A C 1
ATOM 2975 O O . GLY A 1 378 ? 27.794 16.175 7.695 1.00 37.97 378 GLY A O 1
ATOM 2976 N N . PHE A 1 379 ? 27.088 14.466 6.424 1.00 35.78 379 PHE A N 1
ATOM 2977 C CA . PHE A 1 379 ? 26.051 13.991 7.333 1.00 35.78 379 PHE A CA 1
ATOM 2978 C C . PHE A 1 379 ? 26.653 13.022 8.365 1.00 35.78 379 PHE A C 1
ATOM 2980 O O . PHE A 1 379 ? 27.657 12.357 8.090 1.00 35.78 379 PHE A O 1
ATOM 2987 N N . PRO A 1 380 ? 26.095 12.933 9.589 1.00 36.09 380 PRO A N 1
ATOM 2988 C CA . PRO A 1 380 ? 26.605 12.005 10.586 1.00 36.09 380 PRO A CA 1
ATOM 2989 C C . PRO A 1 380 ? 26.455 10.575 10.070 1.00 36.09 380 PRO A C 1
ATOM 2991 O O . PRO A 1 380 ? 25.353 10.149 9.730 1.00 36.09 380 PRO A O 1
ATOM 2994 N N . SER A 1 381 ? 27.560 9.831 10.050 1.00 44.53 381 SER A N 1
ATOM 2995 C CA . SER A 1 381 ? 27.557 8.419 9.685 1.00 44.53 381 SER A CA 1
ATOM 2996 C C . SER A 1 381 ? 26.531 7.625 10.495 1.00 44.53 381 SER A C 1
ATOM 2998 O O . SER A 1 381 ? 26.317 7.879 11.684 1.00 44.53 381 SER A O 1
ATOM 3000 N N . PHE A 1 382 ? 25.945 6.605 9.870 1.00 39.72 382 PHE A N 1
ATOM 3001 C CA . PHE A 1 382 ? 25.025 5.672 10.524 1.00 39.72 382 PHE A CA 1
ATOM 3002 C C . PHE A 1 382 ? 25.622 5.070 11.818 1.00 39.72 382 PHE A C 1
ATOM 3004 O O . PHE A 1 382 ? 24.923 4.882 12.813 1.00 39.72 382 PHE A O 1
ATOM 3011 N N . GLU A 1 383 ? 26.946 4.877 11.867 1.00 40.50 383 GLU A N 1
ATOM 3012 C CA . GLU A 1 383 ? 27.677 4.462 13.074 1.00 40.50 383 GLU A CA 1
ATOM 3013 C C . GLU A 1 383 ? 27.650 5.496 14.215 1.00 40.50 383 GLU A C 1
ATOM 3015 O O . GLU A 1 383 ? 27.503 5.112 15.375 1.00 40.50 383 GLU A O 1
ATOM 3020 N N . LYS A 1 384 ? 27.722 6.803 13.922 1.00 40.44 384 LYS A N 1
ATOM 3021 C CA . LYS A 1 384 ? 27.585 7.865 14.939 1.00 40.44 384 LYS A CA 1
ATOM 3022 C C . LYS A 1 384 ? 26.165 7.932 15.507 1.00 40.44 384 LYS A C 1
ATOM 3024 O O . LYS A 1 384 ? 26.001 8.198 16.695 1.00 40.44 384 LYS A O 1
ATOM 3029 N N . LEU A 1 385 ? 25.152 7.638 14.689 1.00 42.06 385 LEU A N 1
ATOM 3030 C CA . LEU A 1 385 ? 23.753 7.547 15.126 1.00 42.06 385 LEU A CA 1
ATOM 3031 C C . LEU A 1 385 ? 23.501 6.297 15.988 1.00 42.06 385 LEU A C 1
ATOM 3033 O O . LEU A 1 385 ? 22.773 6.365 16.978 1.00 42.06 385 LEU A O 1
ATOM 3037 N N . ARG A 1 386 ? 24.168 5.177 15.679 1.00 41.91 386 ARG A N 1
ATOM 3038 C CA . ARG A 1 386 ? 24.142 3.946 16.486 1.00 41.91 386 ARG A CA 1
ATOM 3039 C C . ARG A 1 386 ? 24.867 4.102 17.829 1.00 41.91 386 ARG A C 1
ATOM 3041 O O . ARG A 1 386 ? 24.354 3.657 18.854 1.00 41.91 386 ARG A O 1
ATOM 3048 N N . ALA A 1 387 ? 26.027 4.764 17.841 1.00 38.81 387 ALA A N 1
ATOM 3049 C CA . ALA A 1 387 ? 26.821 5.027 19.046 1.00 38.81 387 ALA A CA 1
ATOM 3050 C C . ALA A 1 387 ? 26.148 6.010 20.026 1.00 38.81 387 ALA A C 1
ATOM 3052 O O . ALA A 1 387 ? 26.448 5.986 21.217 1.00 38.81 387 ALA A O 1
ATOM 3053 N N . ALA A 1 388 ? 25.194 6.822 19.554 1.00 37.59 388 ALA A N 1
ATOM 3054 C CA . ALA A 1 388 ? 24.371 7.706 20.382 1.00 37.59 388 ALA A CA 1
ATOM 3055 C C . ALA A 1 388 ? 23.284 6.974 21.206 1.00 37.59 388 ALA A C 1
ATOM 3057 O O . ALA A 1 388 ? 22.469 7.624 21.856 1.00 37.59 388 ALA A O 1
ATOM 3058 N N . GLY A 1 389 ? 23.256 5.634 21.199 1.00 33.47 389 GLY A N 1
ATOM 3059 C CA . GLY A 1 389 ? 22.374 4.839 22.063 1.00 33.47 389 GLY A CA 1
ATOM 3060 C C . GLY A 1 389 ? 20.915 4.748 21.603 1.00 33.47 389 GLY A C 1
ATOM 3061 O O . GLY A 1 389 ? 20.064 4.335 22.379 1.00 33.47 389 GLY A O 1
ATOM 3062 N N . LEU A 1 390 ? 20.614 5.098 20.349 1.00 37.91 390 LEU A N 1
ATOM 3063 C CA . LEU A 1 390 ? 19.244 5.157 19.812 1.00 37.91 390 LEU A CA 1
ATOM 3064 C C . LEU A 1 390 ? 18.678 3.808 19.320 1.00 37.91 390 LEU A C 1
ATOM 3066 O O . LEU A 1 390 ? 17.520 3.754 18.921 1.00 37.91 390 LEU A O 1
ATOM 3070 N N . PHE A 1 391 ? 19.463 2.724 19.380 1.00 42.28 391 PHE A N 1
ATOM 3071 C CA . PHE A 1 391 ? 19.054 1.366 18.973 1.00 42.28 391 PHE A CA 1
ATOM 3072 C C . PHE A 1 391 ? 19.353 0.290 20.034 1.00 42.28 391 PHE A C 1
ATOM 3074 O O . PHE A 1 391 ? 19.468 -0.894 19.714 1.00 42.28 391 PHE A O 1
ATOM 3081 N N . SER A 1 392 ? 19.514 0.660 21.309 1.00 29.72 392 SER A N 1
ATOM 3082 C CA . SER A 1 392 ? 19.662 -0.329 22.380 1.00 29.72 392 SER A CA 1
ATOM 3083 C C . SER A 1 392 ? 18.300 -0.887 22.803 1.00 29.72 392 SER A C 1
ATOM 3085 O O . SER A 1 392 ? 17.685 -0.425 23.760 1.00 29.72 392 SER A O 1
ATOM 3087 N N . HIS A 1 393 ? 17.854 -1.960 22.148 1.00 31.98 393 HIS A N 1
ATOM 3088 C CA . HIS A 1 393 ? 17.027 -2.936 22.855 1.00 31.98 393 HIS A CA 1
ATOM 3089 C C . HIS A 1 393 ? 17.927 -3.851 23.687 1.00 31.98 393 HIS A C 1
ATOM 3091 O O . HIS A 1 393 ? 18.987 -4.302 23.251 1.00 31.98 393 HIS A O 1
ATOM 3097 N N . ALA A 1 394 ? 17.512 -4.014 24.940 1.00 29.95 394 ALA A N 1
ATOM 3098 C CA . ALA A 1 394 ? 18.214 -4.673 26.023 1.00 29.95 394 ALA A CA 1
ATOM 3099 C C . ALA A 1 394 ? 18.808 -6.032 25.619 1.00 29.95 394 ALA A C 1
ATOM 3101 O O . ALA A 1 394 ? 18.137 -6.871 25.021 1.00 29.95 394 ALA A O 1
ATOM 3102 N N . LYS A 1 395 ? 20.055 -6.281 26.037 1.00 30.22 395 LYS A N 1
ATOM 3103 C CA . LYS A 1 395 ? 20.532 -7.657 26.200 1.00 30.22 395 LYS A CA 1
ATOM 3104 C C . LYS A 1 395 ? 19.598 -8.360 27.195 1.00 30.22 395 LYS A C 1
ATOM 3106 O O . LYS A 1 395 ? 19.346 -7.778 28.251 1.00 30.22 395 LYS A O 1
ATOM 3111 N N . PRO A 1 396 ? 19.142 -9.594 26.935 1.00 29.39 396 PRO A N 1
ATOM 3112 C CA . PRO A 1 396 ? 18.606 -10.413 28.007 1.00 29.39 396 PRO A CA 1
ATOM 3113 C C . PRO A 1 396 ? 19.748 -10.666 28.997 1.00 29.39 396 PRO A C 1
ATOM 3115 O O . PRO A 1 396 ? 20.805 -11.185 28.630 1.00 29.39 396 PRO A O 1
ATOM 3118 N N . SER A 1 397 ? 19.566 -10.226 30.240 1.00 28.25 397 SER A N 1
ATOM 3119 C CA . SER A 1 397 ? 20.413 -10.641 31.349 1.00 28.25 397 SER A CA 1
ATOM 3120 C C . SER A 1 397 ? 20.219 -12.139 31.544 1.00 28.25 397 SER A C 1
ATOM 3122 O O . SER A 1 397 ? 19.124 -12.591 31.870 1.00 28.25 397 SER A O 1
ATOM 3124 N N . SER A 1 398 ? 21.282 -12.892 31.303 1.00 30.72 398 SER A N 1
ATOM 3125 C CA . SER A 1 398 ? 21.435 -14.256 31.780 1.00 30.72 398 SER A CA 1
ATOM 3126 C C . SER A 1 398 ? 21.537 -14.253 33.305 1.00 30.72 398 SER A C 1
ATOM 3128 O O . SER A 1 398 ? 22.490 -13.680 33.839 1.00 30.72 398 SER A O 1
ATOM 3130 N N . GLU A 1 399 ? 20.603 -14.929 33.963 1.00 33.47 399 GLU A N 1
ATOM 3131 C CA . GLU A 1 399 ? 20.888 -15.793 35.113 1.00 33.47 399 GLU A CA 1
ATOM 3132 C C . GLU A 1 399 ? 20.384 -17.199 34.794 1.00 33.47 399 GLU A C 1
ATOM 3134 O O . GLU A 1 399 ? 19.281 -17.306 34.205 1.00 33.47 399 GLU A O 1
#

Secondary structure (DSSP, 8-state):
----HHHHHHHHHHHHHHHH-HHHHHHHHHS--HHHHHHHHTTS-HHHHHHHHTTPPPPP--HHHHHHHHHHHHHHHHHS-HHHHHHHHHHHHHHHHHHHHHHHHHHHHTTT-TTHHHHHHHHHHHHHHHHHHHHHHHHHHHHHHHHIIIIIHHHHH-TTS-HHHHHHHHHHHHHHHHHHHHHHHHHHHHHHHHHHHHHHHHH-TT------------HHHHHHHHS-----SSHHHHHHHHSSSHHHHHHHHHHHHHH--HHHHHHHHHHHHHHHHHTT-----SSSPP-HHHHHHHHHHHHHHHHHHHHHHHHHHHHHHHHHHTT--TTS--HHHHHHHHS---HHHHHHHHHHHHHHHHHHH-TTHHHHHHHHSSSPPHHHHHHTTTT-PPPP---

Mean predicted aligned error: 10.52 Å

Foldseek 3Di:
DDDPLVNLLVVLLVVLCVQCPVVLSVCCLVPNDLVSLLVSLLSPACVSNVVSLVSHAADEDDPVLLVLLLVLLLCLLPPPPLVQLLFLLVVLVVLLVLLLVLLVLQLVVCPPPPPLNVLSVVLSVLSLVLVVVVLVLLQLLLVLLCCCLPPLLVQLLDPPDDPVVNLVVLVVLLVSLVVSLVSLVVSLVSLVVSLVSLCCSLPPPDDDPPPPPPVPSALVVSLVSHYYDHDSVALLSVLQCPRPGDSNLSSQLSSLVSSSDSSSSSSNSSSSNRRSNVVPDDPDDDPDDDPSVVSSVSSCVSSVNSSSVSVSSSVNSVVSSVCSVVPVDSVDHPPVSCCCPVVVSSSSNSSSSSSVSSSVVCCVVPVPSLVVCCPPPPPHRPVNVVVVVPPDDDDPDDD

Organism: Metarhizium rileyi (strain RCEF 4871) (NCBI:txid1649241)

Solvent-accessible surface area (backbone atoms only — not comparable to full-atom values): 21858 Å² total; per-residue (Å²): 132,88,75,52,66,69,57,46,54,51,52,49,51,53,50,46,26,68,64,59,33,59,69,54,38,51,45,49,72,75,62,68,47,61,68,61,39,49,60,51,10,74,63,36,59,42,86,74,49,52,76,54,52,77,71,50,68,51,44,84,67,54,76,68,41,46,51,35,22,53,49,20,25,52,51,33,58,74,75,70,34,74,68,32,43,52,51,21,40,45,46,53,51,54,31,50,50,47,25,52,50,33,45,51,52,50,32,66,75,29,62,95,38,82,68,56,30,62,50,38,54,52,46,50,57,49,50,55,52,53,52,53,57,45,44,57,50,35,53,54,46,21,49,54,25,34,41,40,57,70,46,46,54,55,50,69,65,39,85,86,56,56,66,71,64,48,49,53,55,50,57,51,50,43,54,52,30,55,53,49,27,55,54,20,52,51,48,28,50,54,32,50,49,52,38,52,50,54,49,36,70,78,65,42,98,73,63,74,85,69,74,73,62,74,74,69,87,39,55,66,57,52,46,64,55,34,51,58,94,70,86,69,92,43,40,72,57,49,45,48,58,65,47,76,46,54,41,14,53,46,26,49,29,26,8,29,52,55,53,58,43,70,67,34,46,50,49,31,42,52,43,24,11,32,56,48,58,66,74,64,67,82,91,77,79,88,89,64,84,83,55,61,71,58,35,48,49,34,33,43,51,34,30,52,52,56,25,50,56,29,45,42,51,28,53,40,37,48,53,53,45,47,51,55,71,75,59,64,44,90,91,60,64,54,74,64,54,48,36,32,70,77,68,62,53,48,61,43,41,52,51,17,54,46,32,48,48,47,44,54,47,49,52,68,79,36,57,68,63,56,50,55,48,43,79,74,62,92,50,83,24,62,66,60,55,52,71,69,61,77,72,74,74,79,76,82,81,85,128

Sequence (399 aa):
MDQSAASVQANISALFEQQLGADTYHDLINSPSISKYLEAGKKLPWGLVSPHVQDLAKVQLTAEQKEQYTRGIIDTMCDQTQDMMKETSKTLDDLYWDSVWAILNGFEHFEGRQPQETILRALSLRNTAVFLNSVILAHTMMKYCADFDGRVVPLCADENVPIPKRVAVIEELEREALILEAACALKDYQFGEINTTFQTMLLGPSSTLTKTSTRSFTPDTAVQNLLPDVDFRTWVLTYATSLPGPLSDSVKIGGLLAVGTLECKTASLVISAAAQSQCQKPVSLQGRPIDIPERIADVERYTTVHRKYWRFTADDAKEIASWLREGADMARWPEYMCKAINEGKKLYFIMAAWFSLYIDRTATEHPDILRLEAEDSGFPSFEKLRAAGLFSHAKPSSE

Nearest PDB structures (foldseek):
  8d9p-assembly1_A  TM=4.573E-01  e=1.124E+00  synthetic construct
  5vju-assembly1_A  TM=4.633E-01  e=1.495E+00  synthetic construct
  5ghe-assembly1_A  TM=2.746E-01  e=2.393E-01  Bacillus thuringiensis
  8d9o-assembly1_A  TM=2.829E-01  e=8.807E-01  synthetic construct

pLDDT: mean 76.93, std 16.95, range [28.25, 97.94]

Radius of gyration: 23.52 Å; Cα contacts (8 Å, |Δi|>4): 409; chains: 1; bounding box: 59×56×65 Å